Protein AF-A0A8T3MWT0-F1 (afdb_monomer)

Radius of gyration: 41.16 Å; Cα contacts (8 Å, |Δi|>4): 1531; chains: 1; bounding box: 86×107×129 Å

Solvent-accessible surface area (backbone atoms only — not comparable to full-atom values): 37065 Å² total; per-residue (Å²): 108,73,72,56,36,52,52,31,30,77,67,71,42,60,42,67,48,64,88,84,58,73,81,66,67,42,28,46,30,35,77,41,37,47,46,53,46,57,48,46,52,67,41,79,42,61,39,40,36,35,34,37,23,60,45,70,45,66,33,41,39,35,36,23,48,74,85,41,82,72,49,75,47,79,45,75,38,48,65,42,79,38,79,46,81,43,84,43,66,45,89,62,56,46,82,41,45,35,36,41,38,56,49,60,86,63,56,72,50,83,82,26,22,43,27,56,29,30,30,33,23,45,55,81,67,28,33,38,36,35,23,64,43,69,80,67,36,42,61,48,51,54,24,30,46,77,70,72,43,46,72,48,78,45,50,51,80,69,58,65,65,53,66,74,70,51,64,71,34,30,24,41,36,42,37,37,42,42,39,90,53,50,54,72,62,39,33,48,36,53,31,44,42,21,32,75,66,22,18,12,37,36,39,36,18,39,87,28,14,60,32,58,14,59,36,56,97,33,50,55,37,71,49,37,23,40,38,38,60,62,80,66,73,85,79,58,61,35,33,31,39,30,39,29,36,48,23,15,44,78,31,51,52,48,75,67,82,88,78,78,91,74,94,79,81,93,73,97,67,89,39,67,29,50,46,58,47,51,47,50,14,52,52,34,26,56,69,60,52,52,74,77,18,24,43,20,32,29,36,16,12,76,53,55,43,76,66,35,68,73,36,63,46,72,59,69,70,59,51,55,61,53,54,66,73,72,61,54,46,58,49,66,30,59,47,46,22,50,52,54,48,49,60,55,51,68,72,52,84,45,79,34,38,39,34,44,36,40,39,72,78,80,58,91,68,71,66,60,72,60,52,41,53,49,28,60,75,66,60,36,30,25,28,27,37,40,47,68,52,68,94,48,69,66,50,41,49,49,6,56,71,25,70,40,48,61,41,76,26,56,52,62,86,50,45,30,58,50,34,27,50,52,42,42,59,68,45,53,60,24,64,46,80,49,80,44,56,75,40,81,72,47,93,54,82,44,48,70,95,63,93,81,76,58,50,32,36,30,34,35,43,33,30,70,37,95,82,32,47,51,33,24,24,41,98,85,72,33,42,36,31,25,34,30,76,30,75,62,8,26,18,32,34,34,21,31,36,66,35,75,79,23,20,43,58,35,76,79,34,91,56,41,36,57,37,53,37,29,51,54,56,67,18,32,58,69,82,58,44,72,49,63,48,74,46,74,45,78,58,87,83,28,33,28,46,39,34,42,30,26,45,98,86,66,48,58,54,63,91,46,57,35,38,31,41,38,28,44,88,85,68,56,77,42,84,45,71,37,46,77,79,48,88,15,28,30,40,34,82,65,42,74,71,75,69,43,59,29,46,36,39,40,36,35,38,46,93,98,53,81,72,39,38,39,74,40,43,44,54,45,72,72,68,66,78,72,71,56,85,55,70,68,55,72,60,53,48,50,44,12,66,60,22,76,28,49,79,46,88,50,84,68,59,80,71,55,88,77,70,82,79,81,81,74,87,71,82,56,61,67,62,50,50,53,50,50,62,58,45,50,60,50,52,51,48,54,60,58,64,67,72,62,134

Secondary structure (DSSP, 8-state):
-HHHHHHHHHTT----B-------SS-EEEEEEE--SEEETT--EEEEEEEEESS-EEEEEEEEETTEEEEEEEEEEPSEEEEEEEEE---S-EEEEEEEEEEESS-S-TTTSEEEEEEEEE-SPEEEEEESSHHHHHHHHHHHHHTT-EEEEE-GGG---SHHHHHT-SEEEEES--GGGS-HHHHHHHHHHHHTT--EEEEE--TTSGGGGT-TTSHHHHHSSEESS-S-TTSSPPEEEEEEEE-SGGGG-BS---S---S-------PPBHHHHHHHHHHHHHHHS-TTSEEEEEEESSSEEEEEEEEE---HHHHHHHHTT----S---HHHHHHHHHHHHHT--SSEEEEEEEESS----S-HHHHHHHHHHHTEEEEEEEESSS--HHHHHHHHHTEEEEEEESSGGGHHHHHHHHHHHHTT-SEE---BPPEE-S--GGGTT------BS-EE--EE-TT-EEEEE-TTS-EEEEEEEETTEEEEEE-S-SSTTTSHHHHTSTTHHHHHHHHHHHHSPPPP-TTEEEEEEEETTEEEEEEEEB-TTS-B-TT-EEEEEEE-TT--EEEEEEEEEETTEEEEEEES--SEEEEEEEEEE-TTSPPEEEEEEEEEPPPGGGT--S--HHHHHHHHHHHT--B--SGGGGG-------------HHHHHHHHHHHHHHHHHHHHHTS--

Sequence (693 aa):
GQSEAALAAARGVRIETRRVGLGAEEEVLVVRLTTPSTARLGEEIEAVAEIRSTVAQPATVRLFADGTLVSTERVELDTGVTRVVFAVKPSEAGFHTFRVVVEAALDTFSQNDRADSNTIIKGEPRTLVLAGDAKVAAELVTALESQRQLVDTIVPEALPTDFASLATYDSVVVVDVPRLRLTDRQLAALQVYVRDLGKGLVMVGGPRSFGAGGYQKTPLEESLPVDMGVRDRQKQPDVALVVVIDQSGSMDACHCNTFNGGQGGGTGIGGVRKVDIGKEAILRAAAAMTARDELGVVSFNEQAHWVVKTQPLGGIKDLQGTIAGIQPVGQTNIFAGLDQAVTSLETATATRRHIILLTDGWSSSGQYDAIIKKMKAAGITLSTVGAGGGSNPFLEGLAKQGGGRFYDAANPASIPDIFLKETQQVAGQQIIEETFFPILTSSSPILRGLEAFPQLRGYNGTTAKPAAQTVFVTARDDPLLAQWQYGLGRSVAWTSDSTGRWAKDWVGWDGFAKFFSQLVGWTFPGEETGGIEATFVPEGGSTSLRVESVDASGAPRDFYSTRAVVVGPDLEPVDVPLVQVAPGVYQAGLGEIDSGAYAVRITQTRPGTAPLGRTVGLVAPTSAEYRLLGTNEPFLAALRASTGGRAVETPLQVWAHDLTATGRFTDLWPYLLILALLLWPLDIALRRVSVGR

Nearest PDB structures (foldseek):
  8ft6-assembly1_A  TM=7.823E-01  e=4.082E-08  Homo sapiens
  6tnj-assembly1_A  TM=6.962E-01  e=1.452E-07  Porphyromonas gingivalis ATCC 33277
  6mse-assembly1_b  TM=7.503E-01  e=4.959E-06  Homo sapiens
  6to1-assembly1_A  TM=3.621E-01  e=9.338E-08  Porphyromonas gingivalis ATCC 33277
  4umg-assembly1_A  TM=5.580E-01  e=3.667E-04  Caenorhabditis elegans

Foldseek 3Di:
DLVVLLVCQVVLHFDADAFDAPALLWAKFFPAWDWPLEDAQQDKTKIKIKMATNAWFKKKKFKDKPNHTDDIDIDTDDHGIDIDIDIDHHNDAAKIKMKMAMGTDGHDDNVRRMYIDIYGHDYQAEEEEEDCDCQQCVLVVVLQVVVVHHYDYDYQLPQDLDDVVLLSHQEYEYALAAPVSHDLSSLVSVLCCFAVVAGEYEYFADCLDQVNSVCAPHSNCVQEQWHLFDPPPPPFFAEFEEEEEEQAQQQQDFPPDPDDDDPDDDDDDGGDGLLVLVLLLLLLLLVLHDQRYWYWYWYDAPAIDTLDQTDGRDDSVVSSVSSVPRHRHHHDDSQRRLVVLLVSQLPDPTPFAEYEYEDQDDDPDDDLVVSLVSLVVSNYAYEYEHPAADDDVVNQVSRVSRVHYYHDCNPSNCSSVVSNSRSNVRSVRWKDFAKWWWDADDDDQLCVPPDDTHIWGMFTFIGGDPQKDQGTATPVRGGQWIKHRRNSWIYIYHGHGLDCRGCVVLSPDPCNSSNSNSNSVVRGNPDAAPQWDWAWDDDAQWIKIKIAGAHPVRFAPPPWFKWKFKQFPVRDTDIFGWDDPDRRMTMDTPTHDDFAKMWIKMWTDDPPDDIHIDIGIYTDDDHVVSVDRTDPVVVSVSSSVSSVYYHDPDPCVVVPPPDPDDDDDDPCVVVVVVVVVVVVVVVVVVVVVVPDD

pLDDT: mean 83.94, std 12.54, range [30.75, 98.44]

Mean predicted aligned error: 18.17 Å

Structure (mmCIF, N/CA/C/O backbone):
data_AF-A0A8T3MWT0-F1
#
_entry.id   AF-A0A8T3MWT0-F1
#
loop_
_atom_site.group_PDB
_atom_site.id
_atom_site.type_symbol
_atom_site.label_atom_id
_atom_site.label_alt_id
_atom_site.label_comp_id
_atom_site.label_asym_id
_atom_site.label_entity_id
_atom_site.label_seq_id
_atom_site.pdbx_PDB_ins_code
_atom_site.Cartn_x
_atom_site.Cartn_y
_atom_site.Cartn_z
_atom_site.occupancy
_atom_site.B_iso_or_equiv
_atom_site.auth_seq_id
_atom_site.auth_comp_id
_atom_site.auth_asym_id
_atom_site.auth_atom_id
_atom_site.pdbx_PDB_model_num
ATOM 1 N N . GLY A 1 1 ? -21.165 -23.576 40.290 1.00 57.66 1 GLY A N 1
ATOM 2 C CA . GLY A 1 1 ? -22.148 -22.960 41.200 1.00 57.66 1 GLY A CA 1
ATOM 3 C C . GLY A 1 1 ? -23.313 -23.888 41.511 1.00 57.66 1 GLY A C 1
ATOM 4 O O . GLY A 1 1 ? -23.212 -24.719 42.400 1.00 57.66 1 GLY A O 1
ATOM 5 N N . GLN A 1 2 ? -24.434 -23.766 40.792 1.00 66.25 2 GLN A N 1
ATOM 6 C CA . GLN A 1 2 ? -25.672 -24.500 41.122 1.00 66.25 2 GLN A CA 1
ATOM 7 C C . GLN A 1 2 ? -25.573 -26.027 40.933 1.00 66.25 2 GLN A C 1
ATOM 9 O O . GLN A 1 2 ? -26.139 -26.781 41.720 1.00 66.25 2 GLN A O 1
ATOM 14 N N . SER A 1 3 ? -24.808 -26.493 39.944 1.00 71.25 3 SER A N 1
ATOM 15 C CA . SER A 1 3 ? -24.525 -27.920 39.719 1.00 71.25 3 SER A CA 1
ATOM 16 C C . SER A 1 3 ? -23.748 -28.563 40.876 1.00 71.25 3 SER A C 1
ATOM 18 O O . SER A 1 3 ? -24.053 -29.677 41.297 1.00 71.25 3 SER A O 1
ATOM 20 N N . GLU A 1 4 ? -22.778 -27.845 41.438 1.00 77.50 4 GLU A N 1
ATOM 21 C CA . GLU A 1 4 ? -21.993 -28.295 42.596 1.00 77.50 4 GLU A CA 1
ATOM 22 C C . GLU A 1 4 ? -22.824 -28.265 43.882 1.00 77.50 4 GLU A C 1
ATOM 24 O O . GLU A 1 4 ? -22.701 -29.158 44.716 1.00 77.50 4 GLU A O 1
ATOM 29 N N . ALA A 1 5 ? -23.724 -27.287 44.018 1.00 74.81 5 ALA A N 1
ATOM 30 C CA . ALA A 1 5 ? -24.662 -27.212 45.133 1.00 74.81 5 ALA A CA 1
ATOM 31 C C . ALA A 1 5 ? -25.654 -28.385 45.132 1.00 74.81 5 ALA A C 1
ATOM 33 O O . ALA A 1 5 ? -25.915 -28.971 46.179 1.00 74.81 5 ALA A O 1
ATOM 34 N N . ALA A 1 6 ? -26.135 -28.798 43.955 1.00 78.38 6 ALA A N 1
ATOM 35 C CA . ALA A 1 6 ? -26.956 -30.000 43.816 1.00 78.38 6 ALA A CA 1
ATOM 36 C C . ALA A 1 6 ? -26.188 -31.278 44.209 1.00 78.38 6 ALA A C 1
ATOM 38 O O . ALA A 1 6 ? -26.742 -32.161 44.863 1.00 78.38 6 ALA A O 1
ATOM 39 N N . LEU A 1 7 ? -24.894 -31.366 43.873 1.00 82.50 7 LEU A N 1
ATOM 40 C CA . LEU A 1 7 ? -24.033 -32.477 44.291 1.00 82.50 7 LEU A CA 1
ATOM 41 C C . LEU A 1 7 ? -23.794 -32.482 45.811 1.00 82.50 7 LEU A C 1
ATOM 43 O O . LEU A 1 7 ? -23.808 -33.544 46.434 1.00 82.50 7 LEU A O 1
ATOM 47 N N . ALA A 1 8 ? -23.589 -31.307 46.411 1.00 81.88 8 ALA A N 1
ATOM 48 C CA . ALA A 1 8 ? -23.460 -31.145 47.857 1.00 81.88 8 ALA A CA 1
ATOM 49 C C . ALA A 1 8 ? -24.746 -31.577 48.577 1.00 81.88 8 ALA A C 1
ATOM 51 O O . ALA A 1 8 ? -24.681 -32.380 49.509 1.00 81.88 8 ALA A O 1
ATOM 52 N N . ALA A 1 9 ? -25.907 -31.151 48.074 1.00 82.50 9 ALA A N 1
ATOM 53 C CA . ALA A 1 9 ? -27.214 -31.561 48.579 1.00 82.50 9 ALA A CA 1
ATOM 54 C C . ALA A 1 9 ? -27.412 -33.084 48.504 1.00 82.50 9 ALA A C 1
ATOM 56 O O . ALA A 1 9 ? -27.787 -33.707 49.496 1.00 82.50 9 ALA A O 1
ATOM 57 N N . ALA A 1 10 ? -27.068 -33.710 47.372 1.00 81.44 10 ALA A N 1
ATOM 58 C CA . ALA A 1 10 ? -27.137 -35.165 47.200 1.00 81.44 10 ALA A CA 1
ATOM 59 C C . ALA A 1 10 ? -26.218 -35.939 48.166 1.00 81.44 10 ALA A C 1
ATOM 61 O O . ALA A 1 10 ? -26.476 -37.101 48.476 1.00 81.44 10 ALA A O 1
ATOM 62 N N . ARG A 1 11 ? -25.148 -35.301 48.656 1.00 82.88 11 ARG A N 1
ATOM 63 C CA . ARG A 1 11 ? -24.210 -35.857 49.644 1.00 82.88 11 ARG A CA 1
ATOM 64 C C . ARG A 1 11 ? -24.535 -35.453 51.087 1.00 82.88 11 ARG A C 1
ATOM 66 O O . ARG A 1 11 ? -23.764 -35.786 51.983 1.00 82.88 11 ARG A O 1
ATOM 73 N N . GLY A 1 12 ? -25.635 -34.734 51.323 1.00 79.69 12 GLY A N 1
ATOM 74 C CA . GLY A 1 12 ? -26.014 -34.236 52.650 1.00 79.69 12 GLY A CA 1
ATOM 75 C C . GLY A 1 12 ? -25.078 -33.156 53.208 1.00 79.69 12 GLY A C 1
ATOM 76 O O . GLY A 1 12 ? -25.061 -32.918 54.415 1.00 79.69 12 GLY A O 1
ATOM 77 N N . VAL A 1 13 ? -24.280 -32.512 52.352 1.00 82.81 13 VAL A N 1
ATOM 78 C CA . VAL A 1 13 ? -23.367 -31.432 52.734 1.00 82.81 13 VAL A CA 1
ATOM 79 C C . VAL A 1 13 ? -24.136 -30.113 52.723 1.00 82.81 13 VAL A C 1
ATOM 81 O O . VAL A 1 13 ? -24.567 -29.644 51.670 1.00 82.81 13 VAL A O 1
ATOM 84 N N . ARG A 1 14 ? -24.291 -29.509 53.904 1.00 85.06 14 ARG A N 1
ATOM 85 C CA . ARG A 1 14 ? -24.898 -28.183 54.076 1.00 85.06 14 ARG A CA 1
ATOM 86 C C . ARG A 1 14 ? -23.906 -27.085 53.704 1.00 85.06 14 ARG A C 1
ATOM 88 O O . ARG A 1 14 ? -22.767 -27.114 54.164 1.00 85.06 14 ARG A O 1
ATOM 95 N N . ILE A 1 15 ? -24.349 -26.105 52.916 1.00 87.00 15 ILE A N 1
ATOM 96 C CA . ILE A 1 15 ? -23.563 -24.910 52.586 1.00 87.00 15 ILE A CA 1
ATOM 97 C C . ILE A 1 15 ? -24.163 -23.713 53.327 1.00 87.00 15 ILE A C 1
ATOM 99 O O . ILE A 1 15 ? -25.230 -23.210 52.972 1.00 87.00 15 ILE A O 1
ATOM 103 N N . GLU A 1 16 ? -23.467 -23.250 54.361 1.00 87.31 16 GLU A N 1
ATOM 104 C CA . GLU A 1 16 ? -23.781 -21.997 55.047 1.00 87.31 16 GLU A CA 1
ATOM 105 C C . GLU A 1 16 ? -23.019 -20.829 54.407 1.00 87.31 16 GLU A C 1
ATOM 107 O O . GLU A 1 16 ? -21.895 -20.991 53.931 1.00 87.31 16 GLU A O 1
ATOM 112 N N . THR A 1 17 ? -23.621 -19.638 54.382 1.00 86.69 17 THR A N 1
ATOM 113 C CA . THR A 1 17 ? -23.017 -18.462 53.734 1.00 86.69 17 THR A CA 1
ATOM 114 C C . THR A 1 17 ? -22.933 -17.292 54.704 1.00 86.69 17 THR A C 1
ATOM 116 O O . THR A 1 17 ? -23.941 -16.932 55.316 1.00 86.69 17 THR A O 1
ATOM 119 N N . ARG A 1 18 ? -21.770 -16.640 54.786 1.00 83.06 18 ARG A N 1
ATOM 120 C CA . ARG A 1 18 ? -21.596 -15.350 55.463 1.00 83.06 18 ARG A CA 1
ATOM 121 C C . ARG A 1 18 ? -21.350 -14.273 54.419 1.00 83.06 18 ARG A C 1
ATOM 123 O O . ARG A 1 18 ? -20.441 -14.409 53.605 1.00 83.06 18 ARG A O 1
ATOM 130 N N . ARG A 1 19 ? -22.139 -13.200 54.455 1.00 74.75 19 ARG A N 1
ATOM 131 C CA . ARG A 1 19 ? -21.854 -12.018 53.640 1.00 74.75 19 ARG A CA 1
ATOM 132 C C . ARG A 1 19 ? -20.627 -11.317 54.214 1.00 74.75 19 ARG A C 1
ATOM 134 O O . ARG A 1 19 ? -20.617 -10.945 55.385 1.00 74.75 19 ARG A O 1
ATOM 141 N N . VAL A 1 20 ? -19.602 -11.170 53.388 1.00 65.25 20 VAL A N 1
ATOM 142 C CA . VAL A 1 20 ? -18.442 -10.319 53.652 1.00 65.25 20 VAL A CA 1
ATOM 143 C C . VAL A 1 20 ? -18.468 -9.287 52.536 1.00 65.25 20 VAL A C 1
ATOM 145 O O . VAL A 1 20 ? -18.043 -9.569 51.423 1.00 65.25 20 VAL A O 1
ATOM 148 N N . GLY A 1 21 ? -19.109 -8.152 52.789 1.00 57.03 21 GLY A N 1
ATOM 149 C CA . GLY A 1 21 ? -19.226 -7.064 51.826 1.00 57.03 21 GLY A CA 1
ATOM 150 C C . GLY A 1 21 ? -18.704 -5.778 52.440 1.00 57.03 21 GLY A C 1
ATOM 151 O O . GLY A 1 21 ? -18.965 -5.509 53.611 1.00 57.03 21 GLY A O 1
ATOM 152 N N . LEU A 1 22 ? -17.981 -4.994 51.644 1.00 54.38 22 LEU A N 1
ATOM 153 C CA . LEU A 1 22 ? -17.835 -3.5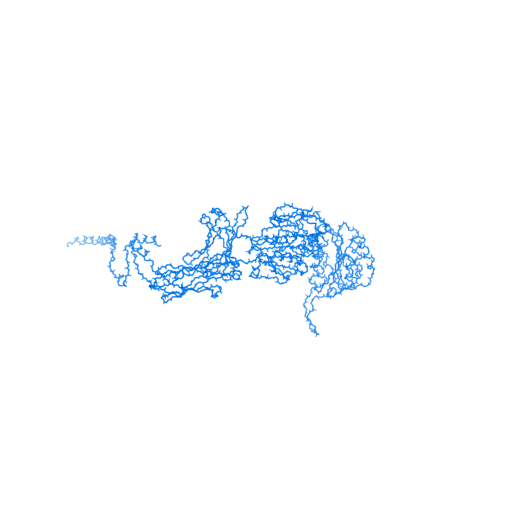63 51.882 1.00 54.38 22 LEU A CA 1
ATOM 154 C C . LEU A 1 22 ? -19.225 -2.977 51.609 1.00 54.38 22 LEU A C 1
ATOM 156 O O . LEU A 1 22 ? -19.718 -3.059 50.484 1.00 54.38 22 LEU A O 1
ATOM 160 N N . GLY A 1 23 ? -19.926 -2.546 52.656 1.00 55.94 23 GLY A N 1
ATOM 161 C CA . GLY A 1 23 ? -21.237 -1.918 52.524 1.00 55.94 23 GLY A CA 1
ATOM 162 C C . GLY A 1 23 ? -21.086 -0.581 51.813 1.00 55.94 23 GLY A C 1
ATOM 163 O O . GLY A 1 23 ? -20.870 0.428 52.468 1.00 55.94 23 GLY A O 1
ATOM 164 N N . ALA A 1 24 ? -21.163 -0.586 50.486 1.00 60.47 24 ALA A N 1
ATOM 165 C CA . ALA A 1 24 ? -21.257 0.619 49.675 1.00 60.47 24 ALA A CA 1
ATOM 166 C C . ALA A 1 24 ? -22.712 1.117 49.729 1.00 60.47 24 ALA A C 1
ATOM 168 O O . ALA A 1 24 ? -23.472 0.954 48.774 1.00 60.47 24 ALA A O 1
ATOM 169 N N . GLU A 1 25 ? -23.153 1.575 50.908 1.00 66.25 25 GLU A N 1
ATOM 170 C CA . GLU A 1 25 ? -24.501 2.140 51.074 1.00 66.25 25 GLU A CA 1
ATOM 171 C C . GLU A 1 25 ? -24.631 3.452 50.288 1.00 66.25 25 GLU A C 1
ATOM 173 O O . GLU A 1 25 ? -25.665 3.698 49.665 1.00 66.25 25 GLU A O 1
ATOM 178 N N . GLU A 1 26 ? -23.547 4.228 50.222 1.00 84.62 26 GLU A N 1
ATOM 179 C CA . GLU A 1 26 ? -23.449 5.497 49.503 1.00 84.62 26 GLU A CA 1
ATOM 180 C C . GLU A 1 26 ? -22.328 5.412 48.464 1.00 84.62 26 GLU A C 1
ATOM 182 O O . GLU A 1 26 ? -21.146 5.369 48.799 1.00 84.62 26 GLU A O 1
ATOM 187 N N . GLU A 1 27 ? -22.716 5.305 47.200 1.00 85.94 27 GLU A N 1
ATOM 188 C CA . GLU A 1 27 ? -21.802 4.995 46.114 1.00 85.94 27 GLU A CA 1
ATOM 189 C C . GLU A 1 27 ? -22.268 5.625 44.813 1.00 85.94 27 GLU A C 1
ATOM 191 O O . GLU A 1 27 ? -23.459 5.565 44.469 1.00 85.94 27 GLU A O 1
ATOM 196 N N . VAL A 1 28 ? -21.305 6.138 44.054 1.00 90.75 28 VAL A N 1
ATOM 197 C CA . VAL A 1 28 ? -21.492 6.561 42.673 1.00 90.75 28 VAL A CA 1
ATOM 198 C C . VAL A 1 28 ? -20.509 5.787 41.816 1.00 90.75 28 VAL A C 1
ATOM 200 O O . VAL A 1 28 ? -19.382 5.555 42.200 1.00 90.75 28 VAL A O 1
ATOM 203 N N . LEU A 1 29 ? -20.935 5.354 40.635 1.00 89.31 29 LEU A N 1
ATOM 204 C CA . LEU A 1 29 ? -19.989 4.872 39.640 1.00 89.31 29 LEU A CA 1
ATOM 205 C C . LEU A 1 29 ? -20.423 5.260 38.244 1.00 89.31 29 LEU A C 1
ATOM 207 O O . LEU A 1 29 ? -21.614 5.374 37.931 1.00 89.31 29 LEU A O 1
ATOM 211 N N . VAL A 1 30 ? -19.447 5.348 37.355 1.00 89.81 30 VAL A N 1
ATOM 212 C CA . VAL A 1 30 ? -19.717 5.424 35.929 1.00 89.81 30 VAL A CA 1
ATOM 213 C C . VAL A 1 30 ? -19.849 4.002 35.392 1.00 89.81 30 VAL A C 1
ATOM 215 O O . VAL A 1 30 ? -18.886 3.242 35.324 1.00 89.81 30 VAL A O 1
ATOM 218 N N . VAL A 1 31 ? -21.064 3.625 34.993 1.00 84.19 31 VAL A N 1
ATOM 219 C CA . VAL A 1 31 ? -21.355 2.301 34.426 1.00 84.19 31 VAL A CA 1
ATOM 220 C C . VAL A 1 31 ? -20.649 2.136 33.086 1.00 84.19 31 VAL A C 1
ATOM 222 O O . VAL A 1 31 ? -20.034 1.100 32.830 1.00 84.19 31 VAL A O 1
ATOM 225 N N . ARG A 1 32 ? -20.766 3.152 32.225 1.00 83.44 32 ARG A N 1
ATOM 226 C CA . ARG A 1 32 ? -20.088 3.231 30.928 1.00 83.44 32 ARG A CA 1
ATOM 227 C C . ARG A 1 32 ? -20.157 4.638 30.346 1.00 83.44 32 ARG A C 1
ATOM 229 O O . ARG A 1 32 ? -21.059 5.413 30.661 1.00 83.44 32 ARG A O 1
ATOM 236 N N . LEU A 1 33 ? -19.248 4.901 29.416 1.00 86.62 33 LEU A N 1
ATOM 237 C CA . LEU A 1 33 ? -19.317 5.997 28.460 1.00 86.62 33 LEU A CA 1
ATOM 238 C C . LEU A 1 33 ? -19.523 5.395 27.068 1.00 86.62 33 LEU A C 1
ATOM 240 O O . LEU A 1 33 ? -18.900 4.391 26.737 1.00 86.62 33 LEU A O 1
ATOM 244 N N . THR A 1 34 ? -20.415 5.973 26.269 1.00 83.62 34 THR A N 1
ATOM 245 C CA . THR A 1 34 ? -20.642 5.553 24.880 1.00 83.62 34 THR A CA 1
ATOM 246 C C . THR A 1 34 ? -20.424 6.734 23.946 1.00 83.62 34 THR A C 1
ATOM 248 O O . THR A 1 34 ? -21.047 7.778 24.121 1.00 83.62 34 THR A O 1
ATOM 251 N N . THR A 1 35 ? -19.570 6.552 22.944 1.00 83.62 35 THR A N 1
ATOM 252 C CA . THR A 1 35 ? -19.383 7.464 21.808 1.00 83.62 35 THR A CA 1
ATOM 253 C C . THR A 1 35 ? -19.545 6.687 20.497 1.00 83.62 35 THR A C 1
ATOM 255 O O . THR A 1 35 ? -19.440 5.455 20.504 1.00 83.62 35 THR A O 1
ATOM 258 N N . PRO A 1 36 ? -19.812 7.350 19.355 1.00 77.56 36 PRO A N 1
ATOM 259 C CA . PRO A 1 36 ? -19.766 6.688 18.055 1.00 77.56 36 PRO A CA 1
ATOM 260 C C . PRO A 1 36 ? -18.413 5.997 17.846 1.00 77.56 36 PRO A C 1
ATOM 262 O O . PRO A 1 36 ? -17.379 6.556 18.185 1.00 77.56 36 PRO A O 1
ATOM 265 N N . SER A 1 37 ? -18.380 4.811 17.229 1.00 67.12 37 SER A N 1
ATOM 266 C CA . SER A 1 37 ? -17.102 4.136 16.930 1.00 67.12 37 SER A CA 1
ATOM 267 C C . SER A 1 37 ? -16.229 4.940 15.957 1.00 67.12 37 SER A C 1
ATOM 269 O O . SER A 1 37 ? -15.004 4.837 15.949 1.00 67.12 37 SER A O 1
ATOM 271 N N . THR A 1 38 ? -16.886 5.713 15.089 1.00 68.81 38 THR A N 1
ATOM 272 C CA . THR A 1 38 ? -16.277 6.547 14.055 1.00 68.81 38 THR A CA 1
ATOM 273 C C . THR A 1 38 ? -17.095 7.819 13.883 1.00 68.81 38 THR A C 1
ATOM 275 O O . THR A 1 38 ? -18.322 7.735 13.893 1.00 68.81 38 THR A O 1
ATOM 278 N N . ALA A 1 39 ? -16.442 8.944 13.624 1.00 75.88 39 ALA A N 1
ATOM 279 C CA . ALA A 1 39 ? -17.092 10.184 13.195 1.00 75.88 39 ALA A CA 1
ATOM 280 C C . ALA A 1 39 ? -16.201 10.927 12.196 1.00 75.88 39 ALA A C 1
ATOM 282 O O . ALA A 1 39 ? -15.051 10.537 11.989 1.00 75.88 39 ALA A O 1
ATOM 283 N N . ARG A 1 40 ? -16.712 11.960 11.531 1.00 76.62 40 ARG A N 1
ATOM 284 C CA . ARG A 1 40 ? -15.912 12.802 10.632 1.00 76.62 40 ARG A CA 1
ATOM 285 C C . ARG A 1 40 ? -15.371 14.027 11.352 1.00 76.62 40 ARG A C 1
ATOM 287 O O . ARG A 1 40 ? -15.972 14.534 12.295 1.00 76.62 40 ARG A O 1
ATOM 294 N N . LEU A 1 41 ? -14.239 14.527 10.873 1.00 80.12 41 LEU A N 1
ATOM 295 C CA . LEU A 1 41 ? -13.694 15.795 11.340 1.00 80.12 41 LEU A CA 1
ATOM 296 C C . LEU A 1 41 ? -14.744 16.912 11.201 1.00 80.12 41 LEU A C 1
ATOM 298 O O . LEU A 1 41 ? -15.315 17.101 10.127 1.00 80.12 41 LEU A O 1
ATOM 302 N N . GLY A 1 42 ? -15.008 17.640 12.289 1.00 77.12 42 GLY A N 1
ATOM 303 C CA . GLY A 1 42 ? -16.018 18.700 12.328 1.00 77.12 42 GLY A CA 1
ATOM 304 C C . GLY A 1 42 ? -17.479 18.234 12.415 1.00 77.12 42 GLY A C 1
ATOM 305 O O . GLY A 1 42 ? -18.364 19.090 12.438 1.00 77.12 42 GLY A O 1
ATOM 306 N N . GLU A 1 43 ? -17.753 16.930 12.483 1.00 80.56 43 GLU A N 1
ATOM 307 C CA . GLU A 1 43 ? -19.072 16.387 12.830 1.00 80.56 43 GLU A CA 1
ATOM 308 C C . GLU A 1 43 ? -19.316 16.529 14.338 1.00 80.56 43 GLU A C 1
ATOM 310 O O . GLU A 1 43 ? -18.413 16.308 15.139 1.00 80.56 43 GLU A O 1
ATOM 315 N N . GLU A 1 44 ? -20.520 16.925 14.743 1.00 88.75 44 GLU A N 1
ATOM 316 C CA . GLU A 1 44 ? -20.884 16.973 16.160 1.00 88.75 44 GLU A CA 1
ATOM 317 C C . GLU A 1 44 ? -21.281 15.568 16.627 1.00 88.75 44 GLU A C 1
ATOM 319 O O . GLU A 1 44 ? -22.158 14.939 16.037 1.00 88.75 44 GLU A O 1
ATOM 324 N N . ILE A 1 45 ? -20.604 15.063 17.658 1.00 90.69 45 ILE A N 1
ATOM 325 C CA . ILE A 1 45 ? -20.818 13.730 18.223 1.00 90.69 45 ILE A CA 1
ATOM 326 C C . ILE A 1 45 ? -21.413 13.824 19.624 1.00 90.69 45 ILE A C 1
ATOM 328 O O . ILE A 1 45 ? -21.056 14.703 20.409 1.00 90.69 45 ILE A O 1
ATOM 332 N N . GLU A 1 46 ? -22.278 12.871 19.962 1.00 92.50 46 GLU A N 1
ATOM 333 C CA . GLU A 1 46 ? -22.808 12.720 21.315 1.00 92.50 46 GLU A CA 1
ATOM 334 C C . GLU A 1 46 ? -21.968 11.715 22.111 1.00 92.50 46 GLU A C 1
ATOM 336 O O . GLU A 1 46 ? -21.801 10.562 21.708 1.00 92.50 46 GLU A O 1
ATOM 341 N N . ALA A 1 47 ? -21.460 12.142 23.266 1.00 92.56 47 ALA A N 1
ATOM 342 C CA . ALA A 1 47 ? -20.878 11.267 24.272 1.00 92.56 47 ALA A CA 1
ATOM 343 C C . ALA A 1 47 ? -21.886 11.078 25.411 1.00 92.56 47 ALA A C 1
ATOM 345 O O . ALA A 1 47 ? -22.267 12.039 26.079 1.00 92.56 47 ALA A O 1
ATOM 346 N N . VAL A 1 48 ? -22.336 9.842 25.627 1.00 93.88 48 VAL A N 1
ATOM 347 C CA . VAL A 1 48 ? -23.379 9.519 26.608 1.00 93.88 48 VAL A CA 1
ATOM 348 C C . VAL A 1 48 ? -22.780 8.746 27.774 1.00 93.88 48 VAL A C 1
ATOM 350 O O . VAL A 1 48 ? -22.338 7.608 27.610 1.00 93.88 48 VAL A O 1
ATOM 353 N N . ALA A 1 49 ? -22.791 9.353 28.956 1.00 93.44 49 ALA A N 1
ATOM 354 C CA . ALA A 1 49 ? -22.381 8.727 30.203 1.00 93.44 49 ALA A CA 1
ATOM 355 C C . ALA A 1 49 ? -23.596 8.141 30.934 1.00 93.44 49 ALA A C 1
ATOM 357 O O . ALA A 1 49 ? -24.607 8.818 31.132 1.00 93.44 49 ALA A O 1
ATOM 358 N N . GLU A 1 50 ? -23.489 6.882 31.352 1.00 92.88 50 GLU A N 1
ATOM 359 C CA . GLU A 1 50 ? -24.437 6.232 32.257 1.00 92.88 50 GLU A CA 1
ATOM 360 C C . GLU A 1 50 ? -23.808 6.153 33.644 1.00 92.88 50 GLU A C 1
ATOM 362 O O . GLU A 1 50 ? -22.812 5.457 33.844 1.00 92.88 50 GLU A O 1
ATOM 367 N N . ILE A 1 51 ? -24.387 6.874 34.597 1.00 93.62 51 ILE A N 1
ATOM 368 C CA . ILE A 1 51 ? -23.886 6.992 35.966 1.00 93.62 51 ILE A CA 1
ATOM 369 C C . ILE A 1 51 ? -24.891 6.315 36.883 1.00 93.62 51 ILE A C 1
ATOM 371 O O . ILE A 1 51 ? -26.080 6.621 36.815 1.00 93.62 51 ILE A O 1
ATOM 375 N N . ARG A 1 52 ? -24.442 5.385 37.725 1.00 91.12 52 ARG A N 1
ATOM 376 C CA . ARG A 1 52 ? -25.293 4.741 38.727 1.00 91.12 52 ARG A CA 1
ATOM 377 C C . ARG A 1 52 ? -24.984 5.317 40.100 1.00 91.12 52 ARG A C 1
ATOM 379 O O . ARG A 1 52 ? -23.824 5.317 40.487 1.00 91.12 52 ARG A O 1
ATOM 386 N N . SER A 1 53 ? -26.016 5.728 40.830 1.00 92.62 53 SER A N 1
ATOM 387 C CA . SER A 1 53 ? -25.908 6.187 42.217 1.00 92.62 53 SER A CA 1
ATOM 388 C C . SER A 1 53 ? -26.804 5.357 43.137 1.00 92.62 53 SER A C 1
ATOM 390 O O . SER A 1 53 ? -27.932 5.013 42.765 1.00 92.62 53 SER A O 1
ATOM 392 N N . THR A 1 54 ? -26.329 5.019 44.337 1.00 89.25 54 THR A N 1
ATOM 393 C CA . THR A 1 54 ? -27.158 4.380 45.380 1.00 89.25 54 THR A CA 1
ATOM 394 C C . THR A 1 54 ? -27.925 5.396 46.226 1.00 89.25 54 THR A C 1
ATOM 396 O O . THR A 1 54 ? -28.941 5.039 46.823 1.00 89.25 54 THR A O 1
ATOM 399 N N . VAL A 1 55 ? -27.494 6.663 46.225 1.00 90.19 55 VAL A N 1
ATOM 400 C CA . VAL A 1 55 ? -28.104 7.780 46.964 1.00 90.19 55 VAL A CA 1
ATOM 401 C C . VAL A 1 55 ? -28.396 8.967 46.050 1.00 90.19 55 VAL A C 1
ATOM 403 O O . VAL A 1 55 ? -27.699 9.187 45.061 1.00 90.19 55 VAL A O 1
ATOM 406 N N . ALA A 1 56 ? -29.434 9.740 46.366 1.00 93.50 56 ALA A N 1
ATOM 407 C CA . ALA A 1 56 ? -29.728 10.956 45.618 1.00 93.50 56 ALA A CA 1
ATOM 408 C C . ALA A 1 56 ? -28.804 12.096 46.073 1.00 93.50 56 ALA A C 1
ATOM 410 O O . ALA A 1 56 ? -28.764 12.397 47.269 1.00 93.50 56 ALA A O 1
ATOM 411 N N . GLN A 1 57 ? -28.056 12.710 45.152 1.00 95.25 57 GLN A N 1
ATOM 412 C CA . GLN A 1 57 ? -27.097 13.774 45.477 1.00 95.25 57 GLN A CA 1
ATOM 413 C C . GLN A 1 57 ? -26.682 14.611 44.253 1.00 95.25 57 GLN A C 1
ATOM 415 O O . GLN A 1 57 ? -26.674 14.093 43.133 1.00 95.25 57 GLN A O 1
ATOM 420 N N . PRO A 1 58 ? -26.242 15.867 44.452 1.00 96.31 58 PRO A N 1
ATOM 421 C CA . PRO A 1 58 ? -25.602 16.640 43.396 1.00 96.31 58 PRO A CA 1
ATOM 422 C C . PRO A 1 58 ? -24.227 16.061 43.044 1.00 96.31 58 PRO A C 1
ATOM 424 O O . PRO A 1 58 ? -23.446 15.695 43.925 1.00 96.31 58 PRO A O 1
ATOM 427 N N . ALA A 1 59 ? -23.895 16.054 41.755 1.00 96.56 59 ALA A N 1
ATOM 428 C CA . ALA A 1 59 ? -22.593 15.641 41.246 1.00 96.56 59 ALA A CA 1
ATOM 429 C C . ALA A 1 59 ? -22.102 16.557 40.116 1.00 96.56 59 ALA A C 1
ATOM 431 O O . ALA A 1 59 ? -22.877 17.184 39.388 1.00 96.56 59 ALA A O 1
ATOM 432 N N . T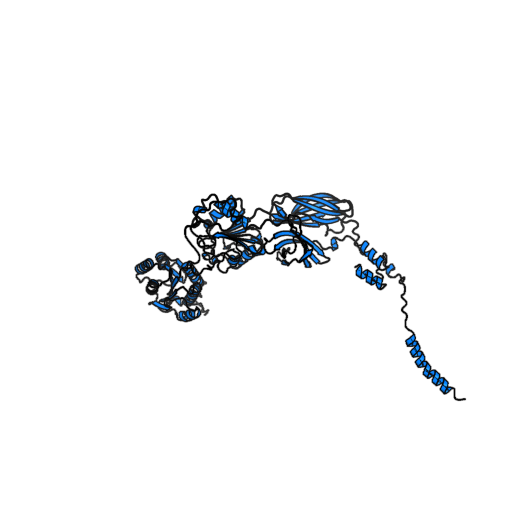HR A 1 60 ? -20.782 16.629 39.957 1.00 97.19 60 THR A N 1
ATOM 433 C CA . THR A 1 60 ? -20.139 17.284 38.812 1.00 97.19 60 THR A CA 1
ATOM 434 C C . THR A 1 60 ? -19.588 16.218 37.878 1.00 97.19 60 THR A C 1
ATOM 436 O O . THR A 1 60 ? -18.770 15.402 38.286 1.00 97.19 60 THR A O 1
ATOM 439 N N . VAL A 1 61 ? -20.010 16.236 36.617 1.00 97.19 61 VAL A N 1
ATOM 440 C CA . VAL A 1 61 ? -19.584 15.275 35.598 1.00 97.19 61 VAL A CA 1
ATOM 441 C C . VAL A 1 61 ? -18.699 15.998 34.593 1.00 97.19 61 VAL A C 1
ATOM 443 O O . VAL A 1 61 ? -19.115 16.976 33.973 1.00 97.19 61 VAL A O 1
ATOM 446 N N . ARG A 1 62 ? -17.462 15.535 34.434 1.00 97.69 62 ARG A N 1
ATOM 447 C CA . ARG A 1 62 ? -16.469 16.123 33.531 1.00 97.69 62 ARG A CA 1
ATOM 448 C C . ARG A 1 62 ? -16.169 15.175 32.388 1.00 97.69 62 ARG A C 1
ATOM 450 O O . ARG A 1 62 ? -15.851 14.013 32.627 1.00 97.69 62 ARG A O 1
ATOM 457 N N . LEU A 1 63 ? -16.216 15.689 31.164 1.00 95.94 63 LEU A N 1
ATOM 458 C CA . LEU A 1 63 ? -15.792 14.972 29.969 1.00 95.94 63 LEU A CA 1
ATOM 459 C C . LEU A 1 63 ? -14.426 15.485 29.517 1.00 95.94 63 LEU A C 1
ATOM 461 O O . LEU A 1 63 ? -14.240 16.684 29.307 1.00 95.94 63 LEU A O 1
ATOM 465 N N . PHE A 1 64 ? -13.499 14.563 29.314 1.00 93.38 64 PHE A N 1
ATOM 466 C CA . PHE A 1 64 ? -12.170 14.795 28.774 1.00 93.38 64 PHE A CA 1
ATOM 467 C C . PHE A 1 64 ? -12.047 14.130 27.400 1.00 93.38 64 PHE A C 1
ATOM 469 O O . PHE A 1 64 ? -12.592 13.047 27.199 1.00 93.38 64 PHE A O 1
ATOM 476 N N . ALA A 1 65 ? -11.300 14.746 26.487 1.00 89.81 65 ALA A N 1
ATOM 477 C CA . ALA A 1 65 ? -10.819 14.136 25.250 1.00 89.81 65 ALA A CA 1
ATOM 478 C C . ALA A 1 65 ? -9.291 14.206 25.244 1.00 89.81 65 ALA A C 1
ATOM 480 O O . ALA A 1 65 ? -8.720 15.274 25.470 1.00 89.81 65 ALA A O 1
ATOM 481 N N . ASP A 1 66 ? -8.640 13.058 25.076 1.00 83.56 66 ASP A N 1
ATOM 482 C CA . ASP A 1 66 ? -7.179 12.907 25.077 1.00 83.56 66 ASP A CA 1
ATOM 483 C C . ASP A 1 66 ? -6.510 13.562 26.300 1.00 83.56 66 ASP A C 1
ATOM 485 O O . ASP A 1 66 ? -5.459 14.196 26.228 1.00 83.56 66 ASP A O 1
ATOM 489 N N . GLY A 1 67 ? -7.170 13.445 27.458 1.00 84.69 67 GLY A N 1
ATOM 490 C CA . GLY A 1 67 ? -6.725 14.019 28.732 1.00 84.69 67 GLY A CA 1
ATOM 491 C C . GLY A 1 67 ? -7.032 15.509 28.926 1.00 84.69 67 GLY A C 1
ATOM 492 O O . GLY A 1 67 ? -6.853 16.018 30.031 1.00 84.69 67 GLY A O 1
ATOM 493 N N . THR A 1 68 ? -7.548 16.203 27.912 1.00 91.38 68 THR A N 1
ATOM 494 C CA . THR A 1 68 ? -7.932 17.620 27.995 1.00 91.38 68 THR A CA 1
ATOM 495 C C . THR A 1 68 ? -9.406 17.751 28.359 1.00 91.38 68 THR A C 1
ATOM 497 O O . THR A 1 68 ? -10.246 17.066 27.785 1.00 91.38 68 THR A O 1
ATOM 500 N N . LEU A 1 69 ? -9.745 18.626 29.309 1.00 94.12 69 LEU A N 1
ATOM 501 C CA . LEU A 1 69 ? -11.136 18.870 29.701 1.00 94.12 69 LEU A CA 1
ATOM 502 C C . LEU A 1 69 ? -11.904 19.528 28.545 1.00 94.12 69 LEU A C 1
ATOM 504 O O . LEU A 1 69 ? -11.540 20.618 28.110 1.00 94.12 69 LEU A O 1
ATOM 508 N N . VAL A 1 70 ? -12.973 18.879 28.081 1.00 92.38 70 VAL A N 1
ATOM 509 C CA . VAL A 1 70 ? -13.815 19.345 26.965 1.00 92.38 70 VAL A CA 1
ATOM 510 C C . VAL A 1 70 ? -15.109 19.971 27.464 1.00 92.38 70 VAL A C 1
ATOM 512 O O . VAL A 1 70 ? -15.512 21.020 26.971 1.00 92.38 70 VAL A O 1
ATOM 515 N N . SER A 1 71 ? -15.769 19.338 28.437 1.00 93.88 71 SER A N 1
ATOM 516 C CA . SER A 1 71 ? -17.042 19.822 28.977 1.00 93.88 71 SER A CA 1
ATOM 517 C C . SER A 1 71 ? -17.202 19.476 30.458 1.00 93.88 71 SER A C 1
ATOM 519 O O . SER A 1 71 ? -16.541 18.581 30.989 1.00 93.88 71 SER A O 1
ATOM 521 N N . THR A 1 72 ? -18.056 20.221 31.154 1.00 96.62 72 THR A N 1
ATOM 522 C CA . THR A 1 72 ? -18.401 20.010 32.563 1.00 96.62 72 THR A CA 1
ATOM 523 C C . THR A 1 72 ? -19.878 20.295 32.763 1.00 96.62 72 THR A C 1
ATOM 525 O O . THR A 1 72 ? -20.330 21.401 32.487 1.00 96.62 72 THR A O 1
ATOM 528 N N . GLU A 1 73 ? -20.596 19.323 33.311 1.00 95.69 73 GLU A N 1
ATOM 529 C CA . GLU A 1 73 ? -22.017 19.417 33.625 1.00 95.69 73 GLU A CA 1
ATOM 530 C C . GLU A 1 73 ? -22.234 19.237 35.128 1.00 95.69 73 GLU A C 1
ATOM 532 O O . GLU A 1 73 ? -21.557 18.439 35.783 1.00 95.69 73 GLU A O 1
ATOM 537 N N . ARG A 1 74 ? -23.185 19.984 35.691 1.00 95.56 74 ARG A N 1
ATOM 538 C CA . ARG A 1 74 ? -23.669 19.766 37.060 1.00 95.56 74 ARG A CA 1
ATOM 539 C C . ARG A 1 74 ? -25.021 19.086 36.981 1.00 95.56 74 ARG A C 1
ATOM 541 O O . ARG A 1 74 ? -25.927 19.613 36.342 1.00 95.56 74 ARG A O 1
ATOM 548 N N . VAL A 1 75 ? -25.142 17.937 37.631 1.00 95.44 75 VAL A N 1
ATOM 549 C CA . VAL A 1 75 ? -26.339 17.098 37.575 1.00 95.44 75 VAL A CA 1
ATOM 550 C C . VAL A 1 75 ? -26.785 16.726 38.980 1.00 95.44 75 VAL A C 1
ATOM 552 O O . VAL A 1 75 ? -25.964 16.584 39.882 1.00 95.44 75 VAL A O 1
ATOM 555 N N . GLU A 1 76 ? -28.088 16.550 39.155 1.00 95.38 76 GLU A N 1
ATOM 556 C CA . GLU A 1 76 ? -28.644 15.880 40.328 1.00 95.38 76 GLU A CA 1
ATOM 557 C C . GLU A 1 76 ? -28.762 14.394 39.982 1.00 95.38 76 GLU A C 1
ATOM 559 O O . GLU A 1 76 ? -29.439 14.034 39.017 1.00 95.38 76 GLU A O 1
ATOM 564 N N . LEU A 1 77 ? -28.045 13.539 40.711 1.00 94.25 77 LEU A N 1
ATOM 565 C CA . LEU A 1 77 ? -28.129 12.093 40.547 1.00 94.25 77 LEU A CA 1
ATOM 566 C C . LEU A 1 77 ? -29.308 11.576 41.365 1.00 94.25 77 LEU A C 1
ATOM 568 O O . LEU A 1 77 ? -29.345 11.772 42.577 1.00 94.25 77 LEU A O 1
ATOM 572 N N . ASP A 1 78 ? -30.233 10.874 40.715 1.00 91.94 78 ASP A N 1
ATOM 573 C CA . ASP A 1 78 ? -31.263 10.085 41.392 1.00 91.94 78 ASP A CA 1
ATOM 574 C C . ASP A 1 78 ? -30.726 8.695 41.770 1.00 91.94 78 ASP A C 1
ATOM 576 O O . ASP A 1 78 ? -29.729 8.211 41.223 1.00 91.94 78 ASP A O 1
ATOM 580 N N . THR A 1 79 ? -31.421 8.005 42.679 1.00 90.00 79 THR A N 1
ATOM 581 C CA . THR A 1 79 ? -31.126 6.595 42.958 1.00 90.00 79 THR A CA 1
ATOM 582 C C . THR A 1 79 ? -31.410 5.741 41.718 1.00 90.00 79 THR A C 1
ATOM 584 O O . THR A 1 79 ? -32.495 5.781 41.137 1.00 90.00 79 THR A O 1
ATOM 587 N N . GLY A 1 80 ? -30.427 4.947 41.291 1.00 88.81 80 GLY A N 1
ATOM 588 C CA . GLY A 1 80 ? -30.480 4.207 40.027 1.00 88.81 80 GLY A CA 1
ATOM 589 C C . GLY A 1 80 ? -29.529 4.779 38.979 1.00 88.81 80 GLY A C 1
ATOM 590 O O . GLY A 1 80 ? -28.429 5.200 39.317 1.00 88.81 80 GLY A O 1
ATOM 591 N N . VAL A 1 81 ? -29.904 4.708 37.696 1.00 91.12 81 VAL A N 1
ATOM 592 C CA . VAL A 1 81 ? -29.049 5.124 36.569 1.00 91.12 81 VAL A CA 1
ATOM 593 C C . VAL A 1 81 ? -29.509 6.471 36.021 1.00 91.12 81 VAL A C 1
ATOM 595 O O . VAL A 1 81 ? -30.640 6.601 35.559 1.00 91.12 81 VAL A O 1
ATOM 598 N N . THR A 1 82 ? -28.598 7.436 36.001 1.00 93.94 82 THR A N 1
ATOM 599 C CA . THR A 1 82 ? -28.759 8.751 35.377 1.00 93.94 82 THR A CA 1
ATOM 600 C C . THR A 1 82 ? -27.960 8.797 34.074 1.00 93.94 82 THR A C 1
ATOM 602 O O . THR A 1 82 ? -26.811 8.351 34.024 1.00 93.94 82 THR A O 1
ATOM 605 N N . ARG A 1 83 ? -28.561 9.323 32.999 1.00 95.38 83 ARG A N 1
ATOM 606 C CA . ARG A 1 83 ? -27.888 9.521 31.703 1.00 95.38 83 ARG A CA 1
ATOM 607 C C . ARG A 1 83 ? -27.495 10.982 31.540 1.00 95.38 83 ARG A C 1
ATOM 609 O O . ARG A 1 83 ? -28.352 11.854 31.645 1.00 95.38 83 ARG A O 1
ATOM 616 N N . VAL A 1 84 ? -26.227 11.227 31.228 1.00 95.31 84 VAL A N 1
ATOM 617 C CA . VAL A 1 84 ? -25.675 12.563 30.964 1.00 95.31 84 VAL A CA 1
ATOM 618 C C . VAL A 1 84 ? -25.123 12.580 29.543 1.00 95.31 84 VAL A C 1
ATOM 620 O O . VAL A 1 84 ? -24.367 11.685 29.168 1.00 95.31 84 VAL A O 1
ATOM 623 N N . VAL A 1 85 ? -25.532 13.561 28.739 1.00 94.88 85 VAL A N 1
ATOM 624 C CA . VAL A 1 85 ? -25.162 13.665 27.319 1.00 94.88 85 VAL A CA 1
ATOM 625 C C . VAL A 1 85 ? -24.295 14.897 27.114 1.00 94.88 85 VAL A C 1
ATOM 627 O O . VAL A 1 85 ? -24.654 15.986 27.551 1.00 94.88 85 VAL A O 1
ATOM 630 N N . PHE A 1 86 ? -23.181 14.723 26.413 1.00 95.44 86 PHE A N 1
ATOM 631 C CA . PHE A 1 86 ? -22.282 15.794 26.008 1.00 95.44 86 PHE A CA 1
ATOM 632 C C . PHE A 1 86 ? -22.241 15.878 24.484 1.00 95.44 86 PHE A C 1
ATOM 634 O O . PHE A 1 86 ? -22.045 14.860 23.822 1.00 95.44 86 PHE A O 1
ATOM 641 N N . ALA A 1 87 ? -22.363 17.084 23.935 1.00 92.81 87 ALA A N 1
ATOM 642 C CA . ALA A 1 87 ? -22.084 17.344 22.528 1.00 92.81 87 ALA A CA 1
ATOM 643 C C . ALA A 1 87 ? -20.614 17.756 22.370 1.00 92.81 87 ALA A C 1
ATOM 645 O O . ALA A 1 87 ? -20.150 18.691 23.027 1.00 92.81 87 ALA A O 1
ATOM 646 N N . VAL A 1 88 ? -19.870 17.050 21.520 1.00 91.19 88 VAL A N 1
ATOM 647 C CA . VAL A 1 88 ? -18.461 17.339 21.238 1.00 91.19 88 VAL A CA 1
ATOM 648 C C . VAL A 1 88 ? -18.266 17.510 19.744 1.00 91.19 88 VAL A C 1
ATOM 650 O O . VAL A 1 88 ? -18.748 16.709 18.953 1.00 91.19 88 VAL A O 1
ATOM 653 N N . LYS A 1 89 ? -17.506 18.530 19.347 1.00 90.31 89 LYS A N 1
ATOM 654 C CA . LYS A 1 89 ? -17.114 18.748 17.955 1.00 90.31 89 LYS A CA 1
ATOM 655 C C . LYS A 1 89 ? -15.604 18.540 17.798 1.00 90.31 89 LYS A C 1
ATOM 657 O O . LYS A 1 89 ? -14.842 19.427 18.184 1.00 90.31 89 LYS A O 1
ATOM 662 N N . PRO A 1 90 ? -15.152 17.396 17.260 1.00 84.69 90 PRO A N 1
ATOM 663 C CA . PRO A 1 90 ? -13.735 17.086 17.113 1.00 84.69 90 PRO A CA 1
ATOM 664 C C . PRO A 1 90 ? -13.045 18.032 16.126 1.00 84.69 90 PRO A C 1
ATOM 666 O O . PRO A 1 90 ? -13.549 18.272 15.023 1.00 84.69 90 PRO A O 1
ATOM 669 N N . SER A 1 91 ? -11.884 18.556 16.524 1.00 81.81 91 SER A N 1
ATOM 670 C CA . SER A 1 91 ? -11.056 19.476 15.730 1.00 81.81 91 SER A CA 1
ATOM 671 C C . SER A 1 91 ? -9.852 18.811 15.066 1.00 81.81 91 SER A C 1
ATOM 673 O O . SER A 1 91 ? -9.233 19.422 14.199 1.00 81.81 91 SER A O 1
ATOM 675 N N . GLU A 1 92 ? -9.529 17.578 15.452 1.00 79.12 92 GLU A N 1
ATOM 676 C CA . GLU A 1 92 ? -8.418 16.797 14.913 1.00 79.12 92 GLU A CA 1
ATOM 677 C C . GLU A 1 92 ? -8.913 15.424 14.451 1.00 79.12 92 GLU A C 1
ATOM 679 O O . GLU A 1 92 ? -9.931 14.923 14.928 1.00 79.12 92 GLU A O 1
ATOM 684 N N . ALA A 1 93 ? -8.236 14.867 13.447 1.00 76.69 93 ALA A N 1
ATOM 685 C CA . ALA A 1 93 ? -8.493 13.526 12.946 1.00 76.69 93 ALA A CA 1
ATOM 686 C C . ALA A 1 93 ? -7.543 12.531 13.615 1.00 76.69 93 ALA A C 1
ATOM 688 O O . ALA A 1 93 ? -6.406 12.872 13.930 1.00 76.69 93 ALA A O 1
ATOM 689 N N . GLY A 1 94 ? -7.974 11.280 13.741 1.00 67.69 94 GLY A N 1
ATOM 690 C CA . GLY A 1 94 ? -7.193 10.224 14.364 1.00 67.69 94 GLY A CA 1
ATOM 691 C C . GLY A 1 94 ? -7.998 9.434 15.382 1.00 67.69 94 GLY A C 1
ATOM 692 O O . GLY A 1 94 ? -9.226 9.382 15.341 1.00 67.69 94 GLY A O 1
ATOM 693 N N . PHE A 1 95 ? -7.286 8.756 16.271 1.00 65.25 95 PHE A N 1
ATOM 694 C CA . PHE A 1 95 ? -7.879 8.009 17.368 1.00 65.25 95 PHE A CA 1
ATOM 695 C C . PHE A 1 95 ? -8.001 8.920 18.588 1.00 65.25 95 PHE A C 1
ATOM 697 O O . PHE A 1 95 ? -6.983 9.416 19.060 1.00 65.25 95 PHE A O 1
ATOM 704 N N . HIS A 1 96 ? -9.218 9.109 19.097 1.00 76.94 96 HIS A N 1
ATOM 705 C CA . HIS A 1 96 ? -9.479 9.968 20.250 1.00 76.94 96 HIS A CA 1
ATOM 706 C C . HIS A 1 96 ? -10.078 9.167 21.400 1.00 76.94 96 HIS A C 1
ATOM 708 O O . HIS A 1 96 ? -11.038 8.409 21.209 1.00 76.94 96 HIS A O 1
ATOM 714 N N . THR A 1 97 ? -9.522 9.367 22.594 1.00 81.75 97 THR A N 1
ATOM 715 C CA . THR A 1 97 ? -10.001 8.760 23.839 1.00 81.75 97 THR A CA 1
ATOM 716 C C . THR A 1 97 ? -10.846 9.766 24.602 1.00 81.75 97 THR A C 1
ATOM 718 O O . THR A 1 97 ? -10.351 10.798 25.054 1.00 81.75 97 THR A O 1
ATOM 721 N N . PHE A 1 98 ? -12.119 9.448 24.794 1.00 87.19 98 PHE A N 1
ATOM 722 C CA . PHE A 1 98 ? -13.028 10.187 25.654 1.00 87.19 98 PHE A CA 1
ATOM 723 C C . PHE A 1 98 ? -13.059 9.551 27.035 1.00 87.19 98 PHE A C 1
ATOM 725 O O . PHE A 1 98 ? -13.198 8.339 27.158 1.00 87.19 98 PHE A O 1
ATOM 732 N N . ARG A 1 99 ? -12.970 10.369 28.080 1.00 90.25 99 ARG A N 1
ATOM 733 C CA . ARG A 1 99 ? -13.072 9.934 29.473 1.00 90.25 99 ARG A CA 1
ATOM 734 C C . ARG A 1 99 ? -14.100 10.773 30.188 1.00 90.25 99 ARG A C 1
ATOM 736 O O . ARG A 1 99 ? -13.999 11.996 30.183 1.00 90.25 99 ARG A O 1
ATOM 743 N N . VAL A 1 100 ? -15.041 10.129 30.857 1.00 94.50 100 VAL A N 1
ATOM 744 C CA . VAL A 1 100 ? -15.933 10.808 31.790 1.00 94.50 100 VAL A CA 1
ATOM 745 C C . VAL A 1 100 ? -15.481 10.521 33.215 1.00 94.50 100 VAL A C 1
ATOM 747 O O . VAL A 1 100 ? -15.098 9.393 33.528 1.00 94.50 100 VAL A O 1
ATOM 750 N N . VAL A 1 101 ? -15.499 11.547 34.059 1.00 94.88 101 VAL A N 1
ATOM 751 C CA . VAL A 1 101 ? -15.236 11.455 35.498 1.00 94.88 101 VAL A CA 1
ATOM 752 C C . VAL A 1 101 ? -16.405 12.090 36.233 1.00 94.88 101 VAL A C 1
ATOM 754 O O . VAL A 1 101 ? -16.805 13.206 35.891 1.00 94.88 101 VAL A O 1
ATOM 757 N N . VAL A 1 102 ? -16.954 11.392 37.221 1.00 95.81 102 VAL A N 1
ATOM 758 C CA . VAL A 1 102 ? -17.971 11.932 38.126 1.00 95.81 102 VAL A CA 1
ATOM 759 C C . VAL A 1 102 ? -17.329 12.285 39.462 1.00 95.81 102 VAL A C 1
ATOM 761 O O . VAL A 1 102 ? -16.473 11.567 39.957 1.00 95.81 102 VAL A O 1
ATOM 764 N N . GLU A 1 103 ? -17.708 13.429 40.021 1.00 94.94 103 GLU A N 1
ATOM 765 C CA . GLU A 1 103 ? -17.311 13.864 41.358 1.00 94.94 103 GLU A CA 1
ATOM 766 C C . GLU A 1 103 ? -18.577 14.108 42.179 1.00 94.94 103 GLU A C 1
ATOM 768 O O . GLU A 1 103 ? -19.365 15.009 41.865 1.00 94.94 103 GLU A O 1
ATOM 773 N N . ALA A 1 104 ? -18.761 13.309 43.225 1.00 93.50 104 ALA A N 1
ATOM 774 C CA . ALA A 1 104 ? -19.875 13.391 44.160 1.00 93.50 104 ALA A CA 1
ATOM 775 C C . ALA A 1 104 ? -19.357 13.452 45.607 1.00 93.50 104 ALA A C 1
ATOM 777 O O . ALA A 1 104 ? -18.201 13.131 45.876 1.00 93.50 104 ALA A O 1
ATOM 778 N N . ALA A 1 105 ? -20.187 13.921 46.540 1.00 90.88 105 ALA A N 1
ATOM 779 C CA . ALA A 1 105 ? -19.775 14.075 47.938 1.00 90.88 105 ALA A CA 1
ATOM 780 C C . ALA A 1 105 ? -19.850 12.757 48.724 1.00 90.88 105 ALA A C 1
ATOM 782 O O . ALA A 1 105 ? -19.038 12.535 49.620 1.00 90.88 105 ALA A O 1
ATOM 783 N N . LEU A 1 106 ? -20.834 11.915 48.400 1.00 89.25 106 LEU A N 1
ATOM 784 C CA . LEU A 1 106 ? -21.068 10.616 49.020 1.00 89.25 106 LEU A CA 1
ATOM 785 C C . LEU A 1 106 ? -20.661 9.520 48.025 1.00 89.25 106 LEU A C 1
ATOM 787 O O . LEU A 1 106 ? -21.475 9.090 47.207 1.00 89.25 106 LEU A O 1
ATOM 791 N N . ASP A 1 107 ? -19.391 9.124 48.064 1.00 87.62 107 ASP A N 1
ATOM 792 C CA . ASP A 1 107 ? -18.835 8.036 47.255 1.00 87.62 107 ASP A CA 1
ATOM 793 C C . ASP A 1 107 ? -17.809 7.218 48.059 1.00 87.62 107 ASP A C 1
ATOM 795 O O . ASP A 1 107 ? -17.028 7.781 48.835 1.00 87.62 107 ASP A O 1
ATOM 799 N N . THR A 1 108 ? -17.814 5.890 47.888 1.00 83.62 108 THR A N 1
ATOM 800 C CA . THR A 1 108 ? -16.891 4.988 48.587 1.00 83.62 108 THR A CA 1
ATOM 801 C C . THR A 1 108 ? -15.659 4.651 47.739 1.00 83.62 108 THR A C 1
ATOM 803 O O . THR A 1 108 ? -14.574 4.471 48.309 1.00 83.62 108 THR A O 1
ATOM 806 N N . PHE A 1 109 ? -15.777 4.560 46.406 1.00 81.25 109 PHE A N 1
ATOM 807 C CA . PHE A 1 109 ? -14.717 4.041 45.532 1.00 81.25 109 PHE A CA 1
ATOM 808 C C . PHE A 1 109 ? -14.383 4.923 44.317 1.00 81.25 109 PHE A C 1
ATOM 810 O O . PHE A 1 109 ? -14.663 4.573 43.177 1.00 81.25 109 PHE A O 1
ATOM 817 N N . SER A 1 110 ? -13.503 5.906 44.511 1.00 83.12 110 SER A N 1
ATOM 818 C CA . SER A 1 110 ? -12.937 6.735 43.419 1.00 83.12 110 SER A CA 1
ATOM 819 C C . SER A 1 110 ? -12.345 6.006 42.186 1.00 83.12 110 SER A C 1
ATOM 821 O O . SER A 1 110 ? -12.058 6.617 41.148 1.00 83.12 110 SER A O 1
ATOM 823 N N . GLN A 1 111 ? -12.073 4.699 42.274 1.00 79.56 111 GLN A N 1
ATOM 824 C CA . GLN A 1 111 ? -11.614 3.883 41.150 1.00 79.56 111 GLN A CA 1
ATOM 825 C C . GLN A 1 111 ? -12.707 3.639 40.096 1.00 79.56 111 GLN A C 1
ATOM 827 O O . GLN A 1 111 ? -12.356 3.421 38.934 1.00 79.56 111 GLN A O 1
ATOM 832 N N . ASN A 1 112 ? -13.992 3.672 40.465 1.00 82.62 112 ASN A N 1
ATOM 833 C CA . ASN A 1 112 ? -15.118 3.421 39.555 1.00 82.62 112 ASN A CA 1
ATOM 834 C C . ASN A 1 112 ? -15.880 4.700 39.138 1.00 82.62 112 ASN A C 1
ATOM 836 O O . ASN A 1 112 ? -16.772 4.637 38.291 1.00 82.62 112 ASN A O 1
ATOM 840 N N . ASP A 1 113 ? -15.430 5.862 39.609 1.00 89.88 113 ASP A N 1
ATOM 841 C CA . ASP A 1 113 ? -15.891 7.200 39.214 1.00 89.88 113 ASP A CA 1
ATOM 842 C C . ASP A 1 113 ? -15.516 7.612 37.782 1.00 89.88 113 ASP A C 1
ATOM 844 O O . ASP A 1 113 ? -15.686 8.767 37.381 1.00 89.88 113 ASP A O 1
ATOM 848 N N . ARG A 1 114 ? -14.968 6.698 36.976 1.00 89.50 114 ARG A N 1
ATOM 849 C CA . ARG A 1 114 ? -14.515 6.997 35.616 1.00 89.50 114 ARG A CA 1
ATOM 850 C C . ARG A 1 114 ? -14.871 5.901 34.624 1.00 89.50 114 ARG A C 1
ATOM 852 O O . ARG A 1 114 ? -14.777 4.717 34.940 1.00 89.50 114 ARG A O 1
ATOM 859 N N . ALA A 1 115 ? -15.175 6.304 33.395 1.00 84.19 115 ALA A N 1
ATOM 860 C CA . ALA A 1 115 ? -15.234 5.393 32.256 1.00 84.19 115 ALA A CA 1
ATOM 861 C C . ALA A 1 115 ? -14.681 6.049 30.991 1.00 84.19 115 ALA A C 1
ATOM 863 O O . ALA A 1 115 ? -14.821 7.258 30.793 1.00 84.19 115 ALA A O 1
ATOM 864 N N . ASP A 1 116 ? -14.111 5.216 30.123 1.00 82.88 116 ASP A N 1
ATOM 865 C CA . ASP A 1 116 ? -13.510 5.629 28.859 1.00 82.88 116 ASP A CA 1
ATOM 866 C C . ASP A 1 116 ? -14.334 5.105 27.672 1.00 82.88 116 ASP A C 1
ATOM 868 O O . ASP A 1 116 ? -14.990 4.065 27.762 1.00 82.88 116 ASP A O 1
ATOM 872 N N . SER A 1 117 ? -14.295 5.825 26.553 1.00 79.50 117 SER A N 1
ATOM 873 C CA . SER A 1 117 ? -14.853 5.446 25.251 1.00 79.50 117 SER A CA 1
ATOM 874 C C . SER A 1 117 ? -13.955 5.992 24.147 1.00 79.50 117 SER A C 1
ATOM 876 O O . SER A 1 117 ? -13.314 7.020 24.336 1.00 79.50 117 SER A O 1
ATOM 878 N N . ASN A 1 118 ? -13.919 5.347 22.984 1.00 75.31 118 ASN A N 1
ATOM 879 C CA . ASN A 1 118 ? -13.040 5.751 21.889 1.00 75.31 118 ASN A CA 1
ATOM 880 C C . ASN A 1 118 ? -13.831 6.054 20.626 1.00 75.31 118 ASN A C 1
ATOM 882 O O . ASN A 1 118 ? -14.779 5.344 20.290 1.00 75.31 118 ASN A O 1
ATOM 886 N N . THR A 1 119 ? -13.375 7.059 19.889 1.00 72.25 119 THR A N 1
ATOM 887 C CA . THR A 1 119 ? -13.923 7.407 18.578 1.00 72.25 119 THR A CA 1
ATOM 888 C C . THR A 1 119 ? -12.772 7.592 17.604 1.00 72.25 119 THR A C 1
ATOM 890 O O . THR A 1 119 ? -11.833 8.340 17.873 1.00 72.25 119 THR A O 1
ATOM 893 N N . ILE A 1 120 ? -12.855 6.951 16.438 1.00 69.88 120 ILE A N 1
ATOM 894 C CA . ILE A 1 120 ? -11.943 7.239 15.328 1.00 69.88 120 ILE A CA 1
ATOM 895 C C . ILE A 1 120 ? -12.523 8.403 14.523 1.00 69.88 120 ILE A C 1
ATOM 897 O O . ILE A 1 120 ? -13.540 8.254 13.840 1.00 69.88 120 ILE A O 1
ATOM 901 N N . ILE A 1 121 ? -11.873 9.559 14.588 1.00 77.56 121 ILE A N 1
ATOM 902 C CA . ILE A 1 121 ? -12.226 10.733 13.798 1.00 77.56 121 ILE A CA 1
ATOM 903 C C . ILE A 1 121 ? -11.550 10.632 12.437 1.00 77.56 121 ILE A C 1
ATOM 905 O O . ILE A 1 121 ? -10.334 10.744 12.299 1.00 77.56 121 ILE A O 1
ATOM 909 N N . LYS A 1 122 ? -12.351 10.394 11.403 1.00 70.81 122 LYS A N 1
ATOM 910 C CA . LYS A 1 122 ? -11.893 10.321 10.020 1.00 70.81 122 LYS A CA 1
ATOM 911 C C . LYS A 1 122 ? -11.676 11.736 9.492 1.00 70.81 122 LYS A C 1
ATOM 913 O O . LYS A 1 122 ? -12.622 12.520 9.392 1.00 70.81 122 LYS A O 1
ATOM 918 N N . GLY A 1 123 ? -10.425 12.042 9.166 1.00 70.69 123 GLY A N 1
ATOM 919 C CA . GLY A 1 123 ? -10.048 13.241 8.424 1.00 70.69 123 GLY A CA 1
ATOM 920 C C . GLY A 1 123 ? -10.292 13.087 6.925 1.00 70.69 123 GLY A C 1
ATOM 921 O O . GLY A 1 123 ? -10.745 12.042 6.452 1.00 70.69 123 GLY A O 1
ATOM 922 N N . GLU A 1 124 ? -9.972 14.135 6.172 1.00 77.31 124 GLU A N 1
ATOM 923 C CA . GLU A 1 124 ? -9.861 14.018 4.720 1.00 77.31 124 GLU A CA 1
ATOM 924 C C . GLU A 1 124 ? -8.689 13.086 4.366 1.00 77.31 124 GLU A C 1
ATOM 926 O O . GLU A 1 124 ? -7.638 13.177 5.009 1.00 77.31 124 GLU A O 1
ATOM 931 N N . PRO A 1 125 ? -8.841 12.190 3.370 1.00 82.56 125 PRO A N 1
ATOM 932 C CA . PRO A 1 125 ? -7.782 11.261 3.009 1.00 82.56 125 PRO A CA 1
ATOM 933 C C . PRO A 1 125 ? -6.476 11.971 2.656 1.00 82.56 125 PRO A C 1
ATOM 935 O O . PRO A 1 125 ? -6.466 12.890 1.829 1.00 82.56 125 PRO A O 1
ATOM 938 N N . ARG A 1 126 ? -5.365 11.518 3.246 1.00 90.69 126 ARG A N 1
ATOM 939 C CA . ARG A 1 126 ? -4.033 12.094 2.997 1.00 90.69 126 ARG A CA 1
ATOM 940 C C . ARG A 1 126 ? -3.207 11.215 2.071 1.00 90.69 126 ARG A C 1
ATOM 942 O O . ARG A 1 126 ? -3.119 10.003 2.258 1.00 90.69 126 ARG A O 1
ATOM 949 N N . THR A 1 127 ? -2.558 11.832 1.092 1.00 95.56 127 THR A N 1
ATOM 950 C CA . THR A 1 127 ? -1.708 11.156 0.108 1.00 95.56 127 THR A CA 1
ATOM 951 C C . THR A 1 127 ? -0.252 11.559 0.303 1.00 95.56 127 THR A C 1
ATOM 953 O O . THR A 1 127 ? 0.065 12.744 0.304 1.00 95.56 127 THR A O 1
ATOM 956 N N . LEU A 1 128 ? 0.644 10.580 0.417 1.00 96.88 128 LEU A N 1
ATOM 957 C CA . LEU A 1 128 ? 2.089 10.805 0.406 1.00 96.88 128 LEU A CA 1
ATOM 958 C C . LEU A 1 128 ? 2.641 10.558 -0.998 1.00 96.88 128 LEU A C 1
ATOM 960 O O . LEU A 1 128 ? 2.574 9.438 -1.501 1.00 96.88 128 LEU A O 1
ATOM 964 N N . VAL A 1 129 ? 3.223 11.574 -1.626 1.00 97.81 129 VAL A N 1
ATOM 965 C CA . VAL A 1 129 ? 3.898 11.461 -2.922 1.00 97.81 129 VAL A CA 1
ATOM 966 C C . VAL A 1 129 ? 5.403 11.346 -2.706 1.00 97.81 129 VAL A C 1
ATOM 968 O O . VAL A 1 129 ? 6.064 12.249 -2.194 1.00 97.81 129 VAL A O 1
ATOM 971 N N . LEU A 1 130 ? 5.954 10.216 -3.134 1.00 96.25 130 LEU A N 1
ATOM 972 C CA . LEU A 1 130 ? 7.376 9.929 -3.149 1.00 96.25 130 LEU A CA 1
ATOM 973 C C . LEU A 1 130 ? 7.938 10.232 -4.539 1.00 96.25 130 LEU A C 1
ATOM 975 O O . LEU A 1 130 ? 7.711 9.474 -5.487 1.00 96.25 130 LEU A O 1
ATOM 979 N N . ALA A 1 131 ? 8.687 11.327 -4.659 1.00 89.50 131 ALA A N 1
ATOM 980 C CA . ALA A 1 131 ? 9.195 11.804 -5.941 1.00 89.50 131 ALA A CA 1
ATOM 981 C C . ALA A 1 131 ? 10.725 11.857 -5.955 1.00 89.50 131 ALA A C 1
ATOM 983 O O . ALA A 1 131 ? 11.348 12.516 -5.124 1.00 89.50 131 ALA A O 1
ATOM 984 N N . GLY A 1 132 ? 11.353 11.205 -6.941 1.00 71.69 132 GLY A N 1
ATOM 985 C CA . GLY A 1 132 ? 12.810 11.268 -7.112 1.00 71.69 132 GLY A CA 1
ATOM 986 C C . GLY A 1 132 ? 13.315 12.676 -7.461 1.00 71.69 132 GLY A C 1
ATOM 987 O O . GLY A 1 132 ? 14.458 13.020 -7.163 1.00 71.69 132 GLY A O 1
ATOM 988 N N . ASP A 1 133 ? 12.462 13.486 -8.079 1.00 80.06 133 ASP A N 1
ATOM 989 C CA . ASP A 1 133 ? 12.666 14.901 -8.381 1.00 80.06 133 ASP A CA 1
ATOM 990 C C . ASP A 1 133 ? 11.295 15.586 -8.301 1.00 80.06 133 ASP A C 1
ATOM 992 O O . ASP A 1 133 ? 10.327 15.085 -8.879 1.00 80.06 133 ASP A O 1
ATOM 996 N N . ALA A 1 134 ? 11.208 16.724 -7.607 1.00 81.88 134 ALA A N 1
ATOM 997 C CA . ALA A 1 134 ? 9.969 17.489 -7.472 1.00 81.88 134 ALA A CA 1
ATOM 998 C C . ALA A 1 134 ? 9.349 17.839 -8.836 1.00 81.88 134 ALA A C 1
ATOM 1000 O O . ALA A 1 134 ? 8.130 17.828 -8.983 1.00 81.88 134 ALA A O 1
ATOM 1001 N N . LYS A 1 135 ? 10.174 18.068 -9.869 1.00 87.00 135 LYS A N 1
ATOM 1002 C CA . LYS A 1 135 ? 9.695 18.363 -11.229 1.00 87.00 135 LYS A CA 1
ATOM 1003 C C . LYS A 1 135 ? 8.937 17.202 -11.864 1.00 87.00 135 LYS A C 1
ATOM 1005 O O . LYS A 1 135 ? 8.059 17.432 -12.685 1.00 87.00 135 LYS A O 1
ATOM 1010 N N . VAL A 1 136 ? 9.281 15.966 -11.508 1.00 86.25 136 VAL A N 1
ATOM 1011 C CA . VAL A 1 136 ? 8.689 14.763 -12.112 1.00 86.25 136 VAL A CA 1
ATOM 1012 C C . VAL A 1 136 ? 7.306 14.465 -11.526 1.00 86.25 136 VAL A C 1
ATOM 1014 O O . VAL A 1 136 ? 6.470 13.876 -12.203 1.00 86.25 136 VAL A O 1
ATOM 1017 N N . ALA A 1 137 ? 7.036 14.928 -10.304 1.00 92.38 137 ALA A N 1
ATOM 1018 C CA . ALA A 1 137 ? 5.727 14.804 -9.668 1.00 92.38 137 ALA A CA 1
ATOM 1019 C C . ALA A 1 137 ? 4.872 16.081 -9.740 1.00 92.38 137 ALA A C 1
ATOM 1021 O O . ALA A 1 137 ? 3.705 16.017 -9.379 1.00 92.38 137 ALA A O 1
ATOM 1022 N N . ALA A 1 138 ? 5.408 17.215 -10.210 1.00 94.06 138 ALA A N 1
ATOM 1023 C CA . ALA A 1 138 ? 4.731 18.515 -10.163 1.00 94.06 138 ALA A CA 1
ATOM 1024 C C . ALA A 1 138 ? 3.322 18.495 -10.785 1.00 94.06 138 ALA A C 1
ATOM 1026 O O . ALA A 1 138 ? 2.358 18.844 -10.111 1.00 94.06 138 ALA A O 1
ATOM 1027 N N . GLU A 1 139 ? 3.194 18.006 -12.024 1.00 94.62 139 GLU A N 1
ATOM 1028 C CA . GLU A 1 139 ? 1.899 17.920 -12.719 1.00 94.62 139 GLU A CA 1
ATOM 1029 C C . GLU A 1 139 ? 0.905 17.027 -11.966 1.00 94.62 139 GLU A C 1
ATOM 1031 O O . GLU A 1 139 ? -0.275 17.355 -11.848 1.00 94.62 139 GLU A O 1
ATOM 1036 N N . LEU A 1 140 ? 1.388 15.911 -11.407 1.00 95.31 140 LEU A N 1
ATOM 1037 C CA . LEU A 1 140 ? 0.567 15.003 -10.613 1.00 95.31 140 LEU A CA 1
ATOM 1038 C C . LEU A 1 140 ? 0.096 15.667 -9.317 1.00 95.31 140 LEU A C 1
ATOM 1040 O O . LEU A 1 140 ? -1.089 15.622 -9.012 1.00 95.31 140 LEU A O 1
ATOM 1044 N N . VAL A 1 141 ? 0.996 16.298 -8.563 1.00 96.38 141 VAL A N 1
ATOM 1045 C CA . VAL A 1 141 ? 0.663 16.967 -7.297 1.00 96.38 141 VAL A CA 1
ATOM 1046 C C . VAL A 1 141 ? -0.364 18.074 -7.539 1.00 96.38 141 VAL A C 1
ATOM 1048 O O . VAL A 1 141 ? -1.409 18.075 -6.894 1.00 96.38 141 VAL A O 1
ATOM 1051 N N . THR A 1 142 ? -0.146 18.932 -8.542 1.00 95.38 142 THR A N 1
ATOM 1052 C CA . THR A 1 142 ? -1.110 19.977 -8.923 1.00 95.38 142 THR A CA 1
ATOM 1053 C C . THR A 1 142 ? -2.466 19.391 -9.327 1.00 95.38 142 THR A C 1
ATOM 1055 O O . THR A 1 142 ? -3.511 19.917 -8.938 1.00 95.38 142 THR A O 1
ATOM 1058 N N . ALA A 1 143 ? -2.479 18.277 -10.066 1.00 94.38 143 ALA A N 1
ATOM 1059 C CA . ALA A 1 143 ? -3.705 17.563 -10.409 1.00 94.38 143 ALA A CA 1
ATOM 1060 C C . ALA A 1 143 ? -4.480 17.090 -9.166 1.00 94.38 143 ALA A C 1
ATOM 1062 O O . ALA A 1 143 ? -5.682 17.350 -9.074 1.00 94.38 143 ALA A O 1
ATOM 1063 N N . LEU A 1 144 ? -3.812 16.441 -8.208 1.00 95.19 144 LEU A N 1
ATOM 1064 C CA . LEU A 1 144 ? -4.433 15.935 -6.977 1.00 95.19 144 LEU A CA 1
ATOM 1065 C C . LEU A 1 144 ? -4.959 17.085 -6.093 1.00 95.19 144 LEU A C 1
ATOM 1067 O O . LEU A 1 144 ? -6.113 17.060 -5.659 1.00 95.19 144 LEU A O 1
ATOM 1071 N N . GLU A 1 145 ? -4.163 18.139 -5.897 1.00 95.06 145 GLU A N 1
ATOM 1072 C CA . GLU A 1 145 ? -4.545 19.322 -5.110 1.00 95.06 145 GLU A CA 1
ATOM 1073 C C . GLU A 1 145 ? -5.735 20.072 -5.730 1.00 95.06 145 GLU A C 1
ATOM 1075 O O . GLU A 1 145 ? -6.649 20.492 -5.017 1.00 95.06 145 GLU A O 1
ATOM 1080 N N . SER A 1 146 ? -5.801 20.175 -7.066 1.00 93.19 146 SER A N 1
ATOM 1081 C CA . SER A 1 146 ? -6.944 20.790 -7.767 1.00 93.19 146 SER A CA 1
ATOM 1082 C C . SER A 1 146 ? -8.271 20.059 -7.516 1.00 93.19 146 SER A C 1
ATOM 1084 O O . SER A 1 146 ? -9.348 20.648 -7.632 1.00 93.19 146 SER A O 1
ATOM 1086 N N . GLN A 1 147 ? -8.194 18.779 -7.143 1.00 90.69 147 GLN A N 1
ATOM 1087 C CA . GLN A 1 147 ? -9.324 17.924 -6.786 1.00 90.69 147 GLN A CA 1
ATOM 1088 C C . GLN A 1 147 ? -9.539 17.850 -5.264 1.00 90.69 147 GLN A C 1
ATOM 1090 O O . GLN A 1 147 ? -10.294 16.999 -4.797 1.00 90.69 147 GLN A O 1
ATOM 1095 N N . ARG A 1 148 ? -8.924 18.770 -4.501 1.00 87.19 148 ARG A N 1
ATOM 1096 C CA . ARG A 1 148 ? -9.018 18.898 -3.035 1.00 87.19 148 ARG A CA 1
ATOM 1097 C C . ARG A 1 148 ? -8.493 17.684 -2.265 1.00 87.19 148 ARG A C 1
ATOM 1099 O O . ARG A 1 148 ? -8.986 17.388 -1.182 1.00 87.19 148 ARG A O 1
ATOM 1106 N N . GLN A 1 149 ? -7.516 16.965 -2.811 1.00 88.94 149 GLN A N 1
ATOM 1107 C CA . GLN A 1 149 ? -6.806 15.940 -2.045 1.00 88.94 149 GLN A CA 1
ATOM 1108 C C . GLN A 1 149 ? -5.680 16.580 -1.232 1.00 88.94 149 GLN A C 1
ATOM 1110 O O . GLN A 1 149 ? -4.973 17.457 -1.728 1.00 88.94 149 GLN A O 1
ATOM 1115 N N . LEU A 1 150 ? -5.506 16.124 0.010 1.00 92.50 150 LEU A N 1
ATOM 1116 C CA . LEU A 1 150 ? -4.388 16.530 0.857 1.00 92.50 150 LEU A CA 1
ATOM 1117 C C . LEU A 1 150 ? -3.140 15.748 0.442 1.00 92.50 150 LEU A C 1
ATOM 1119 O O . LEU A 1 150 ? -3.131 14.517 0.530 1.00 92.50 150 LEU A O 1
ATOM 1123 N N . VAL A 1 151 ? -2.101 16.450 -0.012 1.00 95.50 151 VAL A N 1
ATOM 1124 C CA . VAL A 1 151 ? -0.887 15.839 -0.564 1.00 95.50 151 VAL A CA 1
ATOM 1125 C C . VAL A 1 151 ? 0.351 16.344 0.167 1.00 95.50 151 VAL A C 1
ATOM 1127 O O . VAL A 1 151 ? 0.624 17.540 0.180 1.00 95.50 151 VAL A O 1
ATOM 1130 N N . ASP A 1 152 ? 1.143 15.420 0.703 1.00 95.25 152 ASP A N 1
ATOM 1131 C CA . ASP A 1 152 ? 2.493 15.701 1.184 1.00 95.25 152 ASP A CA 1
ATOM 1132 C C . ASP A 1 152 ? 3.495 15.137 0.172 1.00 95.25 152 ASP A C 1
ATOM 1134 O O . ASP A 1 152 ? 3.344 14.004 -0.285 1.00 95.25 152 ASP A O 1
ATOM 1138 N N . THR A 1 153 ? 4.539 15.891 -0.176 1.00 95.44 153 THR A N 1
ATOM 1139 C CA . THR A 1 153 ? 5.603 15.409 -1.074 1.00 95.44 153 THR A CA 1
ATOM 1140 C C . THR A 1 153 ? 6.918 15.284 -0.324 1.00 95.44 153 THR A C 1
ATOM 1142 O O . THR A 1 153 ? 7.368 16.240 0.307 1.00 95.44 153 THR A O 1
ATOM 1145 N N . ILE A 1 154 ? 7.565 14.123 -0.430 1.00 95.19 154 ILE A N 1
ATOM 1146 C CA . ILE A 1 154 ? 8.866 13.859 0.190 1.00 95.19 154 ILE A CA 1
ATOM 1147 C C . ILE A 1 154 ? 9.861 13.267 -0.812 1.00 95.19 154 ILE A C 1
ATOM 1149 O O . ILE A 1 154 ? 9.494 12.684 -1.837 1.00 95.19 154 ILE A O 1
ATOM 1153 N N . VAL A 1 155 ? 11.148 13.389 -0.485 1.00 94.50 155 VAL A N 1
ATOM 1154 C CA . VAL A 1 155 ? 12.219 12.679 -1.196 1.00 94.50 155 VAL A CA 1
ATOM 1155 C C . VAL A 1 155 ? 12.270 11.200 -0.770 1.00 94.50 155 VAL A C 1
ATOM 1157 O O . VAL A 1 155 ? 11.941 10.899 0.378 1.00 94.50 155 VAL A O 1
ATOM 1160 N N . PRO A 1 156 ? 12.713 10.274 -1.647 1.00 93.44 156 PRO A N 1
ATOM 1161 C CA . PRO A 1 156 ? 12.808 8.837 -1.369 1.00 93.44 156 PRO A CA 1
ATOM 1162 C C . PRO A 1 156 ? 13.475 8.475 -0.041 1.00 93.44 156 PRO A C 1
ATOM 1164 O O . PRO A 1 156 ? 12.990 7.614 0.688 1.00 93.44 156 PRO A O 1
ATOM 1167 N N . GLU A 1 157 ? 14.558 9.169 0.302 1.00 93.12 157 GLU A N 1
ATOM 1168 C CA . GLU A 1 157 ? 15.357 8.907 1.500 1.00 93.12 157 GLU A CA 1
ATOM 1169 C C . GLU A 1 157 ? 14.595 9.209 2.796 1.00 93.12 157 GLU A C 1
ATOM 1171 O O . GLU A 1 157 ? 14.902 8.622 3.829 1.00 93.12 157 GLU A O 1
ATOM 1176 N N . ALA A 1 158 ? 13.595 10.093 2.740 1.00 93.12 158 ALA A N 1
ATOM 1177 C CA . ALA A 1 158 ? 12.797 10.511 3.887 1.00 93.12 158 ALA A CA 1
ATOM 1178 C C . ALA A 1 158 ? 11.569 9.618 4.133 1.00 93.12 158 ALA A C 1
ATOM 1180 O O . ALA A 1 158 ? 10.809 9.889 5.060 1.00 93.12 158 ALA A O 1
ATOM 1181 N N . LEU A 1 159 ? 11.349 8.574 3.321 1.00 93.94 159 LEU A N 1
ATOM 1182 C CA . LEU A 1 159 ? 10.222 7.663 3.511 1.00 93.94 159 LEU A CA 1
ATOM 1183 C C . LEU A 1 159 ? 10.305 7.002 4.900 1.00 93.94 159 LEU A C 1
ATOM 1185 O O . LEU A 1 159 ? 11.302 6.313 5.166 1.00 93.94 159 LEU A O 1
ATOM 1189 N N . PRO A 1 160 ? 9.288 7.176 5.769 1.00 83.62 160 PRO A N 1
ATOM 1190 C CA . PRO A 1 160 ? 9.301 6.592 7.102 1.00 83.62 160 PRO A CA 1
ATOM 1191 C C . PRO A 1 160 ? 9.364 5.066 7.053 1.00 83.62 160 PRO A C 1
ATOM 1193 O O . PRO A 1 160 ? 8.885 4.427 6.114 1.00 83.62 160 PRO A O 1
ATOM 1196 N N . THR A 1 161 ? 9.966 4.475 8.082 1.00 81.00 161 THR A N 1
ATOM 1197 C CA . THR A 1 161 ? 10.039 3.010 8.237 1.00 81.00 161 THR A CA 1
ATOM 1198 C C . THR A 1 161 ? 9.232 2.503 9.425 1.00 81.00 161 THR A C 1
ATOM 1200 O O . THR A 1 161 ? 9.130 1.291 9.612 1.00 81.00 161 THR A O 1
ATOM 1203 N N . ASP A 1 162 ? 8.671 3.411 10.223 1.00 73.88 162 ASP A N 1
ATOM 1204 C CA . ASP A 1 162 ? 7.778 3.111 11.328 1.00 73.88 162 ASP A CA 1
ATOM 1205 C C . ASP A 1 162 ? 6.310 3.170 10.892 1.00 73.88 162 ASP A C 1
ATOM 1207 O O . ASP A 1 162 ? 5.898 3.923 10.005 1.00 73.88 162 ASP A O 1
ATOM 1211 N N . PHE A 1 163 ? 5.516 2.334 11.545 1.00 63.56 163 PHE A N 1
ATOM 1212 C CA . PHE A 1 163 ? 4.110 2.137 11.237 1.00 63.56 163 PHE A CA 1
ATOM 1213 C C . PHE A 1 163 ? 3.258 3.365 11.559 1.00 63.56 163 PHE A C 1
ATOM 1215 O O . PHE A 1 163 ? 2.394 3.724 10.764 1.00 63.56 163 PHE A 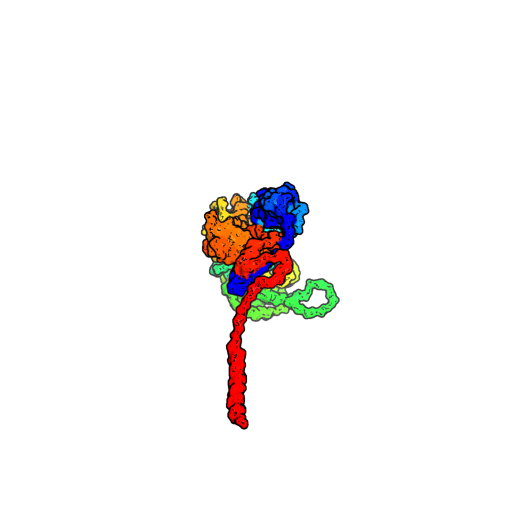O 1
ATOM 1222 N N . ALA A 1 164 ? 3.511 4.017 12.699 1.00 63.72 164 ALA A N 1
ATOM 1223 C CA . ALA A 1 164 ? 2.728 5.158 13.162 1.00 63.72 164 ALA A CA 1
ATOM 1224 C C . ALA A 1 164 ? 2.784 6.317 12.158 1.00 63.72 164 ALA A C 1
ATOM 1226 O O . ALA A 1 164 ? 1.742 6.844 11.772 1.00 63.72 164 ALA A O 1
ATOM 1227 N N . SER A 1 165 ? 3.981 6.648 11.664 1.00 72.44 165 SER A N 1
ATOM 1228 C CA . SER A 1 165 ? 4.163 7.708 10.671 1.00 72.44 165 SER A CA 1
ATOM 1229 C C . SER A 1 165 ? 3.510 7.359 9.334 1.00 72.44 165 SER A C 1
ATOM 1231 O O . SER A 1 165 ? 2.800 8.190 8.770 1.00 72.44 165 SER A O 1
ATOM 1233 N N . LEU A 1 166 ? 3.678 6.128 8.832 1.00 76.75 166 LEU A N 1
ATOM 1234 C CA . LEU A 1 166 ? 3.032 5.704 7.581 1.00 76.75 166 LEU A CA 1
ATOM 1235 C C . LEU A 1 166 ? 1.501 5.653 7.699 1.00 76.75 166 LEU A C 1
ATOM 1237 O O . LEU A 1 166 ? 0.810 6.018 6.751 1.00 76.75 166 LEU A O 1
ATOM 1241 N N . ALA A 1 167 ? 0.957 5.255 8.853 1.00 73.00 167 ALA A N 1
ATOM 1242 C CA . ALA A 1 167 ? -0.484 5.124 9.079 1.00 73.00 167 ALA A CA 1
ATOM 1243 C C . ALA A 1 167 ? -1.253 6.455 8.974 1.00 73.00 167 ALA A C 1
ATOM 1245 O O . ALA A 1 167 ? -2.462 6.431 8.716 1.00 73.00 167 ALA A O 1
ATOM 1246 N N . THR A 1 168 ? -0.559 7.594 9.116 1.00 82.12 168 THR A N 1
ATOM 1247 C CA . THR A 1 168 ? -1.126 8.939 8.902 1.00 82.12 168 THR A CA 1
ATOM 1248 C C . THR A 1 168 ? -1.558 9.196 7.455 1.00 82.12 168 THR A C 1
ATOM 1250 O O . THR A 1 168 ? -2.359 10.099 7.214 1.00 82.12 168 THR A O 1
ATOM 1253 N N . TYR A 1 169 ? -1.071 8.392 6.503 1.00 89.75 169 TYR A N 1
ATOM 1254 C CA . TYR A 1 169 ? -1.404 8.483 5.086 1.00 89.75 169 TYR A CA 1
ATOM 1255 C C . TYR A 1 169 ? -2.354 7.365 4.660 1.00 89.75 169 TYR A C 1
ATOM 1257 O O . TYR A 1 169 ? -2.195 6.198 5.030 1.00 89.75 169 TYR A O 1
ATOM 1265 N N . ASP A 1 170 ? -3.318 7.706 3.812 1.00 90.00 170 ASP A N 1
ATOM 1266 C CA . ASP A 1 170 ? -4.291 6.776 3.241 1.00 90.00 170 ASP A CA 1
ATOM 1267 C C . ASP A 1 170 ? -3.836 6.162 1.923 1.00 90.00 170 ASP A C 1
ATOM 1269 O O . ASP A 1 170 ? -4.257 5.052 1.591 1.00 90.00 170 ASP A O 1
ATOM 1273 N N . SER A 1 171 ? -2.948 6.845 1.200 1.00 95.62 171 SER A N 1
ATOM 1274 C CA . SER A 1 171 ? -2.255 6.277 0.049 1.00 95.62 171 SER A CA 1
ATOM 1275 C C . SER A 1 171 ? -0.832 6.812 -0.081 1.00 95.62 171 SER A C 1
ATOM 1277 O O . SER A 1 171 ? -0.575 7.992 0.153 1.00 95.62 171 SER A O 1
ATOM 1279 N N . VAL A 1 172 ? 0.078 5.959 -0.548 1.00 97.69 172 VAL A N 1
ATOM 1280 C CA . VAL A 1 172 ? 1.425 6.337 -0.992 1.00 97.69 172 VAL A CA 1
ATOM 1281 C C . VAL A 1 172 ? 1.494 6.249 -2.515 1.00 97.69 172 VAL A C 1
ATOM 1283 O O . VAL A 1 172 ? 1.057 5.262 -3.102 1.00 97.69 172 VAL A O 1
ATOM 1286 N N . VAL A 1 173 ? 2.053 7.267 -3.165 1.00 98.19 173 VAL A N 1
ATOM 1287 C CA . VAL A 1 173 ? 2.272 7.320 -4.614 1.00 98.19 173 VAL A CA 1
ATOM 1288 C C . VAL A 1 173 ? 3.770 7.380 -4.890 1.00 98.19 173 VAL A C 1
ATOM 1290 O O . VAL A 1 173 ? 4.438 8.322 -4.480 1.00 98.19 173 VAL A O 1
ATOM 1293 N N . VAL A 1 174 ? 4.306 6.399 -5.609 1.00 97.69 174 VAL A N 1
ATOM 1294 C CA . VAL A 1 174 ? 5.716 6.346 -6.017 1.00 97.69 174 VAL A CA 1
ATOM 1295 C C . VAL A 1 174 ? 5.836 6.790 -7.472 1.00 97.69 174 VAL A C 1
ATOM 1297 O O . VAL A 1 174 ? 5.271 6.144 -8.354 1.00 97.69 174 VAL A O 1
ATOM 1300 N N . VAL A 1 175 ? 6.574 7.874 -7.730 1.00 96.81 175 VAL A N 1
ATOM 1301 C CA . VAL A 1 175 ? 6.661 8.510 -9.059 1.00 96.81 175 VAL A CA 1
ATOM 1302 C C . VAL A 1 175 ? 8.111 8.567 -9.546 1.00 96.81 175 VAL A C 1
ATOM 1304 O O . VAL A 1 175 ? 8.919 9.333 -9.016 1.00 96.81 175 VAL A O 1
ATOM 1307 N N . ASP A 1 176 ? 8.440 7.763 -10.565 1.00 93.19 176 ASP A N 1
ATOM 1308 C CA . ASP A 1 176 ? 9.769 7.705 -11.216 1.00 93.19 176 ASP A CA 1
ATOM 1309 C C . ASP A 1 176 ? 10.965 7.653 -10.238 1.00 93.19 176 ASP A C 1
ATOM 1311 O O . ASP A 1 176 ? 12.008 8.291 -10.429 1.00 93.19 176 ASP A O 1
ATOM 1315 N N . VAL A 1 177 ? 10.810 6.913 -9.138 1.00 92.88 177 VAL A N 1
ATOM 1316 C CA . VAL A 1 177 ? 11.852 6.742 -8.118 1.00 92.88 177 VAL A CA 1
ATOM 1317 C C . VAL A 1 177 ? 12.710 5.538 -8.494 1.00 92.88 177 VAL A C 1
ATOM 1319 O O . VAL A 1 177 ? 12.140 4.476 -8.675 1.00 92.88 177 VAL A O 1
ATOM 1322 N N . PRO A 1 178 ? 14.050 5.639 -8.579 1.00 88.44 178 PRO A N 1
ATOM 1323 C CA . PRO A 1 178 ? 14.913 4.473 -8.758 1.00 88.44 178 PRO A CA 1
ATOM 1324 C C . PRO A 1 178 ? 15.056 3.662 -7.462 1.00 88.44 178 PRO A C 1
ATOM 1326 O O . PRO A 1 178 ? 15.268 4.229 -6.387 1.00 88.44 178 PRO A O 1
ATOM 1329 N N . ARG A 1 179 ? 15.089 2.328 -7.579 1.00 88.56 179 ARG A N 1
ATOM 1330 C CA . ARG A 1 179 ? 15.239 1.374 -6.463 1.00 88.56 179 ARG A CA 1
ATOM 1331 C C . ARG A 1 179 ? 16.406 1.688 -5.528 1.00 88.56 179 ARG A C 1
ATOM 1333 O O . ARG A 1 179 ? 16.287 1.494 -4.323 1.00 88.56 179 ARG A O 1
ATOM 1340 N N . LEU A 1 180 ? 17.527 2.163 -6.072 1.00 84.94 180 LEU A N 1
ATOM 1341 C CA . LEU A 1 180 ? 18.754 2.455 -5.318 1.00 84.94 180 LEU A CA 1
ATOM 1342 C C . LEU A 1 180 ? 18.599 3.588 -4.293 1.00 84.94 180 LEU A C 1
ATOM 1344 O O . LEU A 1 180 ? 19.451 3.735 -3.424 1.00 84.94 180 LEU A O 1
ATOM 1348 N N . ARG A 1 181 ? 17.534 4.389 -4.392 1.00 89.81 181 ARG A N 1
ATOM 1349 C CA . ARG A 1 181 ? 17.233 5.459 -3.431 1.00 89.81 181 ARG A CA 1
ATOM 1350 C C . ARG A 1 181 ? 16.316 5.016 -2.293 1.00 89.81 181 ARG A C 1
ATOM 1352 O O . ARG A 1 181 ? 16.003 5.820 -1.424 1.00 89.81 181 ARG A O 1
ATOM 1359 N N . LEU A 1 182 ? 15.887 3.755 -2.304 1.00 92.25 182 LEU A N 1
ATOM 1360 C CA . LEU A 1 182 ? 15.092 3.146 -1.248 1.00 92.25 182 LEU A CA 1
ATOM 1361 C C . LEU A 1 182 ? 15.857 1.985 -0.628 1.00 92.25 182 LEU A C 1
ATOM 1363 O O . LEU A 1 182 ? 16.381 1.112 -1.323 1.00 92.25 182 LEU A O 1
ATOM 1367 N N . THR A 1 183 ? 15.888 1.965 0.698 1.00 91.06 183 THR A N 1
ATOM 1368 C CA . THR A 1 183 ? 16.455 0.858 1.470 1.00 91.06 183 THR A CA 1
ATOM 1369 C C . THR A 1 183 ? 15.514 -0.347 1.477 1.00 91.06 183 THR A C 1
ATOM 1371 O O . THR A 1 183 ? 14.299 -0.213 1.320 1.00 91.06 183 THR A O 1
ATOM 1374 N N . ASP A 1 184 ? 16.053 -1.539 1.735 1.00 87.38 184 ASP A N 1
ATOM 1375 C CA . ASP A 1 184 ? 15.247 -2.766 1.842 1.00 87.38 184 ASP A CA 1
ATOM 1376 C C . ASP A 1 184 ? 14.187 -2.657 2.946 1.00 87.38 184 ASP A C 1
ATOM 1378 O O . ASP A 1 184 ? 13.056 -3.112 2.778 1.00 87.38 184 ASP A O 1
ATOM 1382 N N . ARG A 1 185 ? 14.526 -1.973 4.048 1.00 84.19 185 ARG A N 1
ATOM 1383 C CA . ARG A 1 185 ? 13.608 -1.715 5.162 1.00 84.19 185 ARG A CA 1
ATOM 1384 C C . ARG A 1 185 ? 12.429 -0.835 4.746 1.00 84.19 185 ARG A C 1
ATOM 1386 O O . ARG A 1 185 ? 11.304 -1.120 5.136 1.00 84.19 185 ARG A O 1
ATOM 1393 N N . GLN A 1 186 ? 12.667 0.198 3.940 1.00 93.44 186 GLN A N 1
ATOM 1394 C CA . GLN A 1 186 ? 11.605 1.056 3.402 1.00 93.44 186 GLN A CA 1
ATOM 1395 C C . GLN A 1 186 ? 10.673 0.290 2.454 1.00 93.44 186 GLN A C 1
ATOM 1397 O O . GLN A 1 186 ? 9.458 0.452 2.519 1.00 93.44 186 GLN A O 1
ATOM 1402 N N . LEU A 1 187 ? 11.217 -0.590 1.609 1.00 93.81 187 LEU A N 1
ATOM 1403 C CA . LEU A 1 187 ? 10.403 -1.418 0.711 1.00 93.81 187 LEU A CA 1
ATOM 1404 C C . LEU A 1 187 ? 9.556 -2.434 1.479 1.00 93.81 187 LEU A C 1
ATOM 1406 O O . LEU A 1 187 ? 8.384 -2.618 1.156 1.00 93.81 187 LEU A O 1
ATOM 1410 N N . ALA A 1 188 ? 10.124 -3.055 2.514 1.00 87.88 188 ALA A N 1
ATOM 1411 C CA . ALA A 1 188 ? 9.380 -3.931 3.412 1.00 87.88 188 ALA A CA 1
ATOM 1412 C C . ALA A 1 188 ? 8.277 -3.164 4.164 1.00 87.88 188 ALA A C 1
ATOM 1414 O O . ALA A 1 188 ? 7.151 -3.649 4.257 1.00 87.88 188 ALA A O 1
ATOM 1415 N N . ALA A 1 189 ? 8.561 -1.943 4.632 1.00 85.56 189 ALA A N 1
ATOM 1416 C CA . ALA A 1 189 ? 7.571 -1.093 5.291 1.00 85.56 189 ALA A CA 1
ATOM 1417 C C . ALA A 1 189 ? 6.399 -0.740 4.359 1.00 85.56 189 ALA A C 1
ATOM 1419 O O . ALA A 1 189 ? 5.249 -0.854 4.774 1.00 85.56 189 ALA A O 1
ATOM 1420 N N . LEU A 1 190 ? 6.658 -0.408 3.085 1.00 93.06 190 LEU A N 1
ATOM 1421 C CA . LEU A 1 190 ? 5.597 -0.190 2.089 1.00 93.06 190 LEU A CA 1
ATOM 1422 C C . LEU A 1 190 ? 4.757 -1.447 1.849 1.00 93.06 190 LEU A C 1
ATOM 1424 O O . LEU A 1 190 ? 3.539 -1.361 1.709 1.00 93.06 190 LEU A O 1
ATOM 1428 N N . GLN A 1 191 ? 5.386 -2.622 1.812 1.00 92.56 191 GLN A N 1
ATOM 1429 C CA . GLN A 1 191 ? 4.664 -3.878 1.641 1.00 92.56 191 GLN A CA 1
ATOM 1430 C C . GLN A 1 191 ? 3.711 -4.144 2.815 1.00 92.56 191 GLN A C 1
ATOM 1432 O O . GLN A 1 191 ? 2.548 -4.472 2.581 1.00 92.56 191 GLN A O 1
ATOM 1437 N N . VAL A 1 192 ? 4.177 -3.968 4.056 1.00 83.56 192 VAL A N 1
ATOM 1438 C CA . VAL A 1 192 ? 3.364 -4.104 5.280 1.00 83.56 192 VAL A CA 1
ATOM 1439 C C . VAL A 1 192 ? 2.264 -3.038 5.329 1.00 83.56 192 VAL A C 1
ATOM 1441 O O . VAL A 1 192 ? 1.111 -3.350 5.617 1.00 83.56 192 VAL A O 1
ATOM 1444 N N . TYR A 1 193 ? 2.580 -1.796 4.963 1.00 85.88 193 TYR A N 1
ATOM 1445 C CA . TYR A 1 193 ? 1.630 -0.683 4.889 1.00 85.88 193 TYR A CA 1
ATOM 1446 C C . TYR A 1 193 ? 0.429 -0.974 3.973 1.00 85.88 193 TYR A C 1
ATOM 1448 O O . TYR A 1 193 ? -0.715 -0.658 4.302 1.00 85.88 193 TYR A O 1
ATOM 1456 N N . VAL A 1 194 ? 0.651 -1.635 2.838 1.00 91.00 194 VAL A N 1
ATOM 1457 C CA . VAL A 1 194 ? -0.461 -2.049 1.970 1.00 91.00 194 VAL A CA 1
ATOM 1458 C C . VAL A 1 194 ? -1.121 -3.315 2.513 1.00 91.00 194 VAL A C 1
ATOM 1460 O O . VAL A 1 194 ? -2.336 -3.353 2.705 1.00 91.00 194 VAL A O 1
ATOM 1463 N N . ARG A 1 195 ? -0.327 -4.359 2.778 1.00 84.62 195 ARG A N 1
ATOM 1464 C CA . ARG A 1 195 ? -0.835 -5.704 3.072 1.00 84.62 195 ARG A CA 1
ATOM 1465 C C . ARG A 1 195 ? -1.570 -5.788 4.404 1.00 84.62 195 ARG A C 1
ATOM 1467 O O . ARG A 1 195 ? -2.622 -6.418 4.454 1.00 84.62 195 ARG A O 1
ATOM 1474 N N . ASP A 1 196 ? -1.035 -5.159 5.444 1.00 76.00 196 ASP A N 1
ATOM 1475 C CA . ASP A 1 196 ? -1.434 -5.389 6.837 1.00 76.00 196 ASP A CA 1
ATOM 1476 C C . ASP A 1 196 ? -2.178 -4.174 7.420 1.00 76.00 196 ASP A C 1
ATOM 1478 O O . ASP A 1 196 ? -3.031 -4.321 8.289 1.00 76.00 196 ASP A O 1
ATOM 1482 N N . LEU A 1 197 ? -1.920 -2.970 6.898 1.00 72.19 197 LEU A N 1
ATOM 1483 C CA . LEU A 1 197 ? -2.611 -1.737 7.301 1.00 72.19 197 LEU A CA 1
ATOM 1484 C C . LEU A 1 197 ? -3.842 -1.401 6.456 1.00 72.19 197 LEU A C 1
ATOM 1486 O O . LEU A 1 197 ? -4.665 -0.570 6.844 1.00 72.19 197 LEU A O 1
ATOM 1490 N N . GLY A 1 198 ? -3.982 -2.037 5.295 1.00 77.81 198 GLY A N 1
ATOM 1491 C CA . GLY A 1 198 ? -5.124 -1.823 4.415 1.00 77.81 198 GLY A CA 1
ATOM 1492 C C . GLY A 1 198 ? -5.125 -0.486 3.682 1.00 77.81 198 GLY A C 1
ATOM 1493 O O . GLY A 1 198 ? -6.192 0.003 3.307 1.00 77.81 198 GLY A O 1
ATOM 1494 N N . LYS A 1 199 ? -3.947 0.116 3.501 1.00 87.50 199 LYS A N 1
ATOM 1495 C CA . LYS A 1 199 ? -3.779 1.427 2.873 1.00 87.50 199 LYS A CA 1
ATOM 1496 C C . LYS A 1 199 ? -3.465 1.312 1.378 1.00 87.50 199 LYS A C 1
ATOM 1498 O O . LYS A 1 199 ? -3.288 0.214 0.842 1.00 87.50 199 LYS A O 1
ATOM 1503 N N . GLY A 1 200 ? -3.450 2.451 0.697 1.00 93.94 200 GLY A N 1
ATOM 1504 C CA . GLY A 1 200 ? -3.306 2.537 -0.749 1.00 93.94 200 GLY A CA 1
ATOM 1505 C C . GLY A 1 200 ? -1.864 2.622 -1.238 1.00 93.94 200 GLY A C 1
ATOM 1506 O O . GLY A 1 200 ? -1.046 3.330 -0.661 1.00 93.94 200 GLY A O 1
ATOM 1507 N N . LEU A 1 201 ? -1.551 1.966 -2.354 1.00 97.81 201 LEU A N 1
ATOM 1508 C CA . LEU A 1 201 ? -0.279 2.152 -3.057 1.00 97.81 201 LEU A CA 1
ATOM 1509 C C . LEU A 1 201 ? -0.490 2.387 -4.547 1.00 97.81 201 LEU A C 1
ATOM 1511 O O . LEU A 1 201 ? -1.101 1.584 -5.243 1.00 97.81 201 LEU A O 1
ATOM 1515 N N . VAL A 1 202 ? 0.100 3.451 -5.067 1.00 98.44 202 VAL A N 1
ATOM 1516 C CA . VAL A 1 202 ? 0.141 3.738 -6.497 1.00 98.44 202 VAL A CA 1
ATOM 1517 C C . VAL A 1 202 ? 1.593 3.786 -6.942 1.00 98.44 202 VAL A C 1
ATOM 1519 O O . VAL A 1 202 ? 2.405 4.466 -6.322 1.00 98.44 202 VAL A O 1
ATOM 1522 N N . MET A 1 203 ? 1.925 3.112 -8.041 1.00 97.94 203 MET A N 1
ATOM 1523 C CA . MET A 1 203 ? 3.193 3.328 -8.736 1.00 97.94 203 MET A CA 1
ATOM 1524 C C . MET A 1 203 ? 2.938 3.920 -10.120 1.00 97.94 203 MET A C 1
ATOM 1526 O O . MET A 1 203 ? 2.192 3.349 -10.919 1.00 97.94 203 MET A O 1
ATOM 1530 N N . VAL A 1 204 ? 3.574 5.062 -10.380 1.00 97.62 204 VAL A N 1
ATOM 1531 C CA . VAL A 1 204 ? 3.571 5.780 -11.657 1.00 97.62 204 VAL A CA 1
ATOM 1532 C C . VAL A 1 204 ? 4.889 5.517 -12.385 1.00 97.62 204 VAL A C 1
ATOM 1534 O O . VAL A 1 204 ? 5.982 5.544 -11.801 1.00 97.62 204 VAL A O 1
ATOM 1537 N N . GLY A 1 205 ? 4.772 5.228 -13.676 1.00 93.94 205 GLY A N 1
ATOM 1538 C CA . GLY A 1 205 ? 5.874 4.894 -14.559 1.00 93.94 205 GLY A CA 1
ATOM 1539 C C . GLY A 1 205 ? 6.813 6.052 -14.842 1.00 93.94 205 GLY A C 1
ATOM 1540 O O . GLY A 1 205 ? 6.618 7.195 -14.433 1.00 93.94 205 GLY A O 1
ATOM 1541 N N . GLY A 1 206 ? 7.879 5.708 -15.547 1.00 91.56 206 GLY A N 1
ATOM 1542 C CA . GLY A 1 206 ? 8.935 6.624 -15.928 1.00 91.56 206 GLY A CA 1
ATOM 1543 C C . GLY A 1 206 ? 10.244 5.894 -16.240 1.00 91.56 206 GLY A C 1
ATOM 1544 O O . GLY A 1 206 ? 10.361 4.675 -16.047 1.00 91.56 206 GLY A O 1
ATOM 1545 N N . PRO A 1 207 ? 11.261 6.617 -16.735 1.00 86.62 207 PRO A N 1
ATOM 1546 C CA . PRO A 1 207 ? 12.542 6.038 -17.142 1.00 86.62 207 PRO A CA 1
ATOM 1547 C C . PRO A 1 207 ? 13.323 5.332 -16.022 1.00 86.62 207 PRO A C 1
ATOM 1549 O O . PRO A 1 207 ? 14.255 4.582 -16.308 1.00 86.62 207 PRO A O 1
ATOM 1552 N N . ARG A 1 208 ? 12.987 5.601 -14.758 1.00 87.31 208 ARG A N 1
ATOM 1553 C CA . ARG A 1 208 ? 13.635 5.079 -13.549 1.00 87.31 208 ARG A CA 1
ATOM 1554 C C . ARG A 1 208 ? 12.658 4.304 -12.657 1.00 87.31 208 ARG A C 1
ATOM 1556 O O . ARG A 1 208 ? 13.010 4.021 -11.519 1.00 87.31 208 ARG A O 1
ATOM 1563 N N . SER A 1 209 ? 11.474 3.951 -13.160 1.00 90.50 209 SER A N 1
ATOM 1564 C CA . SER A 1 209 ? 10.444 3.168 -12.458 1.00 90.50 209 SER A CA 1
ATOM 1565 C C . SER A 1 209 ? 10.390 1.707 -12.927 1.00 90.50 209 SER A C 1
ATOM 1567 O O . SER A 1 209 ? 11.007 1.328 -13.925 1.00 90.50 209 SER A O 1
ATOM 1569 N N . PHE A 1 210 ? 9.616 0.877 -12.218 1.00 91.06 210 PHE A N 1
ATOM 1570 C CA . PHE A 1 210 ? 9.365 -0.535 -12.540 1.00 91.06 210 PHE A CA 1
ATOM 1571 C C . PHE A 1 210 ? 10.666 -1.325 -12.777 1.00 91.06 210 PHE A C 1
ATOM 1573 O O . PHE A 1 210 ? 11.652 -1.140 -12.057 1.00 91.06 210 PHE A O 1
ATOM 1580 N N . GLY A 1 211 ? 10.694 -2.198 -13.789 1.00 84.12 211 GLY A N 1
ATOM 1581 C CA . GLY A 1 211 ? 11.889 -2.949 -14.150 1.00 84.12 211 GLY A CA 1
ATOM 1582 C C . GLY A 1 211 ? 13.089 -2.030 -14.393 1.00 84.12 211 GLY A C 1
ATOM 1583 O O . GLY A 1 211 ? 14.152 -2.279 -13.829 1.00 84.12 211 GLY A O 1
ATOM 1584 N N . ALA A 1 212 ? 12.902 -0.937 -15.148 1.00 81.94 212 ALA A N 1
ATOM 1585 C CA . ALA A 1 212 ? 13.967 0.017 -15.503 1.00 81.94 212 ALA A CA 1
ATOM 1586 C C . ALA A 1 212 ? 14.560 0.738 -14.286 1.00 81.94 212 ALA A C 1
ATOM 1588 O O . ALA A 1 212 ? 15.719 1.161 -14.295 1.00 81.94 212 ALA A O 1
ATOM 1589 N N . GLY A 1 213 ? 13.761 0.845 -13.226 1.00 83.25 213 GLY A N 1
ATOM 1590 C CA . GLY A 1 213 ? 14.147 1.349 -11.919 1.00 83.25 213 GLY A CA 1
ATOM 1591 C C . GLY A 1 213 ? 14.868 0.349 -11.029 1.00 83.25 213 GLY A C 1
ATOM 1592 O O . GLY A 1 213 ? 15.387 0.766 -9.998 1.00 83.25 213 GLY A O 1
ATOM 1593 N N . GLY A 1 214 ? 14.921 -0.934 -11.401 1.00 82.38 214 GLY A N 1
ATOM 1594 C CA . GLY A 1 214 ? 15.545 -2.004 -10.622 1.00 82.38 214 GLY A CA 1
ATOM 1595 C C . GLY A 1 214 ? 14.630 -2.653 -9.577 1.00 82.38 214 GLY A C 1
ATOM 1596 O O . GLY A 1 214 ? 15.132 -3.222 -8.615 1.00 82.38 214 GLY A O 1
ATOM 1597 N N . TYR A 1 215 ? 13.304 -2.570 -9.721 1.00 88.12 215 TYR A N 1
ATOM 1598 C CA . TYR A 1 215 ? 12.355 -3.109 -8.729 1.00 88.12 215 TYR A CA 1
ATOM 1599 C C . TYR A 1 215 ? 12.007 -4.592 -8.901 1.00 88.12 215 TYR A C 1
ATOM 1601 O O . TYR A 1 215 ? 11.207 -5.125 -8.132 1.00 88.12 215 TYR A O 1
ATOM 1609 N N . GLN A 1 216 ? 12.614 -5.279 -9.866 1.00 85.62 216 GLN A N 1
ATOM 1610 C CA . GLN A 1 216 ? 12.387 -6.707 -10.060 1.00 85.62 216 GLN A CA 1
ATOM 1611 C C . GLN A 1 216 ? 12.843 -7.509 -8.828 1.00 85.62 216 GLN A C 1
ATOM 1613 O O . GLN A 1 216 ? 13.926 -7.277 -8.292 1.00 85.62 216 GLN A O 1
ATOM 1618 N N . LYS A 1 217 ? 12.028 -8.477 -8.408 1.00 84.75 217 LYS A N 1
ATOM 1619 C CA . LYS A 1 217 ? 12.183 -9.310 -7.207 1.00 84.75 217 LYS A CA 1
ATOM 1620 C C . LYS A 1 217 ? 12.303 -8.494 -5.917 1.00 84.75 217 LYS A C 1
ATOM 1622 O O . LYS A 1 217 ? 13.112 -8.817 -5.049 1.00 84.75 217 LYS A O 1
ATOM 1627 N N . THR A 1 218 ? 11.519 -7.423 -5.790 1.00 90.69 218 THR A N 1
ATOM 1628 C CA . THR A 1 218 ? 11.467 -6.603 -4.567 1.00 90.69 218 THR A CA 1
ATOM 1629 C C . THR A 1 218 ? 10.110 -6.708 -3.866 1.00 90.69 218 THR A C 1
ATOM 1631 O O . THR A 1 218 ? 9.108 -6.975 -4.533 1.00 90.69 218 THR A O 1
ATOM 1634 N N . PRO A 1 219 ? 10.025 -6.409 -2.552 1.00 92.38 219 PRO A N 1
ATOM 1635 C CA . PRO A 1 219 ? 8.745 -6.352 -1.836 1.00 92.38 219 PRO A CA 1
ATOM 1636 C C . PRO A 1 219 ? 7.717 -5.394 -2.463 1.00 92.38 219 PRO A C 1
ATOM 1638 O O . PRO A 1 219 ? 6.513 -5.611 -2.345 1.00 92.38 219 PRO A O 1
ATOM 1641 N N . LEU A 1 220 ? 8.187 -4.347 -3.157 1.00 94.94 220 LEU A N 1
ATOM 1642 C CA . LEU A 1 220 ? 7.325 -3.413 -3.884 1.00 94.94 220 LEU A CA 1
ATOM 1643 C C . LEU A 1 220 ? 6.755 -4.027 -5.171 1.00 94.94 220 LEU A C 1
ATOM 1645 O O . LEU A 1 220 ? 5.600 -3.789 -5.501 1.00 94.94 220 LEU A O 1
ATOM 1649 N N . GLU A 1 221 ? 7.527 -4.835 -5.904 1.00 94.94 221 GLU A N 1
ATOM 1650 C CA . GLU A 1 221 ? 6.968 -5.593 -7.029 1.00 94.94 221 GLU A CA 1
ATOM 1651 C C . GLU A 1 221 ? 5.911 -6.574 -6.529 1.00 94.94 221 GLU A C 1
ATOM 1653 O O . GLU A 1 221 ? 4.849 -6.673 -7.134 1.00 94.94 221 GLU A O 1
ATOM 1658 N N . GLU A 1 222 ? 6.150 -7.258 -5.406 1.00 94.44 222 GLU A N 1
ATOM 1659 C CA . GLU A 1 222 ? 5.179 -8.183 -4.813 1.00 94.44 222 GLU A CA 1
ATOM 1660 C C . GLU A 1 222 ? 3.842 -7.509 -4.489 1.00 94.44 222 GLU A C 1
ATOM 1662 O O . GLU A 1 222 ? 2.803 -8.120 -4.747 1.00 94.44 222 GLU A O 1
ATOM 1667 N N . SER A 1 223 ? 3.858 -6.259 -4.011 1.00 95.44 223 SER A N 1
ATOM 1668 C CA . SER A 1 223 ? 2.640 -5.512 -3.684 1.00 95.44 223 SER A CA 1
ATOM 1669 C C . SER A 1 223 ? 1.888 -4.966 -4.896 1.00 95.44 223 SER A C 1
ATOM 1671 O O . SER A 1 223 ? 0.688 -4.734 -4.791 1.00 95.44 223 SER A O 1
ATOM 1673 N N . LEU A 1 224 ? 2.535 -4.795 -6.053 1.00 97.31 224 LEU A N 1
ATOM 1674 C CA . LEU A 1 224 ? 1.925 -4.230 -7.262 1.00 97.31 224 LEU A CA 1
ATOM 1675 C C . LEU A 1 224 ? 1.196 -5.277 -8.128 1.00 97.31 224 LEU A C 1
ATOM 1677 O O . LEU A 1 224 ? 1.572 -6.448 -8.123 1.00 97.31 224 LEU A O 1
ATOM 1681 N N . PRO A 1 225 ? 0.199 -4.873 -8.943 1.00 96.56 225 PRO A N 1
ATOM 1682 C CA . PRO A 1 225 ? -0.592 -5.778 -9.791 1.00 96.56 225 PRO A CA 1
ATOM 1683 C C . PRO A 1 225 ? 0.147 -6.323 -11.025 1.00 96.56 225 PRO A C 1
ATOM 1685 O O . PRO A 1 225 ? -0.448 -7.026 -11.844 1.00 96.56 225 PRO A O 1
ATOM 1688 N N . VAL A 1 226 ? 1.428 -6.000 -11.189 1.00 95.06 226 VAL A N 1
ATOM 1689 C CA . VAL A 1 226 ? 2.233 -6.369 -12.356 1.00 95.06 226 VAL A CA 1
ATOM 1690 C C . VAL A 1 226 ? 3.555 -6.998 -11.929 1.00 95.06 226 VAL A C 1
ATOM 1692 O O . VAL A 1 226 ? 4.125 -6.626 -10.906 1.00 95.06 226 VAL A O 1
ATOM 1695 N N . ASP A 1 227 ? 4.042 -7.934 -12.733 1.00 91.38 227 ASP A N 1
ATOM 1696 C CA . ASP A 1 227 ? 5.415 -8.420 -12.706 1.00 91.38 227 ASP A CA 1
ATOM 1697 C C . ASP A 1 227 ? 6.269 -7.562 -13.648 1.00 91.38 227 ASP A C 1
ATOM 1699 O O . ASP A 1 227 ? 5.875 -7.242 -14.772 1.00 91.38 227 ASP A O 1
ATOM 1703 N N . MET A 1 228 ? 7.468 -7.210 -13.205 1.00 86.62 228 MET A N 1
ATOM 1704 C CA . MET A 1 228 ? 8.431 -6.377 -13.928 1.00 86.62 228 MET A CA 1
ATOM 1705 C C . MET A 1 228 ? 9.426 -7.212 -14.745 1.00 86.62 228 MET A C 1
ATOM 1707 O O . MET A 1 228 ? 10.325 -6.668 -15.385 1.00 86.62 228 MET A O 1
ATOM 1711 N N . GLY A 1 229 ? 9.272 -8.539 -14.730 1.00 67.88 229 GLY A N 1
ATOM 1712 C CA . GLY A 1 229 ? 9.899 -9.446 -15.684 1.00 67.88 229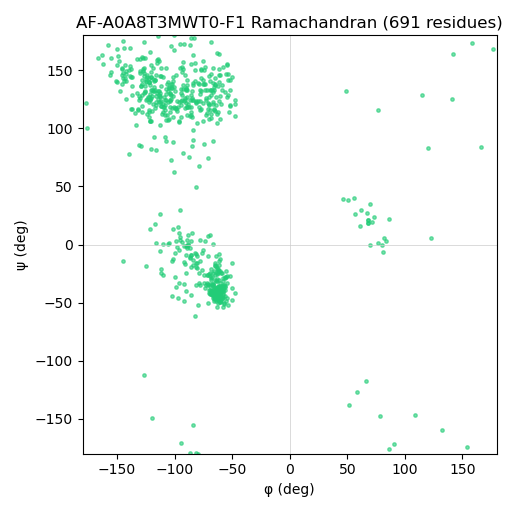 GLY A CA 1
ATOM 1713 C C . GLY A 1 229 ? 8.954 -9.741 -16.846 1.00 67.88 229 GLY A C 1
ATOM 1714 O O . GLY A 1 229 ? 7.859 -10.255 -16.635 1.00 67.88 229 GLY A O 1
ATOM 1715 N N . VAL A 1 230 ? 9.386 -9.470 -18.078 1.00 55.66 230 VAL A N 1
ATOM 1716 C CA . VAL A 1 230 ? 8.612 -9.810 -19.281 1.00 55.66 230 VAL A CA 1
ATOM 1717 C C . VAL A 1 230 ? 8.570 -11.335 -19.428 1.00 55.66 230 VAL A C 1
ATOM 1719 O O . VAL A 1 230 ? 9.597 -11.971 -19.674 1.00 55.66 230 VAL A O 1
ATOM 1722 N N . ARG A 1 231 ? 7.386 -11.939 -19.254 1.00 50.41 231 ARG A N 1
ATOM 1723 C CA . ARG A 1 231 ? 7.209 -13.404 -19.342 1.00 50.41 231 ARG A CA 1
ATOM 1724 C C . ARG A 1 231 ? 7.359 -13.933 -20.774 1.00 50.41 231 ARG A C 1
ATOM 1726 O O . ARG A 1 231 ? 7.753 -15.083 -20.960 1.00 50.41 231 ARG A O 1
ATOM 1733 N N . ASP A 1 232 ? 7.108 -13.095 -21.778 1.00 50.72 232 ASP A N 1
ATOM 1734 C CA . ASP A 1 232 ? 7.074 -13.504 -23.181 1.00 50.72 232 ASP A CA 1
ATOM 1735 C C . ASP A 1 232 ? 8.444 -13.331 -23.870 1.00 50.72 232 ASP A C 1
ATOM 1737 O O . ASP A 1 232 ? 8.725 -12.366 -24.586 1.00 50.72 232 ASP A O 1
ATOM 1741 N N . ARG A 1 233 ? 9.345 -14.292 -23.617 1.00 48.81 233 ARG A N 1
ATOM 1742 C CA . ARG A 1 233 ? 10.743 -14.319 -24.108 1.00 48.81 233 ARG A CA 1
ATOM 1743 C C . ARG A 1 233 ? 10.885 -14.353 -25.641 1.00 48.81 233 ARG A C 1
ATOM 1745 O O . ARG A 1 233 ? 11.997 -14.245 -26.151 1.00 48.81 233 ARG A O 1
ATOM 1752 N N . GLN A 1 234 ? 9.794 -14.529 -26.391 1.00 43.12 234 GLN A N 1
ATOM 1753 C CA . GLN A 1 234 ? 9.814 -14.587 -27.859 1.00 43.12 234 GLN A CA 1
ATOM 1754 C C . GLN A 1 234 ? 9.778 -13.210 -28.541 1.00 43.12 234 GLN A C 1
ATOM 1756 O O . GLN A 1 234 ? 10.162 -13.122 -29.704 1.00 43.12 234 GLN A O 1
ATOM 1761 N N . LYS A 1 235 ? 9.383 -12.140 -27.834 1.00 48.09 235 LYS A N 1
ATOM 1762 C CA . LYS A 1 235 ? 9.327 -10.763 -28.371 1.00 48.09 235 LYS A CA 1
ATOM 1763 C C . LYS A 1 235 ? 10.542 -9.895 -28.000 1.00 48.09 235 LYS A C 1
ATOM 1765 O O . LYS A 1 235 ? 10.565 -8.710 -28.325 1.00 48.09 235 LYS A O 1
ATOM 1770 N N . GLN A 1 236 ? 11.532 -10.451 -27.299 1.00 57.88 236 GLN A N 1
ATOM 1771 C CA . GLN A 1 236 ? 12.717 -9.712 -26.852 1.00 57.88 236 GLN A CA 1
ATOM 1772 C C . GLN A 1 236 ? 13.789 -9.680 -27.957 1.00 57.88 236 GLN A C 1
ATOM 1774 O O . GLN A 1 236 ? 14.078 -10.737 -28.524 1.00 57.88 236 GLN A O 1
ATOM 1779 N N . PRO A 1 237 ? 14.381 -8.511 -28.274 1.00 59.69 237 PRO A N 1
ATOM 1780 C CA . PRO A 1 237 ? 15.551 -8.450 -29.140 1.00 59.69 237 PRO A CA 1
ATOM 1781 C C . PRO A 1 237 ? 16.740 -9.103 -28.428 1.00 59.69 237 PRO A C 1
ATOM 1783 O O . PRO A 1 237 ? 17.019 -8.791 -27.273 1.00 59.69 237 PRO A O 1
ATOM 1786 N N . ASP A 1 238 ? 17.428 -9.998 -29.123 1.00 79.75 238 ASP A N 1
ATOM 1787 C CA . ASP A 1 238 ? 18.683 -10.596 -28.682 1.00 79.75 238 ASP A CA 1
ATOM 1788 C C . ASP A 1 238 ? 19.818 -9.560 -28.657 1.00 79.75 238 ASP A C 1
ATOM 1790 O O . ASP A 1 238 ? 19.862 -8.613 -29.457 1.00 79.75 238 ASP A O 1
ATOM 1794 N N . VAL A 1 239 ? 20.734 -9.732 -27.706 1.00 88.44 239 VAL A N 1
ATOM 1795 C CA . VAL A 1 239 ? 21.879 -8.845 -27.480 1.00 88.44 239 VAL A CA 1
ATOM 1796 C C . VAL A 1 239 ? 23.181 -9.576 -27.756 1.00 88.44 239 VAL A C 1
ATOM 1798 O O . VAL A 1 239 ? 23.422 -10.647 -27.211 1.00 88.44 239 VAL A O 1
ATOM 1801 N N . ALA A 1 240 ? 24.069 -8.943 -28.516 1.00 93.56 240 ALA A N 1
ATOM 1802 C CA . ALA A 1 240 ? 25.490 -9.252 -28.521 1.00 93.56 240 ALA A CA 1
ATOM 1803 C C . ALA A 1 240 ? 26.229 -8.207 -27.676 1.00 93.56 240 ALA A C 1
ATOM 1805 O O . ALA A 1 240 ? 26.316 -7.030 -28.048 1.00 93.56 240 ALA A O 1
ATOM 1806 N N . LEU A 1 241 ? 26.727 -8.636 -26.516 1.00 94.94 241 LEU A N 1
ATOM 1807 C CA . LEU A 1 241 ? 27.455 -7.816 -25.554 1.00 94.94 241 LEU A CA 1
ATOM 1808 C C . LEU A 1 241 ? 28.938 -8.191 -25.573 1.00 94.94 241 LEU A C 1
ATOM 1810 O O . LEU A 1 241 ? 29.288 -9.340 -25.311 1.00 94.94 241 LEU A O 1
ATOM 1814 N N . VAL A 1 242 ? 29.820 -7.217 -25.803 1.00 97.19 242 VAL A N 1
ATOM 1815 C CA . VAL A 1 242 ? 31.263 -7.398 -25.591 1.00 97.19 242 VAL A CA 1
ATOM 1816 C C . VAL A 1 242 ? 31.725 -6.547 -24.417 1.00 97.19 242 VAL A C 1
ATOM 1818 O O . VAL A 1 242 ? 31.638 -5.320 -24.445 1.00 97.19 242 VAL A O 1
ATOM 1821 N N . VAL A 1 243 ? 32.247 -7.199 -23.381 1.00 96.81 243 VAL A N 1
ATOM 1822 C CA . VAL A 1 243 ? 32.930 -6.519 -22.280 1.00 96.81 243 VAL A CA 1
ATOM 1823 C C . VAL A 1 243 ? 34.394 -6.325 -22.649 1.00 96.81 243 VAL A C 1
ATOM 1825 O O . VAL A 1 243 ? 35.099 -7.290 -22.944 1.00 96.81 243 VAL A O 1
ATOM 1828 N N . VAL A 1 244 ? 34.855 -5.079 -22.599 1.00 95.94 244 VAL A N 1
ATOM 1829 C CA . VAL A 1 244 ? 36.252 -4.698 -22.815 1.00 95.94 244 VAL A CA 1
ATOM 1830 C C . VAL A 1 244 ? 36.833 -4.279 -21.472 1.00 95.94 244 VAL A C 1
ATOM 1832 O O . VAL A 1 244 ? 36.427 -3.266 -20.910 1.00 95.94 244 VAL A O 1
ATOM 1835 N N . ILE A 1 245 ? 37.752 -5.074 -20.931 1.00 93.56 245 ILE A N 1
ATOM 1836 C CA . ILE A 1 245 ? 38.295 -4.888 -19.583 1.00 93.56 245 ILE A CA 1
ATOM 1837 C C . ILE A 1 245 ? 39.787 -4.570 -19.619 1.00 93.56 245 ILE A C 1
ATOM 1839 O O . ILE A 1 245 ? 40.589 -5.292 -20.211 1.00 93.56 245 ILE A O 1
ATOM 1843 N N . ASP A 1 246 ? 40.156 -3.486 -18.953 1.00 90.62 246 ASP A N 1
ATOM 1844 C CA . ASP A 1 246 ? 41.544 -3.113 -18.737 1.00 90.62 246 ASP A CA 1
ATOM 1845 C C . ASP A 1 246 ? 42.214 -4.109 -17.783 1.00 90.62 246 ASP A C 1
ATOM 1847 O O . ASP A 1 246 ? 41.694 -4.412 -16.705 1.00 90.62 246 ASP A O 1
ATOM 1851 N N . GLN A 1 247 ? 43.362 -4.640 -18.195 1.00 89.56 247 GLN A N 1
ATOM 1852 C CA . GLN A 1 247 ? 44.200 -5.511 -17.377 1.00 89.56 247 GLN A CA 1
ATOM 1853 C C . GLN A 1 247 ? 45.575 -4.888 -17.121 1.00 89.56 247 GLN A C 1
ATOM 1855 O O . GLN A 1 247 ? 46.502 -5.606 -16.788 1.00 89.56 247 GLN A O 1
ATOM 1860 N N . SER A 1 248 ? 45.759 -3.583 -17.302 1.00 85.50 248 SER A N 1
ATOM 1861 C CA . SER A 1 248 ? 47.034 -2.908 -17.034 1.00 85.50 248 SER A CA 1
ATOM 1862 C C . SER A 1 248 ? 47.463 -3.001 -15.563 1.00 85.50 248 SER A C 1
ATOM 1864 O O . SER A 1 248 ? 46.678 -3.319 -14.667 1.00 85.50 248 SER A O 1
ATOM 1866 N N . GLY A 1 249 ? 48.740 -2.718 -15.288 1.00 81.06 249 GLY A N 1
ATOM 1867 C CA . GLY A 1 249 ? 49.302 -2.805 -13.935 1.00 81.06 249 GLY A CA 1
ATOM 1868 C C . GLY A 1 249 ? 48.607 -1.910 -12.894 1.00 81.06 249 GLY A C 1
ATOM 1869 O O . GLY A 1 249 ? 48.618 -2.241 -11.711 1.00 81.06 249 GLY A O 1
ATOM 1870 N N . SER A 1 250 ? 47.946 -0.815 -13.297 1.00 78.31 250 SER A N 1
ATOM 1871 C CA . SER A 1 250 ? 47.149 0.036 -12.390 1.00 78.31 250 SER A CA 1
ATOM 1872 C C . SER A 1 250 ? 45.914 -0.675 -11.821 1.00 78.31 250 SER A C 1
ATOM 1874 O O . SER A 1 250 ? 45.470 -0.355 -10.711 1.00 78.31 250 SER A O 1
ATOM 1876 N N . MET A 1 251 ? 45.435 -1.717 -12.507 1.00 81.19 251 MET A N 1
ATOM 1877 C CA . MET A 1 251 ? 44.328 -2.568 -12.067 1.00 81.19 251 MET A CA 1
ATOM 1878 C C . MET A 1 251 ? 44.722 -3.556 -10.950 1.00 81.19 251 MET A C 1
ATOM 1880 O O . MET A 1 251 ? 43.846 -4.245 -10.413 1.00 81.19 251 MET A O 1
ATOM 1884 N N . ASP A 1 252 ? 46.009 -3.610 -10.568 1.00 78.88 252 ASP A N 1
ATOM 1885 C CA . ASP A 1 252 ? 46.521 -4.402 -9.434 1.00 78.88 252 ASP A CA 1
ATOM 1886 C C . ASP A 1 252 ? 46.337 -3.701 -8.076 1.00 78.88 252 ASP A C 1
ATOM 1888 O O . ASP A 1 252 ? 46.405 -4.337 -7.025 1.00 78.88 252 ASP A O 1
ATOM 1892 N N . ALA A 1 253 ? 46.067 -2.389 -8.064 1.00 66.12 253 ALA A N 1
ATOM 1893 C CA . ALA A 1 253 ? 45.926 -1.636 -6.821 1.00 66.12 253 ALA A CA 1
ATOM 1894 C C . ALA A 1 253 ? 44.761 -2.163 -5.954 1.00 66.12 253 ALA A C 1
ATOM 1896 O O . ALA A 1 253 ? 43.603 -2.194 -6.383 1.00 66.12 253 ALA A O 1
ATOM 1897 N N . CYS A 1 254 ? 45.068 -2.545 -4.708 1.00 60.22 254 CYS A N 1
ATOM 1898 C CA . CYS A 1 254 ? 44.086 -2.940 -3.695 1.00 60.22 254 CYS A CA 1
ATOM 1899 C C . CYS A 1 254 ? 43.178 -1.762 -3.303 1.00 60.22 254 CYS A C 1
ATOM 1901 O O . CYS A 1 254 ? 43.655 -0.667 -3.021 1.00 60.22 254 CYS A O 1
ATOM 1903 N N . HIS A 1 255 ? 41.872 -2.014 -3.169 1.00 57.09 255 HIS A N 1
ATOM 1904 C CA . HIS A 1 255 ? 40.864 -1.031 -2.732 1.00 57.09 255 HIS A CA 1
ATOM 1905 C C . HIS A 1 255 ? 40.947 -0.630 -1.232 1.00 57.09 255 HIS A C 1
ATOM 1907 O O . HIS A 1 255 ? 40.105 0.102 -0.719 1.00 57.09 255 HIS A O 1
ATOM 1913 N N . CYS A 1 256 ? 41.967 -1.066 -0.494 1.00 49.72 256 CYS A N 1
ATOM 1914 C CA . CYS A 1 256 ? 42.144 -0.701 0.913 1.00 49.72 256 CYS A CA 1
ATOM 1915 C C . CYS A 1 256 ? 43.206 0.393 1.031 1.00 49.72 256 CYS A C 1
ATOM 1917 O O . CYS A 1 256 ? 44.379 0.057 1.152 1.00 49.72 256 CYS A O 1
ATOM 1919 N N . ASN A 1 257 ? 42.809 1.668 0.927 1.00 46.06 257 ASN A N 1
ATOM 1920 C CA . ASN A 1 257 ? 43.350 2.806 1.695 1.00 46.06 257 ASN A CA 1
ATOM 1921 C C . ASN A 1 257 ? 42.912 4.148 1.090 1.00 46.06 257 ASN A C 1
ATOM 1923 O O . ASN A 1 257 ? 43.680 4.810 0.400 1.00 46.06 257 ASN A O 1
ATOM 1927 N N . THR A 1 258 ? 41.716 4.608 1.454 1.00 42.28 258 THR A N 1
ATOM 1928 C CA . THR A 1 258 ? 41.446 6.049 1.567 1.00 42.28 258 THR A CA 1
ATOM 1929 C C . THR A 1 258 ? 40.585 6.317 2.797 1.00 42.28 258 THR A C 1
ATOM 1931 O O . THR A 1 258 ? 39.383 6.545 2.703 1.00 42.28 258 THR A O 1
ATOM 1934 N N . PHE A 1 259 ? 41.227 6.306 3.966 1.00 38.56 259 PHE A N 1
ATOM 1935 C CA . PHE A 1 259 ? 40.879 7.215 5.057 1.00 38.56 259 PHE A CA 1
ATOM 1936 C C . PHE A 1 259 ? 42.183 7.815 5.606 1.00 38.56 259 PHE A C 1
ATOM 1938 O O . PHE A 1 259 ? 42.935 7.135 6.288 1.00 38.56 259 PHE A O 1
ATOM 1945 N N . ASN A 1 260 ? 42.427 9.072 5.221 1.00 40.78 260 ASN A N 1
ATOM 1946 C CA . ASN A 1 260 ? 43.412 10.056 5.698 1.00 40.78 260 ASN A CA 1
ATOM 1947 C C . ASN A 1 260 ? 44.903 9.685 5.865 1.00 40.78 260 ASN A C 1
ATOM 1949 O O . ASN A 1 260 ? 45.295 8.712 6.494 1.00 40.78 260 ASN A O 1
ATOM 1953 N N . GLY A 1 261 ? 45.742 10.575 5.322 1.00 44.81 261 GLY A N 1
ATOM 1954 C CA . GLY A 1 261 ? 47.198 10.486 5.248 1.00 44.81 261 GLY A CA 1
ATOM 1955 C C . GLY A 1 261 ? 47.942 10.250 6.566 1.00 44.81 261 GLY A C 1
ATOM 1956 O O . GLY A 1 261 ? 47.596 10.781 7.617 1.00 44.81 261 GLY A O 1
ATOM 1957 N N . GLY A 1 262 ? 49.046 9.513 6.454 1.00 32.91 262 GLY A N 1
ATOM 1958 C CA . GLY A 1 262 ? 50.044 9.344 7.502 1.00 32.91 262 GLY A CA 1
ATOM 1959 C C . GLY A 1 262 ? 51.208 8.494 7.001 1.00 32.91 262 GLY A C 1
ATOM 1960 O O . GLY A 1 262 ? 51.020 7.371 6.545 1.00 32.91 262 GLY A O 1
ATOM 1961 N N . GLN A 1 263 ? 52.416 9.050 7.047 1.00 41.50 263 GLN A N 1
ATOM 1962 C CA . GLN A 1 263 ? 53.656 8.364 6.707 1.00 41.50 263 GLN A CA 1
ATOM 1963 C C . GLN A 1 263 ? 53.982 7.351 7.820 1.00 41.50 263 GLN A C 1
ATOM 1965 O O . GLN A 1 263 ? 54.287 7.747 8.941 1.00 41.50 263 GLN A O 1
ATOM 1970 N N . GLY A 1 264 ? 53.933 6.054 7.503 1.00 38.53 264 GLY A N 1
ATOM 1971 C CA . GLY A 1 264 ? 54.444 4.972 8.353 1.00 38.53 264 GLY A CA 1
ATOM 1972 C C . GLY A 1 264 ? 53.377 4.013 8.891 1.00 38.53 264 GLY A C 1
ATOM 1973 O O . GLY A 1 264 ? 52.408 4.427 9.513 1.00 38.53 264 GLY A O 1
ATOM 1974 N N . GLY A 1 265 ? 53.613 2.710 8.701 1.00 30.75 265 GLY A N 1
ATOM 1975 C CA . GLY A 1 265 ? 52.882 1.638 9.386 1.00 30.75 265 GLY A CA 1
ATOM 1976 C C . GLY A 1 265 ? 52.147 0.693 8.441 1.00 30.75 265 GLY A C 1
ATOM 1977 O O . GLY A 1 265 ? 50.948 0.825 8.223 1.00 30.75 265 GLY A O 1
ATOM 1978 N N . GLY A 1 266 ? 52.869 -0.288 7.894 1.00 46.41 266 GLY A N 1
ATOM 1979 C CA . GLY A 1 266 ? 52.260 -1.397 7.170 1.00 46.41 266 GLY A CA 1
ATOM 1980 C C . GLY A 1 266 ? 51.320 -2.199 8.069 1.00 46.41 266 GLY A C 1
ATOM 1981 O O . GLY A 1 266 ? 51.718 -2.670 9.132 1.00 46.41 266 GLY A O 1
ATOM 1982 N N . THR A 1 267 ? 50.089 -2.393 7.606 1.00 32.12 267 THR A N 1
ATOM 1983 C CA . THR A 1 267 ? 49.210 -3.477 8.051 1.00 32.12 267 THR A CA 1
ATOM 1984 C C . THR A 1 267 ? 48.632 -4.142 6.803 1.00 32.12 267 THR A C 1
ATOM 1986 O O . THR A 1 267 ? 47.970 -3.512 5.982 1.00 32.12 267 THR A O 1
ATOM 1989 N N . GLY A 1 268 ? 48.985 -5.413 6.600 1.00 41.12 268 GLY A N 1
ATOM 1990 C CA . GLY A 1 268 ? 48.547 -6.217 5.463 1.00 41.12 268 GLY A CA 1
ATOM 1991 C C . GLY A 1 268 ? 47.093 -6.645 5.622 1.00 41.12 268 GLY A C 1
ATOM 1992 O O . GLY A 1 268 ? 46.826 -7.733 6.124 1.00 41.12 268 GLY A O 1
ATOM 1993 N N . ILE A 1 269 ? 46.162 -5.797 5.190 1.00 38.03 269 ILE A N 1
ATOM 1994 C CA . ILE A 1 269 ? 44.750 -6.155 5.035 1.00 38.03 269 ILE A CA 1
ATOM 1995 C C . ILE A 1 269 ? 44.478 -6.275 3.534 1.00 38.03 269 ILE A C 1
ATOM 1997 O O . ILE A 1 269 ? 44.548 -5.292 2.798 1.00 38.03 269 ILE A O 1
ATOM 2001 N N . GLY A 1 270 ? 44.231 -7.505 3.075 1.00 45.34 270 GLY A N 1
ATOM 2002 C CA . GLY A 1 270 ? 44.023 -7.833 1.665 1.00 45.34 270 GLY A CA 1
ATOM 2003 C C . GLY A 1 270 ? 42.781 -7.148 1.101 1.00 45.34 270 GLY A C 1
ATOM 2004 O O . GLY A 1 270 ? 41.659 -7.564 1.378 1.00 45.34 270 GLY A O 1
ATOM 2005 N N . GLY A 1 271 ? 42.986 -6.096 0.312 1.00 57.84 271 GLY A N 1
ATOM 2006 C CA . GLY A 1 271 ? 41.939 -5.521 -0.524 1.00 57.84 271 GLY A CA 1
ATOM 2007 C C . GLY A 1 271 ? 41.697 -6.363 -1.766 1.00 57.84 271 GLY A C 1
ATOM 2008 O O . GLY A 1 271 ? 42.609 -7.005 -2.282 1.00 57.84 271 GLY A O 1
ATOM 2009 N N . VAL A 1 272 ? 40.461 -6.352 -2.259 1.00 68.81 272 VAL A N 1
ATOM 2010 C CA . VAL A 1 272 ? 40.139 -6.953 -3.557 1.00 68.81 272 VAL A CA 1
ATOM 2011 C C . VAL A 1 272 ? 40.780 -6.092 -4.650 1.00 68.81 272 VAL A C 1
ATOM 2013 O O . VAL A 1 272 ? 40.675 -4.861 -4.614 1.00 68.81 272 VAL A O 1
ATOM 2016 N N . ARG A 1 273 ? 41.467 -6.726 -5.604 1.00 79.31 273 ARG A N 1
ATOM 2017 C CA . ARG A 1 273 ? 42.071 -6.044 -6.758 1.00 79.31 273 ARG A CA 1
ATOM 2018 C C . ARG A 1 273 ? 40.973 -5.559 -7.702 1.00 79.31 273 ARG A C 1
ATOM 2020 O O . ARG A 1 273 ? 39.977 -6.258 -7.900 1.00 79.31 273 ARG A O 1
ATOM 2027 N N . LYS A 1 274 ? 41.160 -4.404 -8.348 1.00 82.75 274 LYS A N 1
ATOM 2028 C CA . LYS A 1 274 ? 40.178 -3.855 -9.308 1.00 82.75 274 LYS A CA 1
ATOM 2029 C C . LYS A 1 274 ? 39.865 -4.834 -10.444 1.00 82.75 274 LYS A C 1
ATOM 2031 O O . LYS A 1 274 ? 38.716 -4.938 -10.864 1.00 82.75 274 LYS A O 1
ATOM 2036 N N . VAL A 1 275 ? 40.858 -5.606 -10.892 1.00 84.62 275 VAL A N 1
ATOM 2037 C CA . VAL A 1 275 ? 40.655 -6.656 -11.903 1.00 84.62 275 VAL A CA 1
ATOM 2038 C C . VAL A 1 275 ? 39.695 -7.759 -11.432 1.00 84.62 275 VAL A C 1
ATOM 2040 O O . VAL A 1 275 ? 38.902 -8.259 -12.225 1.00 84.62 275 VAL A O 1
ATOM 2043 N N . ASP A 1 276 ? 39.709 -8.116 -10.143 1.00 86.25 276 ASP A N 1
ATOM 2044 C CA . ASP A 1 276 ? 38.827 -9.149 -9.588 1.00 86.25 276 ASP A CA 1
ATOM 2045 C C . ASP A 1 276 ? 37.387 -8.626 -9.449 1.00 86.25 276 ASP A C 1
ATOM 2047 O O . ASP A 1 276 ? 36.432 -9.359 -9.704 1.00 86.25 276 ASP A O 1
ATOM 2051 N N . ILE A 1 277 ? 37.224 -7.330 -9.167 1.00 85.69 277 ILE A N 1
ATOM 2052 C CA . ILE A 1 277 ? 35.926 -6.641 -9.245 1.00 85.69 277 ILE A CA 1
ATOM 2053 C C . ILE A 1 277 ? 35.399 -6.646 -10.687 1.00 85.69 277 ILE A C 1
ATOM 2055 O O . ILE A 1 277 ? 34.216 -6.894 -10.914 1.00 85.69 277 ILE A O 1
ATOM 2059 N N . GLY A 1 278 ? 36.269 -6.421 -11.674 1.00 87.94 278 GLY A N 1
ATOM 2060 C CA . GLY A 1 278 ? 35.902 -6.510 -13.087 1.00 87.94 278 GLY A CA 1
ATOM 2061 C C . GLY A 1 278 ? 35.453 -7.915 -13.511 1.00 87.94 278 GLY A C 1
ATOM 2062 O O . GLY A 1 278 ? 34.499 -8.043 -14.277 1.00 87.94 278 GLY A O 1
ATOM 2063 N N . LYS A 1 279 ? 36.062 -8.978 -12.964 1.00 90.94 279 LYS A N 1
ATOM 2064 C CA . LYS A 1 279 ? 35.601 -10.366 -13.172 1.00 90.94 279 LYS A CA 1
ATOM 2065 C C . LYS A 1 279 ? 34.191 -10.583 -12.622 1.00 90.94 279 LYS A C 1
ATOM 2067 O O . LYS A 1 279 ? 33.349 -11.134 -13.322 1.00 90.94 279 LYS A O 1
ATOM 2072 N N . GLU A 1 280 ? 33.914 -10.115 -11.406 1.00 88.88 280 GLU A N 1
ATOM 2073 C CA . GLU A 1 280 ? 32.566 -10.169 -10.823 1.00 88.88 280 GLU A CA 1
ATOM 2074 C C . GLU A 1 280 ? 31.558 -9.369 -11.664 1.00 88.88 280 GLU A C 1
ATOM 2076 O O . GLU A 1 280 ? 30.439 -9.819 -11.904 1.00 88.88 280 GLU A O 1
ATOM 2081 N N . ALA A 1 281 ? 31.965 -8.214 -12.191 1.00 89.94 281 ALA A N 1
ATOM 2082 C CA . ALA A 1 281 ? 31.125 -7.399 -13.060 1.00 89.94 281 ALA A CA 1
ATOM 2083 C C . ALA A 1 281 ? 30.750 -8.116 -14.371 1.00 89.94 281 ALA A C 1
ATOM 2085 O O . ALA A 1 281 ? 29.594 -8.052 -14.792 1.00 89.94 281 ALA A O 1
ATOM 2086 N N . ILE A 1 282 ? 31.681 -8.872 -14.968 1.00 93.31 282 ILE A N 1
ATOM 2087 C CA . ILE A 1 282 ? 31.397 -9.750 -16.117 1.00 93.31 282 ILE A CA 1
ATOM 2088 C C . ILE A 1 282 ? 30.357 -10.813 -15.744 1.00 93.31 282 ILE A C 1
ATOM 2090 O O . ILE A 1 282 ? 29.407 -11.027 -16.498 1.00 93.31 282 ILE A O 1
ATOM 2094 N N . LEU A 1 283 ? 30.496 -11.459 -14.581 1.00 90.06 283 LEU A N 1
ATOM 2095 C CA . LEU A 1 283 ? 29.533 -12.467 -14.121 1.00 90.06 283 LEU A CA 1
ATOM 2096 C C . LEU A 1 283 ? 28.141 -11.865 -13.894 1.00 90.06 283 LEU A C 1
ATOM 2098 O O . LEU A 1 283 ? 27.138 -12.493 -14.232 1.00 90.06 283 LEU A O 1
ATOM 2102 N N . ARG A 1 284 ? 28.063 -10.634 -13.380 1.00 85.94 284 ARG A N 1
ATOM 2103 C CA . ARG A 1 284 ? 26.792 -9.922 -13.194 1.00 85.94 284 ARG A CA 1
ATOM 2104 C C . ARG A 1 284 ? 26.136 -9.501 -14.503 1.00 85.94 284 ARG A C 1
ATOM 2106 O O . ARG A 1 284 ? 24.920 -9.631 -14.621 1.00 85.94 284 ARG A O 1
ATOM 2113 N N . ALA A 1 285 ? 26.917 -9.054 -15.485 1.00 89.06 285 ALA A N 1
ATOM 2114 C CA . ALA A 1 285 ? 26.412 -8.814 -16.834 1.00 89.06 285 ALA A CA 1
ATOM 2115 C C . ALA A 1 285 ? 25.857 -10.112 -17.442 1.00 89.06 285 ALA A C 1
ATOM 2117 O O . ALA A 1 285 ? 24.701 -10.152 -17.856 1.00 89.06 285 ALA A O 1
ATOM 2118 N N . ALA A 1 286 ? 26.623 -11.206 -17.381 1.00 88.75 286 ALA A N 1
ATOM 2119 C CA . ALA A 1 286 ? 26.191 -12.519 -17.859 1.00 88.75 286 ALA A CA 1
ATOM 2120 C C . ALA A 1 286 ? 24.904 -13.013 -17.170 1.00 88.75 286 ALA A C 1
ATOM 2122 O O . ALA A 1 286 ? 24.045 -13.602 -17.817 1.00 88.75 286 ALA A O 1
ATOM 2123 N N . ALA A 1 287 ? 24.727 -12.739 -15.874 1.00 82.88 287 ALA A N 1
ATOM 2124 C CA . ALA A 1 287 ? 23.523 -13.114 -15.131 1.00 82.88 287 ALA A CA 1
ATOM 2125 C C . ALA A 1 287 ? 22.253 -12.347 -15.557 1.00 82.88 287 ALA A C 1
ATOM 2127 O O . ALA A 1 287 ? 21.147 -12.828 -15.305 1.00 82.88 287 ALA A O 1
ATOM 2128 N N . ALA A 1 288 ? 22.390 -11.175 -16.187 1.00 78.12 288 ALA A N 1
ATOM 2129 C CA . ALA A 1 288 ? 21.274 -10.432 -16.784 1.00 78.12 288 ALA A CA 1
ATOM 2130 C C . ALA A 1 288 ? 20.943 -10.865 -18.219 1.00 78.12 288 ALA A C 1
ATOM 2132 O O . ALA A 1 288 ? 19.928 -10.429 -18.761 1.00 78.12 288 ALA A O 1
ATOM 2133 N N . MET A 1 289 ? 21.779 -11.706 -18.827 1.00 82.94 289 MET A N 1
ATOM 2134 C CA . MET A 1 289 ? 21.614 -12.184 -20.194 1.00 82.94 289 MET A CA 1
ATOM 2135 C C . MET A 1 289 ? 20.852 -13.514 -20.234 1.00 82.94 289 MET A C 1
ATOM 2137 O O . MET A 1 289 ? 20.793 -14.282 -19.271 1.00 82.94 289 MET A O 1
ATOM 2141 N N . THR A 1 290 ? 20.240 -13.790 -21.376 1.00 79.31 290 THR A N 1
ATOM 2142 C CA . THR A 1 290 ? 19.511 -15.020 -21.678 1.00 79.31 290 THR A CA 1
ATOM 2143 C C . THR A 1 290 ? 20.368 -15.966 -22.522 1.00 79.31 290 THR A C 1
ATOM 2145 O O . THR A 1 290 ? 21.365 -15.570 -23.115 1.00 79.31 290 THR A O 1
ATOM 2148 N N . ALA A 1 291 ? 19.947 -17.227 -22.653 1.00 79.38 291 ALA A N 1
ATOM 2149 C CA . ALA A 1 291 ? 20.641 -18.211 -23.494 1.00 79.38 291 ALA A CA 1
ATOM 2150 C C . ALA A 1 291 ? 20.640 -17.876 -25.004 1.00 79.38 291 ALA A C 1
ATOM 2152 O O . ALA A 1 291 ? 21.298 -18.567 -25.778 1.00 79.38 291 ALA A O 1
ATOM 2153 N N . ARG A 1 292 ? 19.867 -16.868 -25.437 1.00 77.94 292 ARG A N 1
ATOM 2154 C CA . ARG A 1 292 ? 19.855 -16.376 -26.825 1.00 77.94 292 ARG A CA 1
ATOM 2155 C C . ARG A 1 292 ? 20.859 -15.249 -27.056 1.00 77.94 292 ARG A C 1
ATOM 2157 O O . ARG A 1 292 ? 21.154 -14.957 -28.206 1.00 77.94 292 ARG A O 1
ATOM 2164 N N . ASP A 1 293 ? 21.343 -14.627 -25.986 1.00 87.94 293 ASP A N 1
ATOM 2165 C CA . ASP A 1 293 ? 22.272 -13.510 -26.068 1.00 87.94 293 ASP A CA 1
ATOM 2166 C C . ASP A 1 293 ? 23.707 -14.020 -26.258 1.00 87.94 293 ASP A C 1
ATOM 2168 O O . ASP A 1 293 ? 24.075 -15.107 -25.799 1.00 87.94 293 ASP A O 1
ATOM 2172 N N . GLU A 1 294 ? 24.527 -13.224 -26.936 1.00 92.31 294 GLU A N 1
ATOM 2173 C CA . GLU A 1 294 ? 25.933 -13.510 -27.205 1.00 92.31 294 GLU A CA 1
ATOM 2174 C C . GLU A 1 294 ? 26.822 -12.674 -26.278 1.00 92.31 294 GLU A C 1
ATOM 2176 O O . GLU A 1 294 ? 26.669 -11.455 -26.196 1.00 92.31 294 GLU A O 1
ATOM 2181 N N . LEU A 1 295 ? 27.776 -13.312 -25.595 1.00 93.94 295 LEU A N 1
ATOM 2182 C CA . LEU A 1 295 ? 28.749 -12.646 -24.729 1.00 93.94 295 LEU A CA 1
ATOM 2183 C C . LEU A 1 295 ? 30.163 -12.815 -25.288 1.00 93.94 295 LEU A C 1
ATOM 2185 O O . LEU A 1 295 ? 30.607 -13.928 -25.569 1.00 93.94 295 LEU A O 1
ATOM 2189 N N . GLY A 1 296 ? 30.888 -11.705 -25.390 1.00 94.69 296 GLY A N 1
ATOM 2190 C CA . GLY A 1 296 ? 32.328 -11.667 -25.615 1.00 94.69 296 GLY A CA 1
ATOM 2191 C C . GLY A 1 296 ? 33.046 -10.944 -24.477 1.00 94.69 296 GLY A C 1
ATOM 2192 O O . GLY A 1 296 ? 32.513 -10.011 -23.878 1.00 94.69 296 GLY A O 1
ATOM 2193 N N . VAL A 1 297 ? 34.276 -11.359 -24.180 1.00 96.12 297 VAL A N 1
ATOM 2194 C CA . VAL A 1 297 ? 35.149 -10.702 -23.201 1.00 96.12 297 VAL A CA 1
ATOM 2195 C C . VAL A 1 297 ? 36.524 -10.505 -23.826 1.00 96.12 297 VAL A C 1
ATOM 2197 O O . VAL A 1 297 ? 37.223 -11.475 -24.136 1.00 96.12 297 VAL A O 1
ATOM 2200 N N . VAL A 1 298 ? 36.912 -9.243 -23.983 1.00 95.94 298 VAL A N 1
ATOM 2201 C CA . VAL A 1 298 ? 38.236 -8.816 -24.439 1.00 95.94 298 VAL A CA 1
ATOM 2202 C C . VAL A 1 298 ? 38.943 -8.170 -23.260 1.00 95.94 298 VAL A C 1
ATOM 2204 O O . VAL A 1 298 ? 38.475 -7.155 -22.750 1.00 95.94 298 VAL A O 1
ATOM 2207 N N . SER A 1 299 ? 40.070 -8.726 -22.828 1.00 93.94 299 SER A N 1
ATOM 2208 C CA . SER A 1 299 ? 40.975 -8.008 -21.934 1.00 93.94 299 SER A CA 1
ATOM 2209 C C . SER A 1 299 ? 42.031 -7.265 -22.745 1.00 93.94 299 SER A C 1
ATOM 2211 O O . SER A 1 299 ? 42.374 -7.680 -23.854 1.00 93.94 299 SER A O 1
ATOM 2213 N N . PHE A 1 300 ? 42.547 -6.149 -22.237 1.00 93.00 300 PHE A N 1
ATOM 2214 C CA . PHE A 1 300 ? 43.589 -5.408 -22.943 1.00 93.00 300 PHE A CA 1
ATOM 2215 C C . PHE A 1 300 ? 44.628 -4.806 -22.003 1.00 93.00 300 PHE A C 1
ATOM 2217 O O . PHE A 1 300 ? 44.312 -4.344 -20.910 1.00 93.00 300 PHE A O 1
ATOM 2224 N N . ASN A 1 301 ? 45.875 -4.809 -22.464 1.00 89.25 301 ASN A N 1
ATOM 2225 C CA . ASN A 1 301 ? 46.976 -4.029 -21.911 1.00 89.25 301 ASN A CA 1
ATOM 2226 C C . ASN A 1 301 ? 47.613 -3.203 -23.043 1.00 89.25 301 ASN A C 1
ATOM 2228 O O . ASN A 1 301 ? 46.947 -2.333 -23.588 1.00 89.25 301 ASN A O 1
ATOM 2232 N N . GLU A 1 302 ? 48.848 -3.488 -23.460 1.00 87.50 302 GLU A N 1
ATOM 2233 C CA . GLU A 1 302 ? 49.459 -2.977 -24.695 1.00 87.50 302 GLU A CA 1
ATOM 2234 C C . GLU A 1 302 ? 48.789 -3.559 -25.950 1.00 87.50 302 GLU A C 1
ATOM 2236 O O . GLU A 1 302 ? 48.752 -2.909 -27.000 1.00 87.50 302 GLU A O 1
ATOM 2241 N N . GLN A 1 303 ? 48.250 -4.777 -25.825 1.00 88.38 303 GLN A N 1
ATOM 2242 C CA . GLN A 1 303 ? 47.555 -5.528 -26.867 1.00 88.38 303 GLN A CA 1
ATOM 2243 C C . GLN A 1 303 ? 46.192 -6.012 -26.356 1.00 88.38 303 GLN A C 1
ATOM 2245 O O . GLN A 1 303 ? 45.941 -6.069 -25.152 1.00 88.38 303 GLN A O 1
ATOM 2250 N N . ALA A 1 304 ? 45.300 -6.358 -27.284 1.00 92.06 304 ALA A N 1
ATOM 2251 C CA . ALA A 1 304 ? 44.005 -6.947 -26.969 1.00 92.06 304 ALA A CA 1
ATOM 2252 C C . ALA A 1 304 ? 44.080 -8.478 -26.980 1.00 92.06 304 ALA A C 1
ATOM 2254 O O . ALA A 1 304 ? 44.656 -9.082 -27.886 1.00 92.06 304 ALA A O 1
ATOM 2255 N N . HIS A 1 305 ? 43.443 -9.100 -25.994 1.00 93.75 305 HIS A N 1
ATOM 2256 C CA . HIS A 1 305 ? 43.405 -10.540 -25.802 1.00 93.75 305 HIS A CA 1
ATOM 2257 C C . HIS A 1 305 ? 41.960 -11.000 -25.611 1.00 93.75 305 HIS A C 1
ATOM 2259 O O . HIS A 1 305 ? 41.231 -10.515 -24.748 1.00 93.75 305 HIS A O 1
ATOM 2265 N N . TRP A 1 306 ? 41.534 -11.968 -26.419 1.00 94.50 306 TRP A N 1
ATOM 2266 C CA . TRP A 1 306 ? 40.225 -12.589 -26.255 1.00 94.50 306 TRP A CA 1
ATOM 2267 C C . TRP A 1 306 ? 40.259 -13.574 -25.093 1.00 94.50 306 TRP A C 1
ATOM 2269 O O . TRP A 1 306 ? 40.954 -14.585 -25.154 1.00 94.50 306 TRP A O 1
ATOM 2279 N N . VAL A 1 307 ? 39.472 -13.285 -24.061 1.00 92.69 307 VAL A N 1
ATOM 2280 C CA . VAL A 1 307 ? 39.220 -14.207 -22.949 1.00 92.69 307 VAL A CA 1
ATOM 2281 C C . VAL A 1 307 ? 38.069 -15.134 -23.326 1.00 92.69 307 VAL A C 1
ATOM 2283 O O . VAL A 1 307 ? 38.159 -16.346 -23.159 1.00 92.69 307 VAL A O 1
ATOM 2286 N N . VAL A 1 308 ? 37.012 -14.569 -23.915 1.00 92.12 308 VAL A N 1
ATOM 2287 C CA . VAL A 1 308 ? 35.870 -15.307 -24.468 1.00 92.12 308 VAL A CA 1
ATOM 2288 C C . VAL A 1 308 ? 35.502 -14.671 -25.798 1.00 92.12 308 VAL A C 1
ATOM 2290 O O . VAL A 1 308 ? 35.117 -13.506 -25.824 1.00 92.12 308 VAL A O 1
ATOM 2293 N N . LYS A 1 309 ? 35.623 -15.408 -26.906 1.00 91.88 309 LYS A N 1
ATOM 2294 C CA . LYS A 1 309 ? 35.130 -14.923 -28.205 1.00 91.88 309 LYS A CA 1
ATOM 2295 C C . LYS A 1 309 ? 33.613 -14.785 -28.155 1.00 91.88 309 LYS A C 1
ATOM 2297 O O . LYS A 1 309 ? 32.965 -15.630 -27.548 1.00 91.88 309 LYS A O 1
ATOM 2302 N N . THR A 1 310 ? 33.076 -13.759 -28.810 1.00 92.62 310 THR A N 1
ATOM 2303 C CA . THR A 1 310 ? 31.631 -13.503 -28.880 1.00 92.62 310 THR A CA 1
ATOM 2304 C C . THR A 1 310 ? 30.894 -14.750 -29.356 1.00 92.62 310 THR A C 1
ATOM 2306 O O . THR A 1 310 ? 31.109 -15.220 -30.473 1.00 92.62 310 THR A O 1
ATOM 2309 N N . GLN A 1 311 ? 30.086 -15.318 -28.468 1.00 90.12 311 GLN A N 1
ATOM 2310 C CA . GLN A 1 311 ? 29.357 -16.563 -28.689 1.00 90.12 311 GLN A CA 1
ATOM 2311 C C . GLN A 1 311 ? 28.111 -16.599 -27.795 1.00 90.12 311 GLN A C 1
ATOM 2313 O O . GLN A 1 311 ? 28.089 -15.893 -26.781 1.00 90.12 311 GLN A O 1
ATOM 2318 N N . PRO A 1 312 ? 27.101 -17.430 -28.1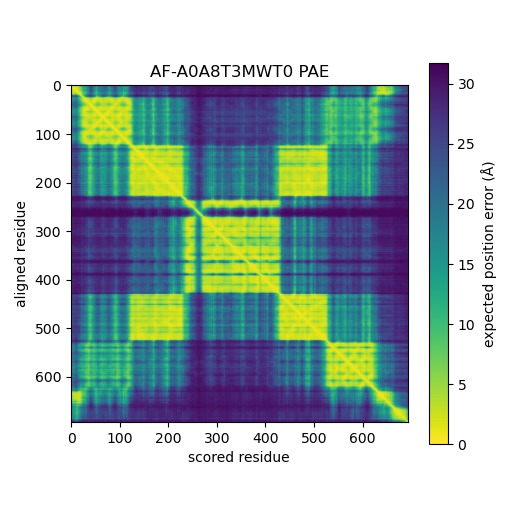10 1.00 89.06 312 PRO A N 1
ATOM 2319 C CA . PRO A 1 312 ? 25.941 -17.620 -27.244 1.00 89.06 312 PRO A CA 1
ATOM 2320 C C . PRO A 1 312 ? 26.337 -17.960 -25.805 1.00 89.06 312 PRO A C 1
ATOM 2322 O O . PRO A 1 312 ? 27.289 -18.713 -25.573 1.00 89.06 312 PRO A O 1
ATOM 2325 N N . LEU A 1 313 ? 25.602 -17.412 -24.836 1.00 82.38 313 LEU A N 1
ATOM 2326 C CA . LEU A 1 313 ? 25.910 -17.595 -23.422 1.00 82.38 313 LEU A CA 1
ATOM 2327 C C . LEU A 1 313 ? 25.811 -19.077 -23.010 1.00 82.38 313 LEU A C 1
ATOM 2329 O O . LEU A 1 313 ? 24.735 -19.677 -23.017 1.00 82.38 313 LEU A O 1
ATOM 2333 N N . GLY A 1 314 ? 26.954 -19.659 -22.636 1.00 78.12 314 GLY A N 1
ATOM 2334 C CA . GLY A 1 314 ? 27.061 -21.008 -22.073 1.00 78.12 314 GLY A CA 1
ATOM 2335 C C . GLY A 1 314 ? 26.802 -21.059 -20.560 1.00 78.12 314 GLY A C 1
ATOM 2336 O O . GLY A 1 314 ? 26.142 -20.198 -19.982 1.00 78.12 314 GLY A O 1
ATOM 2337 N N . GLY A 1 315 ? 27.340 -22.076 -19.881 1.00 76.56 315 GLY A N 1
ATOM 2338 C CA . GLY A 1 315 ? 27.226 -22.200 -18.426 1.00 76.56 315 GLY A CA 1
ATOM 2339 C C . GLY A 1 315 ? 28.024 -21.128 -17.673 1.00 76.56 315 GLY A C 1
ATOM 2340 O O . GLY A 1 315 ? 29.211 -20.936 -17.924 1.00 76.56 315 GLY A O 1
ATOM 2341 N N . ILE A 1 316 ? 27.407 -20.478 -16.676 1.00 76.25 316 ILE A N 1
ATOM 2342 C CA . ILE A 1 316 ? 28.066 -19.443 -15.846 1.00 76.25 316 ILE A CA 1
ATOM 2343 C C . ILE A 1 316 ? 29.326 -19.984 -15.142 1.00 76.25 316 ILE A C 1
ATOM 2345 O O . ILE A 1 316 ? 30.313 -19.265 -15.001 1.00 76.25 316 ILE A O 1
ATOM 2349 N N . LYS A 1 317 ? 29.328 -21.262 -14.735 1.00 77.19 317 LYS A N 1
ATOM 2350 C CA . LYS A 1 317 ? 30.503 -21.901 -14.114 1.00 77.19 317 LYS A CA 1
ATOM 2351 C C . LYS A 1 317 ? 31.695 -21.997 -15.069 1.00 77.19 317 LYS A C 1
ATOM 2353 O O . LYS A 1 317 ? 32.827 -21.792 -14.638 1.00 77.19 317 LYS A O 1
ATOM 2358 N N . ASP A 1 318 ? 31.440 -22.265 -16.347 1.00 83.00 318 ASP A N 1
ATOM 2359 C CA . ASP A 1 318 ? 32.492 -22.357 -17.362 1.00 83.00 318 ASP A CA 1
ATOM 2360 C C . ASP A 1 318 ? 33.090 -20.969 -17.616 1.00 83.00 318 ASP A C 1
ATOM 2362 O O . ASP A 1 318 ? 34.311 -20.807 -17.614 1.00 83.00 318 ASP A O 1
ATOM 2366 N N . LEU A 1 319 ? 32.228 -19.947 -17.702 1.00 86.25 319 LEU A N 1
ATOM 2367 C CA . LEU A 1 319 ? 32.637 -18.547 -17.821 1.00 86.25 319 LEU A CA 1
ATOM 2368 C C . LEU A 1 319 ? 33.521 -18.107 -16.645 1.00 86.25 319 LEU A C 1
ATOM 2370 O O . LEU A 1 319 ? 34.569 -17.502 -16.869 1.00 86.25 319 LEU A O 1
ATOM 2374 N N . GLN A 1 320 ? 33.140 -18.445 -15.407 1.00 87.38 320 GLN A N 1
ATOM 2375 C CA . GLN A 1 320 ? 33.922 -18.134 -14.206 1.00 87.38 320 GLN A CA 1
ATOM 2376 C C . GLN A 1 320 ? 35.336 -18.732 -14.271 1.00 87.38 320 GLN A C 1
ATOM 2378 O O . GLN A 1 320 ? 36.304 -18.059 -13.913 1.00 87.38 320 GLN A O 1
ATOM 2383 N N . GLY A 1 321 ? 35.468 -19.968 -14.764 1.00 85.75 321 GLY A N 1
ATOM 2384 C CA . GLY A 1 321 ? 36.765 -20.610 -14.975 1.00 85.75 321 GLY A CA 1
ATOM 2385 C C . GLY A 1 321 ? 37.620 -19.891 -16.021 1.00 85.75 321 GLY A C 1
ATOM 2386 O O . GLY A 1 321 ? 38.810 -19.674 -15.796 1.00 85.75 321 GLY A O 1
ATOM 2387 N N . THR A 1 322 ? 37.023 -19.471 -17.141 1.00 86.06 322 THR A N 1
ATOM 2388 C CA . THR A 1 322 ? 37.750 -18.794 -18.229 1.00 86.06 322 THR A CA 1
ATOM 2389 C C . THR A 1 322 ? 38.242 -17.398 -17.832 1.00 86.06 322 THR A C 1
ATOM 2391 O O . THR A 1 322 ? 39.393 -17.054 -18.101 1.00 86.06 322 THR A O 1
ATOM 2394 N N . ILE A 1 323 ? 37.420 -16.598 -17.144 1.00 89.44 323 ILE A N 1
ATOM 2395 C CA . ILE A 1 323 ? 37.793 -15.222 -16.758 1.00 89.44 323 ILE A CA 1
ATOM 2396 C C . ILE A 1 323 ? 38.738 -15.157 -15.549 1.00 89.44 323 ILE A C 1
ATOM 2398 O O . ILE A 1 323 ? 39.354 -14.119 -15.302 1.00 89.44 323 ILE A O 1
ATOM 2402 N N . ALA A 1 324 ? 38.907 -16.255 -14.803 1.00 86.69 324 ALA A N 1
ATOM 2403 C CA . ALA A 1 324 ? 39.840 -16.320 -13.676 1.00 86.69 324 ALA A CA 1
ATOM 2404 C C . ALA A 1 324 ? 41.292 -16.005 -14.092 1.00 86.69 324 ALA A C 1
ATOM 2406 O O . ALA A 1 324 ? 42.056 -15.459 -13.291 1.00 86.69 324 ALA A O 1
ATOM 2407 N N . GLY A 1 325 ? 41.643 -16.294 -15.352 1.00 84.25 325 GLY A N 1
ATOM 2408 C CA . GLY A 1 325 ? 42.970 -16.081 -15.930 1.00 84.25 325 GLY A CA 1
ATOM 2409 C C . GLY A 1 325 ? 43.363 -14.620 -16.181 1.00 84.25 325 GLY A C 1
ATOM 2410 O O . GLY A 1 325 ? 44.533 -14.370 -16.454 1.00 84.25 325 GLY A O 1
ATOM 2411 N N . ILE A 1 326 ? 42.444 -13.652 -16.067 1.00 86.50 326 ILE A N 1
ATOM 2412 C CA . ILE A 1 326 ? 42.766 -12.228 -16.263 1.00 86.50 326 ILE A CA 1
ATOM 2413 C C . ILE A 1 326 ? 43.643 -11.744 -15.096 1.00 86.50 326 ILE A C 1
ATOM 2415 O O . ILE A 1 326 ? 43.227 -11.809 -13.933 1.00 86.50 326 ILE A O 1
ATOM 2419 N N . GLN A 1 327 ? 44.854 -11.271 -15.399 1.00 85.50 327 GLN A N 1
ATOM 2420 C CA . GLN A 1 327 ? 45.825 -10.767 -14.420 1.00 85.50 327 GLN A CA 1
ATOM 2421 C C . GLN A 1 327 ? 46.237 -9.329 -14.760 1.00 85.50 327 GLN A C 1
ATOM 2423 O O . GLN A 1 327 ? 46.334 -9.006 -15.944 1.00 85.50 327 GLN A O 1
ATOM 2428 N N . PRO A 1 328 ? 46.503 -8.479 -13.753 1.00 86.12 328 PRO A N 1
ATOM 2429 C CA . PRO A 1 328 ? 46.855 -7.087 -13.979 1.00 86.12 328 PRO A CA 1
ATOM 2430 C C . PRO A 1 328 ? 48.344 -6.964 -14.358 1.00 86.12 328 PRO A C 1
ATOM 2432 O O . PRO A 1 328 ? 49.229 -7.125 -13.521 1.00 86.12 328 PRO A O 1
ATOM 2435 N N . VAL A 1 329 ? 48.642 -6.730 -15.637 1.00 84.44 329 VAL A N 1
ATOM 2436 C CA . VAL A 1 329 ? 49.994 -6.609 -16.191 1.00 84.44 329 VAL A CA 1
ATOM 2437 C C . VAL A 1 329 ? 50.046 -5.695 -17.423 1.00 84.44 329 VAL A C 1
ATOM 2439 O O . VAL A 1 329 ? 49.208 -5.771 -18.321 1.00 84.44 329 VAL A O 1
ATOM 2442 N N . GLY A 1 330 ? 51.111 -4.894 -17.519 1.00 84.44 330 GLY A N 1
ATOM 2443 C CA . GLY A 1 330 ? 51.437 -4.093 -18.706 1.00 84.44 330 GLY A CA 1
ATOM 2444 C C . GLY A 1 330 ? 50.845 -2.680 -18.698 1.00 84.44 330 GLY A C 1
ATOM 2445 O O . GLY A 1 330 ? 50.326 -2.218 -17.681 1.00 84.44 330 GLY A O 1
ATOM 2446 N N . GLN A 1 331 ? 50.977 -1.985 -19.832 1.00 85.00 331 GLN A N 1
ATOM 2447 C CA . GLN A 1 331 ? 50.449 -0.628 -20.057 1.00 85.00 331 GLN A CA 1
ATOM 2448 C C . GLN A 1 331 ? 48.989 -0.639 -20.544 1.00 85.00 331 GLN A C 1
ATOM 2450 O O . GLN A 1 331 ? 48.400 -1.701 -20.712 1.00 85.00 331 GLN A O 1
ATOM 2455 N N . THR A 1 332 ? 48.409 0.539 -20.794 1.00 85.81 332 THR A N 1
ATOM 2456 C CA . THR A 1 332 ? 47.001 0.718 -21.193 1.00 85.81 332 THR A CA 1
ATOM 2457 C C . THR A 1 332 ? 46.858 1.158 -22.659 1.00 85.81 332 THR A C 1
ATOM 2459 O O . THR A 1 332 ? 47.268 2.258 -23.036 1.00 85.81 332 THR A O 1
ATOM 2462 N N . ASN A 1 333 ? 46.204 0.342 -23.491 1.00 89.25 333 ASN A N 1
ATOM 2463 C CA . ASN A 1 333 ? 45.852 0.643 -24.884 1.00 89.25 333 ASN A CA 1
ATOM 2464 C C . ASN A 1 333 ? 44.361 0.369 -25.145 1.00 89.25 333 ASN A C 1
ATOM 2466 O O . ASN A 1 333 ? 43.973 -0.693 -25.637 1.00 89.25 333 ASN A O 1
ATOM 2470 N N . ILE A 1 334 ? 43.521 1.358 -24.824 1.00 90.25 334 ILE A N 1
ATOM 2471 C CA . ILE A 1 334 ? 42.056 1.261 -24.949 1.00 90.25 334 ILE A CA 1
ATOM 2472 C C . ILE A 1 334 ? 41.646 1.005 -26.407 1.00 90.25 334 ILE A C 1
ATOM 2474 O O . ILE A 1 334 ? 40.738 0.213 -26.669 1.00 90.25 334 ILE A O 1
ATOM 2478 N N . PHE A 1 335 ? 42.331 1.641 -27.364 1.00 91.81 335 PHE A N 1
ATOM 2479 C CA . PHE A 1 335 ? 42.042 1.503 -28.791 1.00 91.81 335 PHE A CA 1
ATOM 2480 C C . PHE A 1 335 ? 42.133 0.047 -29.260 1.00 91.81 335 PHE A C 1
ATOM 2482 O O . PHE A 1 335 ? 41.240 -0.411 -29.968 1.00 91.81 335 PHE A O 1
ATOM 2489 N N . ALA A 1 336 ? 43.162 -0.696 -28.838 1.00 91.38 336 ALA A N 1
ATOM 2490 C CA . ALA A 1 336 ? 43.326 -2.096 -29.228 1.00 91.38 336 ALA A CA 1
ATOM 2491 C C . ALA A 1 336 ? 42.148 -2.968 -28.761 1.00 91.38 336 ALA A C 1
ATOM 2493 O O . ALA A 1 336 ? 41.642 -3.784 -29.532 1.00 91.38 336 ALA A O 1
ATOM 2494 N N . GLY A 1 337 ? 41.694 -2.782 -27.515 1.00 92.62 337 GLY A N 1
ATOM 2495 C CA . GLY A 1 337 ? 40.552 -3.516 -26.963 1.00 92.62 337 GLY A CA 1
ATOM 2496 C C . GLY A 1 337 ? 39.242 -3.187 -27.683 1.00 92.62 337 GLY A C 1
ATOM 2497 O O . GLY A 1 337 ? 38.503 -4.091 -28.077 1.00 92.62 337 GLY A O 1
ATOM 2498 N N . LEU A 1 338 ? 38.980 -1.895 -27.909 1.00 93.69 338 LEU A N 1
ATOM 2499 C CA . LEU A 1 338 ? 37.776 -1.438 -28.607 1.00 93.69 338 LEU A CA 1
ATOM 2500 C C . LEU A 1 338 ? 37.741 -1.878 -30.076 1.00 93.69 338 LEU A C 1
ATOM 2502 O O . LEU A 1 338 ? 36.688 -2.305 -30.541 1.00 93.69 338 LEU A O 1
ATOM 2506 N N . ASP A 1 339 ? 38.860 -1.820 -30.803 1.00 94.50 339 ASP A N 1
ATOM 2507 C CA . ASP A 1 339 ? 38.918 -2.233 -32.213 1.00 94.50 339 ASP A CA 1
ATOM 2508 C C . ASP A 1 339 ? 38.548 -3.714 -32.387 1.00 94.50 339 ASP A C 1
ATOM 2510 O O . ASP A 1 339 ? 37.751 -4.064 -33.261 1.00 94.50 339 ASP A O 1
ATOM 2514 N N . GLN A 1 340 ? 39.045 -4.581 -31.497 1.00 95.44 340 GLN A N 1
ATOM 2515 C CA . GLN A 1 340 ? 38.686 -6.002 -31.492 1.00 95.44 340 GLN A CA 1
ATOM 2516 C C . GLN A 1 340 ? 37.207 -6.227 -31.164 1.00 95.44 340 GLN A C 1
ATOM 2518 O O . GLN A 1 340 ? 36.544 -7.018 -31.838 1.00 95.44 340 GLN A O 1
ATOM 2523 N N . ALA A 1 341 ? 36.672 -5.517 -30.168 1.00 95.94 341 ALA A N 1
ATOM 2524 C CA . ALA A 1 341 ? 35.265 -5.621 -29.796 1.00 95.94 341 ALA A CA 1
ATOM 2525 C C . ALA A 1 341 ? 34.331 -5.181 -30.934 1.00 95.94 341 ALA A C 1
ATOM 2527 O O . ALA A 1 341 ? 33.378 -5.889 -31.259 1.00 95.94 341 ALA A O 1
ATOM 2528 N N . VAL A 1 342 ? 34.638 -4.054 -31.584 1.00 96.12 342 VAL A N 1
ATOM 2529 C CA . VAL A 1 342 ? 33.866 -3.539 -32.723 1.00 96.12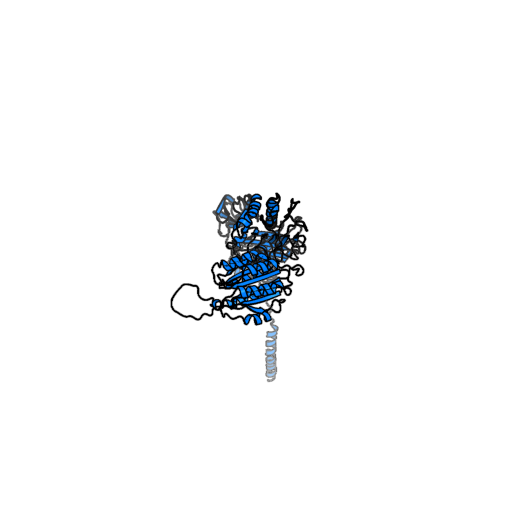 342 VAL A CA 1
ATOM 2530 C C . VAL A 1 342 ? 33.929 -4.502 -33.901 1.00 96.12 342 VAL A C 1
ATOM 2532 O O . VAL A 1 342 ? 32.881 -4.888 -34.409 1.00 96.12 342 VAL A O 1
ATOM 2535 N N . THR A 1 343 ? 35.126 -4.967 -34.269 1.00 94.56 343 THR A N 1
ATOM 2536 C CA . THR A 1 343 ? 35.310 -5.933 -35.366 1.00 94.56 343 THR A CA 1
ATOM 2537 C C . THR A 1 343 ? 34.517 -7.220 -35.126 1.00 94.56 343 THR A C 1
ATOM 2539 O O . THR A 1 343 ? 33.907 -7.765 -36.044 1.00 94.56 343 THR A O 1
ATOM 2542 N N . SER A 1 344 ? 34.477 -7.711 -33.883 1.00 94.75 344 SER A N 1
ATOM 2543 C CA . SER A 1 344 ? 33.676 -8.892 -33.553 1.00 94.75 344 SER A CA 1
ATOM 2544 C C . SER A 1 344 ? 32.176 -8.628 -33.688 1.00 94.75 344 SER A C 1
ATOM 2546 O O . SER A 1 344 ? 31.468 -9.462 -34.255 1.00 94.75 344 SER A O 1
ATOM 2548 N N . LEU A 1 345 ? 31.690 -7.490 -33.187 1.00 95.19 345 LEU A N 1
ATOM 2549 C CA . LEU A 1 345 ? 30.266 -7.158 -33.200 1.00 95.19 345 LEU A CA 1
ATOM 2550 C C . LEU A 1 345 ? 29.739 -6.807 -34.595 1.00 95.19 345 LEU A C 1
ATOM 2552 O O . LEU A 1 345 ? 28.566 -7.051 -34.858 1.00 95.19 345 LEU A O 1
ATOM 2556 N N . GLU A 1 346 ? 30.574 -6.317 -35.516 1.00 93.56 346 GLU A N 1
ATOM 2557 C CA . GLU A 1 346 ? 30.189 -6.100 -36.923 1.00 93.56 346 GLU A CA 1
ATOM 2558 C C . GLU A 1 346 ? 29.662 -7.382 -37.593 1.00 93.56 346 GLU A C 1
ATOM 2560 O O . GLU A 1 346 ? 28.811 -7.314 -38.480 1.00 93.56 346 GLU A O 1
ATOM 2565 N N . THR A 1 347 ? 30.126 -8.550 -37.140 1.00 87.94 347 THR A N 1
ATOM 2566 C CA . THR A 1 347 ? 29.690 -9.864 -37.644 1.00 87.94 347 THR A CA 1
ATOM 2567 C C . THR A 1 347 ? 28.592 -10.526 -36.805 1.00 87.94 347 THR A C 1
ATOM 2569 O O . THR A 1 347 ? 28.088 -11.580 -37.191 1.00 87.94 347 THR A O 1
ATOM 2572 N N . ALA A 1 348 ? 28.199 -9.923 -35.676 1.00 88.69 348 ALA A N 1
ATOM 2573 C CA . ALA A 1 348 ? 27.207 -10.491 -34.767 1.00 88.69 348 ALA A CA 1
ATOM 2574 C C . ALA A 1 348 ? 25.787 -10.403 -35.346 1.00 88.69 348 ALA A C 1
ATOM 2576 O O . ALA A 1 348 ? 25.377 -9.373 -35.899 1.00 88.69 348 ALA A O 1
ATOM 2577 N N . THR A 1 349 ? 25.016 -11.478 -35.176 1.00 82.56 349 THR A N 1
ATOM 2578 C CA . THR A 1 349 ? 23.656 -11.591 -35.733 1.00 82.56 349 THR A CA 1
ATOM 2579 C C . THR A 1 349 ? 22.569 -10.998 -34.838 1.00 82.56 349 THR A C 1
ATOM 2581 O O . THR A 1 349 ? 21.461 -10.766 -35.316 1.00 82.56 349 THR A O 1
ATOM 2584 N N . ALA A 1 350 ? 22.908 -10.678 -33.586 1.00 86.19 350 ALA A N 1
ATOM 2585 C CA . ALA A 1 350 ? 21.983 -10.115 -32.614 1.00 86.19 350 ALA A CA 1
ATOM 2586 C C . ALA A 1 350 ? 21.392 -8.763 -33.049 1.00 86.19 350 ALA A C 1
ATOM 2588 O O . ALA A 1 350 ? 22.059 -7.920 -33.662 1.00 86.19 350 ALA A O 1
ATOM 2589 N N . THR A 1 351 ? 20.137 -8.537 -32.664 1.00 84.56 351 THR A N 1
ATOM 2590 C CA . THR A 1 351 ? 19.367 -7.321 -32.950 1.00 84.56 351 THR A CA 1
ATOM 2591 C C . THR A 1 351 ? 20.009 -6.087 -32.321 1.00 84.56 351 THR A C 1
ATOM 2593 O O . THR A 1 351 ? 19.984 -5.003 -32.908 1.00 84.56 351 THR A O 1
ATOM 2596 N N . ARG A 1 352 ? 20.590 -6.232 -31.124 1.00 87.88 352 ARG A N 1
ATOM 2597 C CA . ARG A 1 352 ? 21.299 -5.160 -30.416 1.00 87.88 352 ARG A CA 1
ATOM 2598 C C . ARG A 1 352 ? 22.759 -5.530 -30.209 1.00 87.88 352 ARG A C 1
ATOM 2600 O O . ARG A 1 352 ? 23.068 -6.636 -29.785 1.00 87.88 352 ARG A O 1
ATOM 2607 N N . ARG A 1 353 ? 23.656 -4.578 -30.465 1.00 93.81 353 ARG A N 1
ATOM 26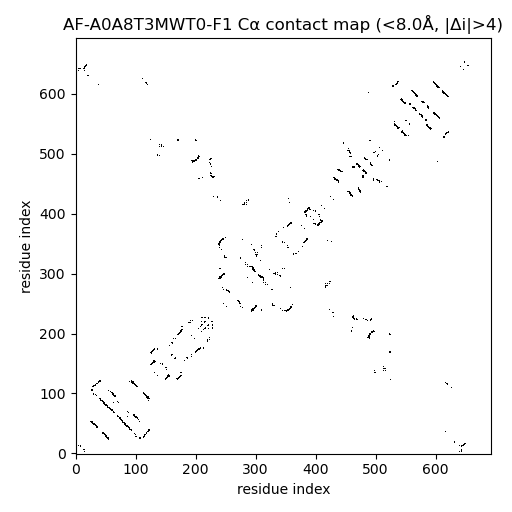08 C CA . ARG A 1 353 ? 25.106 -4.744 -30.309 1.00 93.81 353 ARG A CA 1
ATOM 2609 C C . ARG A 1 353 ? 25.639 -3.677 -29.369 1.00 93.81 353 ARG A C 1
ATOM 2611 O O . ARG A 1 353 ? 25.407 -2.483 -29.588 1.00 93.81 353 ARG A O 1
ATOM 2618 N N . HIS A 1 354 ? 26.338 -4.095 -28.324 1.00 96.12 354 HIS A N 1
ATOM 2619 C CA . HIS A 1 354 ? 26.776 -3.182 -27.278 1.00 96.12 354 HIS A CA 1
ATOM 2620 C C . HIS A 1 354 ? 28.139 -3.546 -26.704 1.00 96.12 354 HIS A C 1
ATOM 2622 O O . HIS A 1 354 ? 28.494 -4.720 -26.598 1.00 96.12 354 HIS A O 1
ATOM 2628 N N . ILE A 1 355 ? 28.883 -2.518 -26.307 1.00 97.62 355 ILE A N 1
ATOM 2629 C CA . ILE A 1 355 ? 30.193 -2.629 -25.680 1.00 97.62 355 ILE A CA 1
ATOM 2630 C C . ILE A 1 355 ? 30.152 -1.954 -24.310 1.00 97.62 355 ILE A C 1
ATOM 2632 O O . ILE A 1 355 ? 29.770 -0.789 -24.216 1.00 97.62 355 ILE A O 1
ATOM 2636 N N . ILE A 1 356 ? 30.617 -2.655 -23.273 1.00 97.00 356 ILE A N 1
ATOM 2637 C CA . ILE A 1 356 ? 30.914 -2.054 -21.964 1.00 97.00 356 ILE A CA 1
ATOM 2638 C C . ILE A 1 356 ? 32.430 -2.026 -21.787 1.00 97.00 356 ILE A C 1
ATOM 2640 O O . ILE A 1 356 ? 33.063 -3.078 -21.714 1.00 97.00 356 ILE A O 1
ATOM 2644 N N . LEU A 1 357 ? 33.012 -0.831 -21.710 1.00 95.44 357 LEU A N 1
ATOM 2645 C CA . LEU A 1 357 ? 34.438 -0.620 -21.458 1.00 95.44 357 LEU A CA 1
ATOM 2646 C C . LEU A 1 357 ? 34.681 -0.316 -19.976 1.00 95.44 357 LEU A C 1
ATOM 2648 O O . LEU A 1 357 ? 34.151 0.667 -19.472 1.00 95.44 357 LEU A O 1
ATOM 2652 N N . LEU A 1 358 ? 35.529 -1.094 -19.305 1.00 93.69 358 LEU A N 1
ATOM 2653 C CA . LEU A 1 358 ? 36.009 -0.838 -17.943 1.00 93.69 358 LEU A CA 1
ATOM 2654 C C . LEU A 1 358 ? 37.502 -0.518 -17.964 1.00 93.69 358 LEU A C 1
ATOM 2656 O O . LEU A 1 358 ? 38.292 -1.338 -18.424 1.00 93.69 358 LEU A O 1
ATOM 2660 N N . THR A 1 359 ? 37.885 0.646 -17.440 1.00 89.44 359 THR A N 1
ATOM 2661 C CA . THR A 1 359 ? 39.287 1.084 -17.370 1.00 89.44 359 THR A CA 1
ATOM 2662 C C . THR A 1 359 ? 39.499 2.085 -16.231 1.00 89.44 359 THR A C 1
ATOM 2664 O O . THR A 1 359 ? 38.585 2.835 -15.882 1.00 89.44 359 THR A O 1
ATOM 2667 N N . ASP A 1 360 ? 40.691 2.085 -15.629 1.00 81.31 360 ASP A N 1
ATOM 2668 C CA . ASP A 1 360 ? 41.130 3.092 -14.651 1.00 81.31 360 ASP A CA 1
ATOM 2669 C C . ASP A 1 360 ? 42.162 4.083 -15.219 1.00 81.31 360 ASP A C 1
ATOM 2671 O O . ASP A 1 360 ? 42.622 4.985 -14.515 1.00 81.31 360 ASP A O 1
ATOM 2675 N N . GLY A 1 361 ? 42.515 3.921 -16.496 1.00 72.12 361 GLY A N 1
ATOM 2676 C CA . GLY A 1 361 ? 43.602 4.629 -17.155 1.00 72.12 361 GLY A CA 1
ATOM 2677 C C . GLY A 1 361 ? 43.159 5.581 -18.264 1.00 72.12 361 GLY A C 1
ATOM 2678 O O . GLY A 1 361 ? 41.984 5.736 -18.602 1.00 72.12 361 GLY A O 1
ATOM 2679 N N . TRP A 1 362 ? 44.160 6.227 -18.858 1.00 69.12 362 TRP A N 1
ATOM 2680 C CA . TRP A 1 362 ? 44.012 7.123 -20.002 1.00 69.12 362 TRP A CA 1
ATOM 2681 C C . TRP A 1 362 ? 44.860 6.598 -21.153 1.00 69.12 362 TRP A C 1
ATOM 2683 O O . TRP A 1 362 ? 46.012 6.216 -20.956 1.00 69.12 362 TRP A O 1
ATOM 2693 N N . SER A 1 363 ? 44.315 6.619 -22.367 1.00 67.81 363 SER A N 1
ATOM 2694 C CA . SER A 1 363 ? 45.053 6.264 -23.578 1.00 67.81 363 SER A CA 1
ATOM 2695 C C . SER A 1 363 ? 44.765 7.305 -24.657 1.00 67.81 363 SER A C 1
ATOM 2697 O O . SER A 1 363 ? 43.631 7.439 -25.107 1.00 67.81 363 SER A O 1
ATOM 2699 N N . SER A 1 364 ? 45.780 8.082 -25.042 1.00 57.34 364 SER A N 1
ATOM 2700 C CA . SER A 1 364 ? 45.672 9.143 -26.057 1.00 57.34 364 SER A CA 1
ATOM 2701 C C . SER A 1 364 ? 46.137 8.705 -27.449 1.00 57.34 364 SER A C 1
ATOM 2703 O O . SER A 1 364 ? 46.054 9.478 -28.402 1.00 57.34 364 SER A O 1
ATOM 2705 N N . SER A 1 365 ? 46.616 7.468 -27.589 1.00 64.69 365 SER A N 1
ATOM 2706 C CA . SER A 1 365 ? 47.012 6.874 -28.863 1.00 64.69 365 SER A CA 1
ATOM 2707 C C . SER A 1 365 ? 45.848 6.084 -29.474 1.00 64.69 365 SER A C 1
ATOM 2709 O O . SER A 1 365 ? 45.234 5.248 -28.816 1.00 64.69 365 SER A O 1
ATOM 2711 N N . GLY A 1 366 ? 45.521 6.358 -30.742 1.00 71.25 366 GLY A N 1
ATOM 2712 C CA . GLY A 1 366 ? 44.485 5.632 -31.488 1.00 71.25 366 GLY A CA 1
ATOM 2713 C C . GLY A 1 366 ? 43.637 6.516 -32.406 1.00 71.25 366 GLY A C 1
ATOM 2714 O O . GLY A 1 366 ? 43.617 7.737 -32.278 1.00 71.25 366 GLY A O 1
ATOM 2715 N N . GLN A 1 367 ? 42.918 5.893 -33.342 1.00 84.50 367 GLN A N 1
ATOM 2716 C CA . GLN A 1 367 ? 41.994 6.561 -34.271 1.00 84.50 367 GLN A CA 1
ATOM 2717 C C . GLN A 1 367 ? 40.536 6.413 -33.799 1.00 84.50 367 GLN A C 1
ATOM 2719 O O . GLN A 1 367 ? 39.716 5.783 -34.468 1.00 84.50 367 GLN A O 1
ATOM 2724 N N . TYR A 1 368 ? 40.210 6.950 -32.620 1.00 88.12 368 TYR A N 1
ATOM 2725 C CA . TYR A 1 368 ? 38.891 6.767 -31.992 1.00 88.12 368 TYR A CA 1
ATOM 2726 C C . TYR A 1 368 ? 37.731 7.279 -32.862 1.00 88.12 368 TYR A C 1
ATOM 2728 O O . TYR A 1 368 ? 36.708 6.604 -32.957 1.00 88.12 368 TYR A O 1
ATOM 2736 N N . ASP A 1 369 ? 37.918 8.382 -33.596 1.00 88.50 369 ASP A N 1
ATOM 2737 C CA . ASP A 1 369 ? 36.917 8.902 -34.542 1.00 88.50 369 ASP A CA 1
ATOM 2738 C C . ASP A 1 369 ? 36.541 7.877 -35.625 1.00 88.50 369 ASP A C 1
ATOM 2740 O O . ASP A 1 369 ? 35.374 7.751 -36.009 1.00 88.50 369 ASP A O 1
ATOM 2744 N N . ALA A 1 370 ? 37.523 7.108 -36.112 1.00 89.56 370 ALA A N 1
ATOM 2745 C CA . ALA A 1 370 ? 37.294 6.074 -37.114 1.00 89.56 370 ALA A CA 1
ATOM 2746 C C . ALA A 1 370 ? 36.500 4.895 -36.530 1.00 89.56 370 ALA A C 1
ATOM 2748 O O . ALA A 1 370 ? 35.572 4.408 -37.179 1.00 89.56 370 ALA A O 1
ATOM 2749 N N . ILE A 1 371 ? 36.814 4.475 -35.299 1.00 91.81 371 ILE A N 1
ATOM 2750 C CA . ILE A 1 371 ? 36.084 3.410 -34.595 1.00 91.81 371 ILE A CA 1
ATOM 2751 C C . ILE A 1 371 ? 34.645 3.833 -34.300 1.00 91.81 371 ILE A C 1
ATOM 2753 O O . ILE A 1 371 ? 33.719 3.086 -34.601 1.00 91.81 371 ILE A O 1
ATOM 2757 N N . ILE A 1 372 ? 34.427 5.046 -33.792 1.00 93.50 372 ILE A N 1
ATOM 2758 C CA . ILE A 1 372 ? 33.081 5.561 -33.497 1.00 93.50 372 ILE A CA 1
ATOM 2759 C C . ILE A 1 372 ? 32.240 5.629 -34.776 1.00 93.50 372 ILE A C 1
ATOM 2761 O O . ILE A 1 372 ? 31.059 5.274 -34.777 1.00 93.50 372 ILE A O 1
ATOM 2765 N N . LYS A 1 373 ? 32.845 6.030 -35.901 1.00 93.00 373 LYS A N 1
ATOM 2766 C CA . LYS A 1 373 ? 32.165 6.030 -37.200 1.00 93.00 373 LYS A CA 1
ATOM 2767 C C . LYS A 1 373 ? 31.776 4.617 -37.646 1.00 93.00 373 LYS A C 1
ATOM 2769 O O . LYS A 1 373 ? 30.652 4.442 -38.118 1.00 93.00 373 LYS A O 1
ATOM 2774 N N . LYS A 1 374 ? 32.662 3.625 -37.480 1.00 93.94 374 LYS A N 1
ATOM 2775 C CA . LYS A 1 374 ? 32.350 2.209 -37.751 1.00 93.94 374 LYS A CA 1
ATOM 2776 C C . LYS A 1 374 ? 31.207 1.714 -36.869 1.00 93.94 374 LYS A C 1
ATOM 2778 O O . LYS A 1 374 ? 30.220 1.199 -37.382 1.00 93.94 374 LYS A O 1
ATOM 2783 N N . MET A 1 375 ? 31.286 1.969 -35.565 1.00 95.69 375 MET A N 1
ATOM 2784 C CA . MET A 1 375 ? 30.240 1.604 -34.613 1.00 95.69 375 MET A CA 1
ATOM 2785 C C . MET A 1 375 ? 28.879 2.171 -35.008 1.00 95.69 375 MET A C 1
ATOM 2787 O O . MET A 1 375 ? 27.900 1.434 -35.078 1.00 95.69 375 MET A O 1
ATOM 2791 N N . LYS A 1 376 ? 28.823 3.466 -35.338 1.00 92.19 376 LYS A N 1
ATOM 2792 C CA . LYS A 1 376 ? 27.584 4.123 -35.759 1.00 92.19 376 LYS A CA 1
ATOM 2793 C C . LYS A 1 376 ? 27.017 3.514 -37.044 1.00 92.19 376 LYS A C 1
ATOM 2795 O O . LYS A 1 376 ? 25.804 3.370 -37.152 1.00 92.19 376 LYS A O 1
ATOM 2800 N N . ALA A 1 377 ? 27.874 3.149 -38.000 1.00 92.06 377 ALA A N 1
ATOM 2801 C CA . ALA A 1 377 ? 27.456 2.484 -39.234 1.00 92.06 377 ALA A CA 1
ATOM 2802 C C . ALA A 1 377 ? 26.924 1.059 -38.990 1.00 92.06 377 ALA A C 1
ATOM 2804 O O . ALA A 1 377 ? 25.981 0.643 -39.656 1.00 92.06 377 ALA A O 1
ATOM 2805 N N . ALA A 1 378 ? 27.488 0.339 -38.016 1.00 91.38 378 ALA A N 1
ATOM 2806 C CA . ALA A 1 378 ? 27.095 -1.023 -37.645 1.00 91.38 378 ALA A CA 1
ATOM 2807 C C . ALA A 1 378 ? 25.983 -1.096 -36.572 1.00 91.38 378 ALA A C 1
ATOM 2809 O O . ALA A 1 378 ? 25.557 -2.189 -36.184 1.00 91.38 378 ALA A O 1
ATOM 2810 N N . GLY A 1 379 ? 25.509 0.053 -36.071 1.00 90.62 379 GLY A N 1
ATOM 2811 C CA . GLY A 1 379 ? 24.518 0.125 -34.992 1.00 90.62 379 GLY A CA 1
ATOM 2812 C C . GLY A 1 379 ? 25.036 -0.372 -33.635 1.00 90.62 379 GLY A C 1
ATOM 2813 O O . GLY A 1 379 ? 24.253 -0.869 -32.830 1.00 90.62 379 GLY A O 1
ATOM 2814 N N . ILE A 1 380 ? 26.345 -0.277 -33.392 1.00 95.62 380 ILE A N 1
ATOM 2815 C CA . ILE A 1 380 ? 26.995 -0.678 -32.138 1.00 95.62 380 ILE A CA 1
ATOM 2816 C C . ILE A 1 380 ? 27.010 0.513 -31.178 1.00 95.62 380 ILE A C 1
ATOM 2818 O O . ILE A 1 380 ? 27.395 1.618 -31.560 1.00 95.62 380 ILE A O 1
ATOM 2822 N N . THR A 1 381 ? 26.627 0.278 -29.923 1.00 95.50 381 THR A N 1
ATOM 2823 C CA . THR A 1 381 ? 26.653 1.290 -28.852 1.00 95.50 381 THR A CA 1
ATOM 2824 C C . THR A 1 381 ? 27.781 1.029 -27.850 1.00 95.50 381 THR A C 1
ATOM 2826 O O . THR A 1 381 ? 28.190 -0.117 -27.680 1.00 95.50 381 THR A O 1
ATOM 2829 N N . LEU A 1 382 ? 28.298 2.075 -27.194 1.00 96.00 382 LEU A N 1
ATOM 2830 C CA . LEU A 1 382 ? 29.385 1.973 -26.205 1.00 96.00 382 LEU A CA 1
ATOM 2831 C C . LEU A 1 382 ? 29.055 2.715 -24.917 1.00 96.00 382 LEU A C 1
ATOM 2833 O O . LEU A 1 382 ? 28.856 3.929 -24.935 1.00 96.00 382 LEU A O 1
ATOM 2837 N N . SER A 1 383 ? 29.114 1.989 -23.807 1.00 95.69 383 SER A N 1
ATOM 2838 C CA . SER A 1 383 ? 29.117 2.543 -22.458 1.00 95.69 383 SER A CA 1
ATOM 2839 C C . SER A 1 383 ? 30.490 2.363 -21.810 1.00 95.69 383 SER A C 1
ATOM 2841 O O . SER A 1 383 ? 31.183 1.372 -22.042 1.00 95.69 383 SER A O 1
ATOM 2843 N N . THR A 1 384 ? 30.914 3.342 -21.015 1.00 93.88 384 THR A N 1
ATOM 2844 C CA . THR A 1 384 ? 32.238 3.372 -20.381 1.00 93.88 384 THR A CA 1
ATOM 2845 C C . THR A 1 384 ? 32.099 3.459 -18.861 1.00 93.88 384 THR A C 1
ATOM 2847 O O . THR A 1 384 ? 31.240 4.167 -18.337 1.00 93.88 384 THR A O 1
ATOM 2850 N N . VAL A 1 385 ? 32.940 2.722 -18.139 1.00 92.62 385 VAL A N 1
ATOM 2851 C CA . VAL A 1 385 ? 32.988 2.654 -16.677 1.00 92.62 385 VAL A CA 1
ATOM 2852 C C . VAL A 1 385 ? 34.403 3.011 -16.235 1.00 92.62 385 VAL A C 1
ATOM 2854 O O . VAL A 1 385 ? 35.353 2.276 -16.510 1.00 92.62 385 VAL A O 1
ATOM 2857 N N . GLY A 1 386 ? 34.543 4.158 -15.573 1.00 88.75 386 GLY A N 1
ATOM 2858 C CA . GLY A 1 386 ? 35.811 4.614 -15.008 1.00 88.75 386 GLY A CA 1
ATOM 2859 C C . GLY A 1 386 ? 36.001 4.058 -13.600 1.00 88.75 386 GLY A C 1
ATOM 2860 O O . GLY A 1 386 ? 35.199 4.364 -12.721 1.00 88.75 386 GLY A O 1
ATOM 2861 N N . ALA A 1 387 ? 37.040 3.256 -13.369 1.00 78.81 387 ALA A N 1
ATOM 2862 C CA . ALA A 1 387 ? 37.345 2.709 -12.046 1.00 78.81 387 ALA A CA 1
ATOM 2863 C C . ALA A 1 387 ? 38.364 3.591 -11.305 1.00 78.81 387 ALA A C 1
ATOM 2865 O O . ALA A 1 387 ? 39.493 3.724 -11.754 1.00 78.81 387 ALA A O 1
ATOM 2866 N N . GLY A 1 388 ? 38.015 4.146 -10.138 1.00 67.06 388 GLY A N 1
ATOM 2867 C CA . GLY A 1 388 ? 38.996 4.824 -9.266 1.00 67.06 388 GLY A CA 1
ATOM 2868 C C . GLY A 1 388 ? 38.719 6.285 -8.910 1.00 67.06 388 GLY A C 1
ATOM 2869 O O . GLY A 1 388 ? 39.542 6.875 -8.219 1.00 67.06 388 GLY A O 1
ATOM 2870 N N . GLY A 1 389 ? 37.565 6.831 -9.301 1.00 59.84 389 GLY A N 1
ATOM 2871 C CA . GLY A 1 389 ? 37.091 8.147 -8.869 1.00 59.84 389 GLY A CA 1
ATOM 2872 C C . GLY A 1 389 ? 37.780 9.315 -9.568 1.00 59.84 389 GLY A C 1
ATOM 2873 O O . GLY A 1 389 ? 38.973 9.561 -9.405 1.00 59.84 389 GLY A O 1
ATOM 2874 N N . GLY A 1 390 ? 36.987 10.070 -10.323 1.00 57.25 390 GLY A N 1
ATOM 2875 C CA . GLY A 1 390 ? 37.423 11.266 -11.028 1.00 57.25 390 GLY A CA 1
ATOM 2876 C C . GLY A 1 390 ? 36.764 11.327 -12.396 1.00 57.25 390 GLY A C 1
ATOM 2877 O O . GLY A 1 390 ? 36.895 10.397 -13.190 1.00 57.25 390 GLY A O 1
ATOM 2878 N N . SER A 1 391 ? 36.078 12.439 -12.680 1.00 55.53 391 SER A N 1
ATOM 2879 C CA . SER A 1 391 ? 35.528 12.699 -14.011 1.00 55.53 391 SER A CA 1
ATOM 2880 C C . SER A 1 391 ? 36.640 12.519 -15.042 1.00 55.53 391 SER A C 1
ATOM 2882 O O . SER A 1 391 ? 37.680 13.180 -14.975 1.00 55.53 391 SER A O 1
ATOM 2884 N N . ASN A 1 392 ? 36.424 11.583 -15.963 1.00 75.25 392 ASN A N 1
ATOM 2885 C CA . ASN A 1 392 ? 37.308 11.315 -17.080 1.00 75.25 392 ASN A CA 1
ATOM 2886 C C . ASN A 1 392 ? 36.609 11.824 -18.351 1.00 75.25 392 ASN A C 1
ATOM 2888 O O . ASN A 1 392 ? 35.830 11.078 -18.952 1.00 75.25 392 ASN A O 1
ATOM 2892 N N . PRO A 1 393 ? 36.853 13.084 -18.779 1.00 84.00 393 PRO A N 1
ATOM 2893 C CA . PRO A 1 393 ? 36.136 13.676 -19.907 1.00 84.00 393 PRO A CA 1
ATOM 2894 C C . PRO A 1 393 ? 36.368 12.923 -21.219 1.00 84.00 393 PRO A C 1
ATOM 2896 O O . PRO A 1 393 ? 35.561 13.022 -22.141 1.00 84.00 393 PRO A O 1
ATOM 2899 N N . PHE A 1 394 ? 37.461 12.157 -21.311 1.00 86.81 394 PHE A N 1
ATOM 2900 C CA . PHE A 1 394 ? 37.742 11.315 -22.464 1.00 86.81 394 PHE A CA 1
ATOM 2901 C C . PHE A 1 394 ? 36.789 10.113 -22.524 1.00 86.81 394 PHE A C 1
ATOM 2903 O O . PHE A 1 394 ? 36.138 9.915 -23.548 1.00 86.81 394 PHE A O 1
ATOM 2910 N N . LEU A 1 395 ? 36.636 9.354 -21.433 1.00 88.62 395 LEU A N 1
ATOM 2911 C CA . LEU A 1 395 ? 35.688 8.231 -21.370 1.00 88.62 395 LEU A CA 1
ATOM 2912 C C . LEU A 1 395 ? 34.235 8.693 -21.482 1.00 88.62 395 LEU A C 1
ATOM 2914 O O . LEU A 1 395 ? 33.432 8.026 -22.140 1.00 88.62 395 LEU A O 1
ATOM 2918 N N . GLU A 1 396 ? 33.912 9.840 -20.883 1.00 89.50 396 GLU A N 1
ATOM 2919 C CA . GLU A 1 396 ? 32.601 10.470 -21.021 1.00 89.50 396 GLU A CA 1
ATOM 2920 C C . GLU A 1 396 ? 32.319 10.859 -22.478 1.00 89.50 396 GLU A C 1
ATOM 2922 O O . GLU A 1 396 ? 31.255 10.548 -23.023 1.00 89.50 396 GLU A O 1
ATOM 2927 N N . GLY A 1 397 ? 33.303 11.473 -23.142 1.00 89.62 397 GLY A N 1
ATOM 2928 C CA . GLY A 1 397 ? 33.246 11.802 -24.561 1.00 89.62 397 GLY A CA 1
ATOM 2929 C C . GLY A 1 397 ? 33.052 10.567 -25.441 1.00 89.62 397 GLY A C 1
ATOM 2930 O O . GLY A 1 397 ? 32.179 10.579 -26.309 1.00 89.62 397 GLY A O 1
ATOM 2931 N N . LEU A 1 398 ? 33.805 9.492 -25.187 1.00 90.50 398 LEU A N 1
ATOM 2932 C CA . LEU A 1 398 ? 33.694 8.230 -25.923 1.00 90.50 398 LEU A CA 1
ATOM 2933 C C . LEU A 1 398 ? 32.308 7.594 -25.784 1.00 90.50 398 LEU A C 1
ATOM 2935 O O . LEU A 1 398 ? 31.716 7.228 -26.798 1.00 90.50 398 LEU A O 1
ATOM 2939 N N . ALA A 1 399 ? 31.762 7.499 -24.568 1.00 91.75 399 ALA A N 1
ATOM 2940 C CA . ALA A 1 399 ? 30.422 6.947 -24.363 1.00 91.75 399 ALA A CA 1
ATOM 2941 C C . ALA A 1 399 ? 29.351 7.779 -25.077 1.00 91.75 399 ALA A C 1
ATOM 2943 O O . ALA A 1 399 ? 28.501 7.241 -25.787 1.00 91.75 399 ALA A O 1
ATOM 2944 N N . LYS A 1 400 ? 29.423 9.110 -24.948 1.00 91.50 400 LYS A N 1
ATOM 2945 C CA . LYS A 1 400 ? 28.456 10.022 -25.567 1.00 91.50 400 LYS A CA 1
ATOM 2946 C C . LYS A 1 400 ? 28.488 9.942 -27.093 1.00 91.50 400 LYS A C 1
ATOM 2948 O O . LYS A 1 400 ? 27.437 9.901 -27.729 1.00 91.50 400 LYS A O 1
ATOM 2953 N N . GLN A 1 401 ? 29.679 9.915 -27.690 1.00 91.56 401 GLN A N 1
ATOM 2954 C CA . GLN A 1 401 ? 29.842 9.794 -29.141 1.00 91.56 401 GLN A CA 1
ATOM 2955 C C . GLN A 1 401 ? 29.488 8.388 -29.651 1.00 91.56 401 GLN A C 1
ATOM 2957 O O . GLN A 1 401 ? 28.931 8.256 -30.740 1.00 91.56 401 GLN A O 1
ATOM 2962 N N . GLY A 1 402 ? 29.754 7.355 -28.846 1.00 91.31 402 GLY A N 1
ATOM 2963 C CA . GLY A 1 402 ? 29.380 5.963 -29.091 1.00 91.31 402 GLY A CA 1
ATOM 2964 C C . GLY A 1 402 ? 27.911 5.634 -28.800 1.00 91.31 402 GLY A C 1
ATOM 2965 O O . GLY A 1 402 ? 27.524 4.474 -28.907 1.00 91.31 402 GLY A O 1
ATOM 2966 N N . GLY A 1 403 ? 27.084 6.619 -28.431 1.00 87.06 403 GLY A N 1
ATOM 2967 C CA . GLY A 1 403 ? 25.645 6.441 -28.217 1.00 87.06 403 GLY A CA 1
ATOM 2968 C C . GLY A 1 403 ? 25.259 5.649 -26.962 1.00 87.06 403 GLY A C 1
ATOM 2969 O O . GLY A 1 403 ? 24.141 5.142 -26.907 1.00 87.06 403 GLY A O 1
ATOM 2970 N N . GLY A 1 404 ? 26.156 5.523 -25.979 1.00 89.38 404 GLY A N 1
ATOM 2971 C CA . GLY A 1 404 ? 25.885 4.899 -24.681 1.00 89.38 404 GLY A CA 1
ATOM 2972 C C . GLY A 1 404 ? 26.086 5.859 -23.508 1.00 89.38 404 GLY A C 1
ATOM 2973 O O . GLY A 1 404 ? 25.822 7.060 -23.615 1.00 89.38 404 GLY A O 1
ATOM 2974 N N . ARG A 1 405 ? 26.486 5.322 -22.350 1.00 90.62 405 ARG A N 1
ATOM 2975 C CA . ARG A 1 405 ? 26.517 6.036 -21.062 1.00 90.62 405 ARG A CA 1
ATOM 2976 C C . ARG A 1 405 ? 27.885 5.957 -20.401 1.00 90.62 405 ARG A C 1
ATOM 2978 O O . ARG A 1 405 ? 28.583 4.956 -20.516 1.00 90.62 405 ARG A O 1
ATOM 2985 N N . PHE A 1 406 ? 28.242 7.014 -19.681 1.00 91.44 406 PHE A N 1
ATOM 2986 C CA . PHE A 1 406 ? 29.427 7.036 -18.832 1.00 91.44 406 PHE A CA 1
ATOM 2987 C C . PHE A 1 406 ? 29.041 6.823 -17.371 1.00 91.44 406 PHE A C 1
ATOM 2989 O O . PHE A 1 406 ? 28.087 7.432 -16.880 1.00 91.44 406 PHE A O 1
ATOM 2996 N N . TYR A 1 407 ? 29.804 5.979 -16.685 1.00 89.38 407 TYR A N 1
ATOM 2997 C CA . TYR A 1 407 ? 29.673 5.699 -15.264 1.00 89.38 407 TYR A CA 1
ATOM 2998 C C . TYR A 1 407 ? 30.991 6.008 -14.551 1.00 89.38 407 TYR A C 1
ATOM 3000 O O . TYR A 1 407 ? 31.996 5.329 -14.764 1.00 89.38 407 TYR A O 1
ATOM 3008 N N . ASP A 1 408 ? 30.975 7.011 -13.674 1.00 86.69 408 ASP A N 1
ATOM 3009 C CA . ASP A 1 408 ? 32.086 7.298 -12.761 1.00 86.69 408 ASP A CA 1
ATOM 3010 C C . ASP A 1 408 ? 31.960 6.408 -11.515 1.00 86.69 408 ASP A C 1
ATOM 3012 O O . ASP A 1 408 ? 31.166 6.676 -10.608 1.00 86.69 408 ASP A O 1
ATOM 3016 N N . ALA A 1 409 ? 32.701 5.298 -11.488 1.00 82.81 409 ALA A N 1
ATOM 3017 C CA . ALA A 1 409 ? 32.716 4.378 -10.360 1.00 82.81 409 ALA A CA 1
ATOM 3018 C C . ALA A 1 409 ? 33.771 4.824 -9.336 1.00 82.81 409 ALA A C 1
ATOM 3020 O O . ALA A 1 409 ? 34.842 4.225 -9.190 1.00 82.81 409 ALA A O 1
ATOM 3021 N N . ALA A 1 410 ? 33.432 5.884 -8.595 1.00 72.00 410 ALA A N 1
ATOM 3022 C CA . ALA A 1 410 ? 34.242 6.380 -7.482 1.00 72.00 410 ALA A CA 1
ATOM 3023 C C . ALA A 1 410 ? 34.427 5.333 -6.374 1.00 72.00 410 ALA A C 1
ATOM 3025 O O . ALA A 1 410 ? 35.488 5.260 -5.761 1.00 72.00 410 ALA A O 1
ATOM 3026 N N . ASN A 1 411 ? 33.412 4.490 -6.156 1.00 76.88 411 ASN A N 1
ATOM 3027 C CA . ASN A 1 411 ? 33.506 3.298 -5.323 1.00 76.88 411 ASN A CA 1
ATOM 3028 C C . ASN A 1 411 ? 33.565 2.051 -6.222 1.00 76.88 411 ASN A C 1
ATOM 3030 O O . ASN A 1 411 ? 32.532 1.667 -6.770 1.00 76.88 411 ASN A O 1
ATOM 3034 N N . PRO A 1 412 ? 34.720 1.375 -6.350 1.00 75.62 412 PRO A N 1
ATOM 3035 C CA . PRO A 1 412 ? 34.840 0.134 -7.109 1.00 75.62 412 PRO A CA 1
ATOM 3036 C C . PRO A 1 412 ? 33.824 -0.957 -6.738 1.00 75.62 412 PRO A C 1
ATOM 3038 O O . PRO A 1 412 ? 33.445 -1.740 -7.604 1.00 75.62 412 PRO A O 1
ATOM 3041 N N . ALA A 1 413 ? 33.309 -0.994 -5.504 1.00 78.50 413 ALA A N 1
ATOM 3042 C CA . ALA A 1 413 ? 32.290 -1.969 -5.108 1.00 78.50 413 ALA A CA 1
ATOM 3043 C C . ALA A 1 413 ? 30.953 -1.826 -5.868 1.00 78.50 413 ALA A C 1
ATOM 3045 O O . ALA A 1 413 ? 30.179 -2.778 -5.890 1.00 78.50 413 ALA A O 1
ATOM 3046 N N . SER A 1 414 ? 30.678 -0.681 -6.510 1.00 81.12 414 SER A N 1
ATOM 3047 C CA . SER A 1 414 ? 29.459 -0.475 -7.309 1.00 81.12 414 SER A CA 1
ATOM 3048 C C . SER A 1 414 ? 29.579 -0.941 -8.766 1.00 81.12 414 SER A C 1
ATOM 3050 O O . SER A 1 414 ? 28.566 -1.028 -9.462 1.00 81.12 414 SER A O 1
ATOM 3052 N N . ILE A 1 415 ? 30.790 -1.264 -9.243 1.00 87.62 415 ILE A N 1
ATOM 3053 C CA . ILE A 1 415 ? 31.043 -1.662 -10.640 1.00 87.62 415 ILE A CA 1
ATOM 3054 C C . ILE A 1 415 ? 30.180 -2.867 -11.065 1.00 87.62 415 ILE A C 1
ATOM 3056 O O . ILE A 1 415 ? 29.582 -2.799 -12.143 1.00 87.62 415 ILE A O 1
ATOM 3060 N N . PRO A 1 416 ? 30.027 -3.938 -10.258 1.00 88.19 416 PRO A N 1
ATOM 3061 C CA . PRO A 1 416 ? 29.179 -5.063 -10.648 1.00 88.19 416 PRO A CA 1
ATOM 3062 C C . PRO A 1 416 ? 27.702 -4.693 -10.844 1.00 88.19 416 PRO A C 1
ATOM 3064 O O . PRO A 1 416 ? 27.059 -5.195 -11.766 1.00 88.19 416 PRO A O 1
ATOM 3067 N N . ASP A 1 417 ? 27.162 -3.792 -10.019 1.00 81.19 417 ASP A N 1
ATOM 3068 C CA . ASP A 1 417 ? 25.777 -3.319 -10.146 1.00 81.19 417 ASP A CA 1
ATOM 3069 C C . ASP A 1 417 ? 25.597 -2.414 -11.373 1.00 81.19 417 ASP A C 1
ATOM 3071 O O . ASP A 1 417 ? 24.563 -2.468 -12.041 1.00 81.19 417 ASP A O 1
ATOM 3075 N N . ILE A 1 418 ? 26.616 -1.614 -11.711 1.00 86.38 418 ILE A N 1
ATOM 3076 C CA . ILE A 1 418 ? 26.638 -0.802 -12.936 1.00 86.38 418 ILE A CA 1
ATOM 3077 C C . ILE A 1 418 ? 26.566 -1.700 -14.174 1.00 86.38 418 ILE A C 1
ATOM 3079 O O . ILE A 1 418 ? 25.755 -1.446 -15.064 1.00 86.38 418 ILE A O 1
ATOM 3083 N N . PHE A 1 419 ? 27.366 -2.768 -14.214 1.00 91.62 419 PHE A N 1
ATOM 3084 C CA . PHE A 1 419 ? 27.372 -3.734 -15.316 1.00 91.62 419 PHE A CA 1
ATOM 3085 C C . PHE A 1 419 ? 26.031 -4.448 -15.471 1.00 91.62 419 PHE A C 1
ATOM 3087 O O . PHE A 1 419 ? 25.519 -4.563 -16.587 1.00 91.62 419 PHE A O 1
ATOM 3094 N N . LEU A 1 420 ? 25.439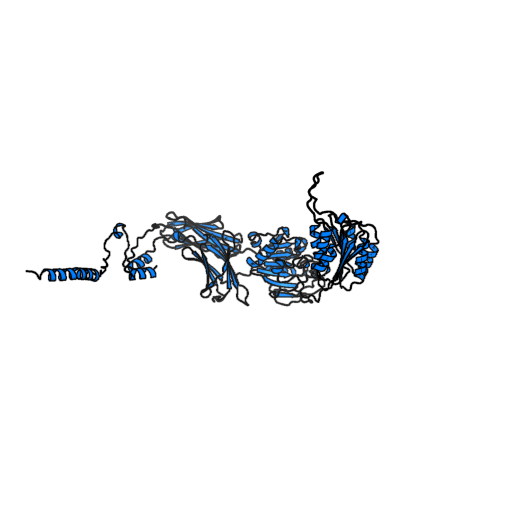 -4.884 -14.355 1.00 83.94 420 LEU A N 1
ATOM 3095 C CA . LEU A 1 420 ? 24.104 -5.477 -14.341 1.00 83.94 420 LEU A CA 1
ATOM 3096 C C . LEU A 1 420 ? 23.073 -4.513 -14.942 1.00 83.94 420 LEU A C 1
ATOM 3098 O O . LEU A 1 420 ? 22.334 -4.875 -15.856 1.00 83.94 420 LEU A O 1
ATOM 3102 N N . LYS A 1 421 ? 23.068 -3.267 -14.458 1.00 80.31 421 LYS A N 1
ATOM 3103 C CA . LYS A 1 421 ? 22.142 -2.223 -14.899 1.00 80.31 421 LYS A CA 1
ATOM 3104 C C . LYS A 1 421 ? 22.298 -1.902 -16.383 1.00 80.31 421 LYS A C 1
ATOM 3106 O O . LYS A 1 421 ? 21.297 -1.844 -17.092 1.00 80.31 421 LYS A O 1
ATOM 3111 N N . GLU A 1 422 ? 23.523 -1.682 -16.857 1.00 86.81 422 GLU A N 1
ATOM 3112 C CA . GLU A 1 422 ? 23.762 -1.351 -18.266 1.00 86.81 422 GLU A CA 1
ATOM 3113 C C . GLU A 1 422 ? 23.341 -2.507 -19.176 1.00 86.81 422 GLU A C 1
ATOM 3115 O O . GLU A 1 422 ? 22.638 -2.291 -20.162 1.00 86.81 422 GLU A O 1
ATOM 3120 N N . THR A 1 423 ? 23.660 -3.745 -18.791 1.00 85.81 423 THR A N 1
ATOM 3121 C CA . THR A 1 423 ? 23.253 -4.939 -19.543 1.00 85.81 423 THR A CA 1
ATOM 3122 C C . THR A 1 423 ? 21.729 -5.050 -19.642 1.00 85.81 423 THR A C 1
ATOM 3124 O O . THR A 1 423 ? 21.193 -5.247 -20.732 1.00 85.81 423 THR A O 1
ATOM 3127 N N . GLN A 1 424 ? 21.006 -4.839 -18.537 1.00 75.56 424 GLN A N 1
ATOM 3128 C CA . GLN A 1 424 ? 19.537 -4.830 -18.523 1.00 75.56 424 GLN A CA 1
ATOM 3129 C C . GLN A 1 424 ? 18.944 -3.715 -19.397 1.00 75.56 424 GLN A C 1
ATOM 3131 O O . GLN A 1 424 ? 17.957 -3.930 -20.106 1.00 75.56 424 GLN A O 1
ATOM 3136 N N . GLN A 1 425 ? 19.553 -2.525 -19.387 1.00 74.12 425 GLN A N 1
ATOM 3137 C CA . GLN A 1 425 ? 19.113 -1.403 -20.217 1.00 74.12 425 GLN A CA 1
ATOM 3138 C C . GLN A 1 425 ? 19.314 -1.680 -21.710 1.00 74.12 425 GLN A C 1
ATOM 3140 O O . GLN A 1 425 ? 18.429 -1.401 -22.524 1.00 74.12 425 GLN A O 1
ATOM 3145 N N . VAL A 1 426 ? 20.456 -2.260 -22.074 1.00 76.94 426 VAL A N 1
ATOM 3146 C CA . VAL A 1 426 ? 20.800 -2.617 -23.454 1.00 76.94 426 VAL A CA 1
ATOM 3147 C C . VAL A 1 426 ? 19.919 -3.745 -23.970 1.00 76.94 426 VAL A C 1
ATOM 3149 O O . VAL A 1 426 ? 19.436 -3.649 -25.098 1.00 76.94 426 VAL A O 1
ATOM 3152 N N . ALA A 1 427 ? 19.613 -4.744 -23.141 1.00 68.44 427 ALA A N 1
ATOM 3153 C CA . ALA A 1 427 ? 18.660 -5.803 -23.471 1.00 68.44 427 ALA A CA 1
ATOM 3154 C C . ALA A 1 427 ? 17.240 -5.290 -23.750 1.00 68.44 427 ALA A C 1
ATOM 3156 O O . ALA A 1 427 ? 16.421 -6.004 -24.323 1.00 68.44 427 ALA A O 1
ATOM 3157 N N . GLY A 1 428 ? 16.943 -4.025 -23.426 1.00 57.38 428 GLY A N 1
ATOM 3158 C CA . GLY A 1 428 ? 15.722 -3.359 -23.873 1.00 57.38 428 GLY A CA 1
ATOM 3159 C C . GLY A 1 428 ? 14.448 -3.920 -23.270 1.00 57.38 428 GLY A C 1
ATOM 3160 O O . GLY A 1 428 ? 13.380 -3.737 -23.842 1.00 57.38 428 GLY A O 1
ATOM 3161 N N . GLN A 1 429 ? 14.541 -4.601 -22.133 1.00 53.69 429 GLN A N 1
ATOM 3162 C CA . GLN A 1 429 ? 13.445 -5.422 -21.627 1.00 53.69 429 GLN A CA 1
ATOM 3163 C C . GLN A 1 429 ? 12.404 -4.646 -20.798 1.00 53.69 429 GLN A C 1
ATOM 3165 O O . GLN A 1 429 ? 11.596 -5.281 -20.130 1.00 53.69 429 GLN A O 1
ATOM 3170 N N . GLN A 1 430 ? 12.434 -3.302 -20.754 1.00 64.62 430 GLN A N 1
ATOM 3171 C CA . GLN A 1 430 ? 11.710 -2.563 -19.700 1.00 64.62 430 GLN A CA 1
ATOM 3172 C C . GLN A 1 430 ? 11.084 -1.209 -20.089 1.00 64.62 430 GLN A C 1
ATOM 3174 O O . GLN A 1 430 ? 10.261 -0.711 -19.323 1.00 64.62 430 GLN A O 1
ATOM 3179 N N . ILE A 1 431 ? 11.421 -0.599 -21.235 1.00 80.69 431 ILE A N 1
ATOM 3180 C CA . ILE A 1 431 ? 10.838 0.683 -21.689 1.00 80.69 431 ILE A CA 1
ATOM 3181 C C . ILE A 1 431 ? 10.516 0.599 -23.182 1.00 80.69 431 ILE A C 1
ATOM 3183 O O . ILE A 1 431 ? 11.383 0.255 -23.986 1.00 80.69 431 ILE A O 1
ATOM 3187 N N . ILE A 1 432 ? 9.285 0.953 -23.542 1.00 85.25 432 ILE A N 1
ATOM 3188 C CA . ILE A 1 432 ? 8.805 1.047 -24.918 1.00 85.25 432 ILE A CA 1
ATOM 3189 C C . ILE A 1 432 ? 8.460 2.516 -25.170 1.00 85.25 432 ILE A C 1
ATOM 3191 O O . ILE A 1 432 ? 7.650 3.076 -24.442 1.00 85.25 432 ILE A O 1
ATOM 3195 N N . GLU A 1 433 ? 9.069 3.147 -26.177 1.00 85.62 433 GLU A N 1
ATOM 3196 C CA . GLU A 1 433 ? 8.789 4.537 -26.575 1.00 85.62 433 GLU A CA 1
ATOM 3197 C C . GLU A 1 433 ? 8.200 4.562 -27.991 1.00 85.62 433 GLU A C 1
ATOM 3199 O O . GLU A 1 433 ? 8.896 4.766 -28.984 1.00 85.62 433 GLU A O 1
ATOM 3204 N N . GLU A 1 434 ? 6.898 4.303 -28.081 1.00 85.50 434 GLU A N 1
ATOM 3205 C CA . GLU A 1 434 ? 6.117 4.391 -29.313 1.00 85.50 434 GLU A CA 1
ATOM 3206 C C . GLU A 1 434 ? 4.820 5.156 -29.058 1.00 85.50 434 GLU A C 1
ATOM 3208 O O . GLU A 1 434 ? 4.391 5.299 -27.916 1.00 85.50 434 GLU A O 1
ATOM 3213 N N . THR A 1 435 ? 4.201 5.682 -30.116 1.00 92.12 435 THR A N 1
ATOM 3214 C CA . THR A 1 435 ? 2.900 6.351 -29.988 1.00 92.12 435 THR A CA 1
ATOM 3215 C C . THR A 1 435 ? 1.777 5.323 -30.057 1.00 92.12 435 THR A C 1
ATOM 3217 O O . THR A 1 435 ? 1.710 4.559 -31.018 1.00 92.12 435 THR A O 1
ATOM 3220 N N . PHE A 1 436 ? 0.894 5.307 -29.061 1.00 93.62 436 PHE A N 1
ATOM 3221 C CA . PHE A 1 436 ? -0.230 4.372 -28.984 1.00 93.62 436 PHE A CA 1
ATOM 3222 C C . PHE A 1 436 ? -1.430 4.989 -28.260 1.00 93.62 436 PHE A C 1
ATOM 3224 O O . PHE A 1 436 ? -1.296 5.961 -27.517 1.00 93.62 436 PHE A O 1
ATOM 3231 N N . PHE A 1 437 ? -2.607 4.394 -28.455 1.00 95.25 437 PHE A N 1
ATOM 3232 C CA . PHE A 1 437 ? -3.806 4.698 -27.675 1.00 95.25 437 PHE A CA 1
ATOM 3233 C C . PHE A 1 437 ? -4.028 3.616 -26.610 1.00 95.25 437 PHE A C 1
ATOM 3235 O O . PHE A 1 437 ? -3.828 2.435 -26.910 1.00 95.25 437 PHE A O 1
ATOM 3242 N N . PRO A 1 438 ? -4.456 3.981 -25.389 1.00 96.50 438 PRO A N 1
ATOM 3243 C CA . PRO A 1 438 ? -4.915 3.012 -24.398 1.00 96.50 438 PRO A CA 1
ATOM 3244 C C . PRO A 1 438 ? -6.093 2.187 -24.928 1.00 96.50 438 PRO A C 1
ATOM 3246 O O . PRO A 1 438 ? -7.060 2.745 -25.447 1.00 96.50 438 PRO A O 1
ATOM 3249 N N . ILE A 1 439 ? -6.039 0.866 -24.758 1.00 95.56 439 ILE A N 1
ATOM 3250 C CA . ILE A 1 439 ? -7.132 -0.048 -25.109 1.00 95.56 439 ILE A CA 1
ATOM 3251 C C . ILE A 1 439 ? -7.837 -0.465 -23.818 1.00 95.56 439 ILE A C 1
ATOM 3253 O O . ILE A 1 439 ? -7.217 -1.056 -22.936 1.00 95.56 439 ILE A O 1
ATOM 3257 N N . LEU A 1 440 ? -9.126 -0.144 -23.694 1.00 94.88 440 LEU A N 1
ATOM 3258 C CA . LEU A 1 440 ? -9.940 -0.480 -22.523 1.00 94.88 440 LEU A CA 1
ATOM 3259 C C . LEU A 1 440 ? -10.321 -1.967 -22.531 1.00 94.88 440 LEU A C 1
ATOM 3261 O O . LEU A 1 440 ? -10.987 -2.427 -23.456 1.00 94.88 440 LEU A O 1
ATOM 3265 N N . THR A 1 441 ? -9.949 -2.699 -21.481 1.00 89.94 441 THR A N 1
ATOM 3266 C CA . THR A 1 441 ? -10.230 -4.142 -21.338 1.00 89.94 441 THR A CA 1
ATOM 3267 C C . THR A 1 441 ? -11.221 -4.462 -20.227 1.00 89.94 441 THR A C 1
ATOM 3269 O O . THR A 1 441 ? -11.882 -5.497 -20.275 1.00 89.94 441 THR A O 1
ATOM 3272 N N . SER A 1 442 ? -11.356 -3.595 -19.220 1.00 83.62 442 SER A N 1
ATOM 3273 C CA . SER A 1 442 ? -12.335 -3.774 -18.144 1.00 83.62 442 SER A CA 1
ATOM 3274 C C . SER A 1 442 ? -12.820 -2.440 -17.577 1.00 83.62 442 SER A C 1
ATOM 3276 O O . SER A 1 442 ? -12.124 -1.430 -17.642 1.00 83.62 442 SER A O 1
ATOM 3278 N N . SER A 1 443 ? -14.027 -2.419 -17.008 1.00 80.38 443 SER A N 1
ATOM 3279 C CA . SER A 1 443 ? -14.568 -1.228 -16.345 1.00 80.38 443 SER A CA 1
ATOM 3280 C C . SER A 1 443 ? -13.902 -0.999 -14.987 1.00 80.38 443 SER A C 1
ATOM 3282 O O . SER A 1 443 ? -13.770 -1.939 -14.199 1.00 80.38 443 SER A O 1
ATOM 3284 N N . SER A 1 444 ? -13.577 0.253 -14.663 1.00 85.00 444 SER A N 1
ATOM 3285 C CA . SER A 1 444 ? -13.066 0.639 -13.344 1.00 85.00 444 SER A CA 1
ATOM 3286 C C . SER A 1 444 ? -13.700 1.948 -12.860 1.00 85.00 444 SER A C 1
ATOM 3288 O O . SER A 1 444 ? -13.908 2.851 -13.675 1.00 85.00 444 SER A O 1
ATOM 3290 N N . PRO A 1 445 ? -13.963 2.105 -11.543 1.00 81.88 445 PRO A N 1
ATOM 3291 C CA . PRO A 1 445 ? -14.343 3.392 -10.964 1.00 81.88 445 PRO A CA 1
ATOM 3292 C C . PRO A 1 445 ? -13.335 4.517 -11.237 1.00 81.88 445 PRO A C 1
ATOM 3294 O O . PRO A 1 445 ? -13.745 5.671 -11.214 1.00 81.88 445 PRO A O 1
ATOM 3297 N N . ILE A 1 446 ? -12.068 4.183 -11.532 1.00 89.75 446 ILE A N 1
ATOM 3298 C CA . ILE A 1 446 ? -11.007 5.134 -11.915 1.00 89.75 446 ILE A CA 1
ATOM 3299 C C . ILE A 1 446 ? -11.363 5.915 -13.194 1.00 89.75 446 ILE A C 1
ATOM 3301 O O . ILE A 1 446 ? -10.856 7.007 -13.424 1.00 89.75 446 ILE A O 1
ATOM 3305 N N . LEU A 1 447 ? -12.228 5.356 -14.047 1.00 90.00 447 LEU A N 1
ATOM 3306 C CA . LEU A 1 447 ? -12.593 5.941 -15.339 1.00 90.00 447 LEU A CA 1
ATOM 3307 C C . LEU A 1 447 ? -13.956 6.646 -15.318 1.00 90.00 447 LEU A C 1
ATOM 3309 O O . LEU A 1 447 ? -14.532 6.928 -16.370 1.00 90.00 447 LEU A O 1
ATOM 3313 N N . ARG A 1 448 ? -14.536 6.904 -14.140 1.00 83.31 448 ARG A N 1
ATOM 3314 C CA . ARG A 1 448 ? -15.920 7.380 -14.043 1.00 83.31 448 ARG A CA 1
ATOM 3315 C C . ARG A 1 448 ? -16.070 8.772 -14.663 1.00 83.31 448 ARG A C 1
ATOM 3317 O O . ARG A 1 448 ? -15.585 9.777 -14.135 1.00 83.31 448 ARG A O 1
ATOM 3324 N N . GLY A 1 449 ? -16.839 8.834 -15.751 1.00 86.19 449 GLY A N 1
ATOM 3325 C CA . GLY A 1 449 ? -17.076 10.055 -16.519 1.00 86.19 449 GLY A CA 1
ATOM 3326 C C . GLY A 1 449 ? -15.836 10.535 -17.276 1.00 86.19 449 GLY A C 1
ATOM 3327 O O . GLY A 1 449 ? -15.615 11.745 -17.332 1.00 86.19 449 GLY A O 1
ATOM 3328 N N . LEU A 1 450 ? -15.016 9.597 -17.764 1.00 91.88 450 LEU A N 1
ATOM 3329 C CA . LEU A 1 450 ? -13.929 9.793 -18.725 1.00 91.88 450 LEU A CA 1
ATOM 3330 C C . LEU A 1 450 ? -14.208 8.885 -19.935 1.00 91.88 450 LEU A C 1
ATOM 3332 O O . LEU A 1 450 ? -14.349 7.677 -19.765 1.00 91.88 450 LEU A O 1
ATOM 3336 N N . GLU A 1 451 ? -14.310 9.454 -21.139 1.00 82.38 451 GLU A N 1
ATOM 3337 C CA . GLU A 1 451 ? -14.753 8.711 -22.339 1.00 82.38 451 GLU A CA 1
ATOM 3338 C C . GLU A 1 451 ? -13.767 8.777 -23.518 1.00 82.38 451 GLU A C 1
ATOM 3340 O O . GLU A 1 451 ? -13.810 7.923 -24.400 1.00 82.38 451 GLU A O 1
ATOM 3345 N N . ALA A 1 452 ? -12.846 9.746 -23.527 1.00 86.62 452 ALA A N 1
ATOM 3346 C CA . ALA A 1 452 ? -11.845 9.913 -24.578 1.00 86.62 452 ALA A CA 1
ATOM 3347 C C . ALA A 1 452 ? -10.443 10.013 -23.967 1.00 86.62 452 ALA A C 1
ATOM 3349 O O . ALA A 1 452 ? -10.174 10.934 -23.199 1.00 86.62 452 ALA A O 1
ATOM 3350 N N . PHE A 1 453 ? -9.560 9.075 -24.321 1.00 94.44 453 PHE A N 1
ATOM 3351 C CA . PHE A 1 453 ? -8.201 8.986 -23.783 1.00 94.44 453 PHE A CA 1
ATOM 3352 C C . PHE A 1 453 ? -7.179 9.389 -24.857 1.00 94.44 453 PHE A C 1
ATOM 3354 O O . PHE A 1 453 ? -7.143 8.752 -25.916 1.00 94.44 453 PHE A O 1
ATOM 3361 N N . PRO A 1 454 ? -6.357 10.433 -24.628 1.00 96.25 454 PRO A N 1
ATOM 3362 C CA . PRO A 1 454 ? -5.329 10.843 -25.580 1.00 96.25 454 PRO A CA 1
ATOM 3363 C C . PRO A 1 454 ? -4.263 9.762 -25.801 1.00 96.25 454 PRO A C 1
ATOM 3365 O O . PRO A 1 454 ? -4.112 8.824 -25.013 1.00 96.25 454 PRO A O 1
ATOM 3368 N N . GLN A 1 455 ? -3.477 9.920 -26.864 1.00 96.00 455 GLN A N 1
ATOM 3369 C CA . GLN A 1 455 ? -2.334 9.046 -27.124 1.00 96.00 455 GLN A CA 1
ATOM 3370 C C . GLN A 1 455 ? -1.235 9.211 -26.059 1.00 96.00 455 GLN A C 1
ATOM 3372 O O . GLN A 1 455 ? -1.045 10.287 -25.487 1.00 96.00 455 GLN A O 1
ATOM 3377 N N . LEU A 1 456 ? -0.472 8.146 -25.847 1.00 97.00 456 LEU A N 1
ATOM 3378 C CA . LEU A 1 456 ? 0.748 8.121 -25.042 1.00 97.00 456 LEU A CA 1
ATOM 3379 C C . LEU A 1 456 ? 1.948 7.820 -25.937 1.00 97.00 456 LEU A C 1
ATOM 3381 O O . LEU A 1 456 ? 1.791 7.306 -27.043 1.00 97.00 456 LEU A O 1
ATOM 3385 N N . ARG A 1 457 ? 3.148 8.171 -25.468 1.00 95.88 457 ARG A N 1
ATOM 3386 C CA . ARG A 1 457 ? 4.406 8.070 -26.237 1.00 95.88 457 ARG A CA 1
ATOM 3387 C C . ARG A 1 457 ? 5.414 7.085 -25.654 1.00 95.88 457 ARG A C 1
ATOM 3389 O O . ARG A 1 457 ? 6.518 6.957 -26.179 1.00 95.88 457 ARG A O 1
ATOM 3396 N N . GLY A 1 458 ? 5.059 6.424 -24.562 1.00 92.44 458 GLY A N 1
ATOM 3397 C CA . GLY A 1 458 ? 5.872 5.375 -23.982 1.00 92.44 458 GLY A CA 1
ATOM 3398 C C . GLY A 1 458 ? 5.298 4.818 -22.691 1.00 92.44 458 GLY A C 1
ATOM 3399 O O . GLY A 1 458 ? 4.334 5.350 -22.148 1.00 92.44 458 GLY A O 1
ATOM 3400 N N . TYR A 1 459 ? 5.867 3.706 -22.244 1.00 93.75 459 TYR A N 1
ATOM 3401 C CA . TYR A 1 459 ? 5.485 3.020 -21.015 1.00 93.75 459 TYR A CA 1
ATOM 3402 C C . TYR A 1 459 ? 6.580 2.043 -20.574 1.00 93.75 459 TYR A C 1
ATOM 3404 O O . TYR A 1 459 ? 7.460 1.649 -21.349 1.00 93.75 459 TYR A O 1
ATOM 3412 N N . ASN A 1 460 ? 6.516 1.629 -19.312 1.00 92.12 460 ASN A N 1
ATOM 3413 C CA . ASN A 1 460 ? 7.329 0.551 -18.777 1.00 92.12 460 ASN A CA 1
ATOM 3414 C C . ASN A 1 460 ? 6.720 -0.813 -19.136 1.00 92.12 460 ASN A C 1
ATOM 3416 O O . ASN A 1 460 ? 5.583 -1.112 -18.770 1.00 92.12 460 ASN A O 1
ATOM 3420 N N . GLY A 1 461 ? 7.493 -1.662 -19.813 1.00 87.62 461 GLY A N 1
ATOM 3421 C CA . GLY A 1 461 ? 7.076 -3.025 -20.147 1.00 87.62 461 GLY A CA 1
ATOM 3422 C C . GLY A 1 461 ? 6.933 -3.877 -18.886 1.00 87.62 461 GLY A C 1
ATOM 3423 O O . GLY A 1 461 ? 7.883 -4.011 -18.116 1.00 87.62 461 GLY A O 1
ATOM 3424 N N . THR A 1 462 ? 5.746 -4.438 -18.666 1.00 89.75 462 THR A N 1
ATOM 3425 C CA . THR A 1 462 ? 5.422 -5.286 -17.508 1.00 89.75 462 THR A CA 1
ATOM 3426 C C . THR A 1 462 ? 4.450 -6.392 -17.928 1.00 89.75 462 THR A C 1
ATOM 3428 O O . THR A 1 462 ? 4.017 -6.448 -19.076 1.00 89.75 462 THR A O 1
ATOM 3431 N N . THR A 1 463 ? 4.116 -7.314 -17.031 1.00 90.31 463 THR A N 1
ATOM 3432 C CA . THR A 1 463 ? 3.117 -8.362 -17.280 1.00 90.31 463 THR A CA 1
ATOM 3433 C C . THR A 1 463 ? 2.110 -8.385 -16.138 1.00 90.31 463 THR A C 1
ATOM 3435 O O . THR A 1 463 ? 2.497 -8.298 -14.979 1.00 90.31 463 THR A O 1
ATOM 3438 N N . ALA A 1 464 ? 0.814 -8.495 -16.429 1.00 91.75 464 ALA A N 1
ATOM 3439 C CA . ALA A 1 464 ? -0.206 -8.513 -15.382 1.00 91.75 464 ALA A CA 1
ATOM 3440 C C . ALA A 1 464 ? -0.096 -9.781 -14.521 1.00 91.75 464 ALA A C 1
ATOM 3442 O O . ALA A 1 464 ? 0.106 -10.887 -15.034 1.00 91.75 464 ALA A O 1
ATOM 3443 N N . LYS A 1 465 ? -0.258 -9.636 -13.203 1.00 93.44 465 LYS A N 1
ATOM 3444 C CA . LYS A 1 465 ? -0.363 -10.792 -12.308 1.00 93.44 465 LYS A CA 1
ATOM 3445 C C . LYS A 1 465 ? -1.727 -11.474 -12.467 1.00 93.44 465 LYS A C 1
ATOM 3447 O O . LYS A 1 465 ? -2.708 -10.795 -12.757 1.00 93.44 465 LYS A O 1
ATOM 3452 N N . PRO A 1 466 ? -1.846 -12.791 -12.204 1.00 86.75 466 PRO A N 1
ATOM 3453 C CA . PRO A 1 466 ? -3.095 -13.526 -12.439 1.00 86.75 466 PRO A CA 1
ATOM 3454 C C . PRO A 1 466 ? -4.327 -12.985 -11.695 1.00 86.75 466 PRO A C 1
ATOM 3456 O O . PRO A 1 466 ? -5.437 -13.101 -12.197 1.00 86.75 466 PRO A O 1
ATOM 3459 N N . ALA A 1 467 ? -4.139 -12.412 -10.503 1.00 85.38 467 ALA A N 1
ATOM 3460 C CA . ALA A 1 467 ? -5.220 -11.839 -9.697 1.00 85.38 467 ALA A CA 1
ATOM 3461 C C . ALA A 1 467 ? -5.484 -10.350 -9.995 1.00 85.38 467 ALA A C 1
ATOM 3463 O O . ALA A 1 467 ? -6.345 -9.744 -9.359 1.00 85.38 467 ALA A O 1
ATOM 3464 N N . ALA A 1 468 ? -4.723 -9.742 -10.908 1.00 92.81 468 ALA A N 1
ATOM 3465 C CA . ALA A 1 468 ? -4.866 -8.334 -11.229 1.00 92.81 468 ALA A CA 1
ATOM 3466 C C . ALA A 1 468 ? -5.992 -8.086 -12.230 1.00 92.81 468 ALA A C 1
ATOM 3468 O O . ALA A 1 468 ? -6.165 -8.819 -13.203 1.00 92.81 468 ALA A O 1
ATOM 3469 N N . GLN A 1 469 ? -6.726 -6.998 -12.015 1.00 92.62 469 GLN A N 1
ATOM 3470 C CA . GLN A 1 469 ? -7.644 -6.468 -13.005 1.00 92.62 469 GLN A CA 1
ATOM 3471 C C . GLN A 1 469 ? -6.892 -5.473 -13.892 1.00 92.62 469 GLN A C 1
ATOM 3473 O O . GLN A 1 469 ? -6.529 -4.379 -13.454 1.00 92.62 469 GLN A O 1
ATOM 3478 N N . THR A 1 470 ? -6.697 -5.828 -15.158 1.00 95.44 470 THR A N 1
ATOM 3479 C CA . THR A 1 470 ? -6.141 -4.913 -16.160 1.00 95.44 470 THR A CA 1
ATOM 3480 C C . THR A 1 470 ? -7.260 -4.068 -16.764 1.00 95.44 470 THR A C 1
ATOM 3482 O O . THR A 1 470 ? -8.219 -4.590 -17.342 1.00 95.44 470 THR A O 1
ATOM 3485 N N . VAL A 1 471 ? -7.166 -2.752 -16.585 1.00 94.56 471 VAL A N 1
ATOM 3486 C CA . VAL A 1 471 ? -8.142 -1.757 -17.054 1.00 94.56 471 VAL A CA 1
ATOM 3487 C C . VAL A 1 471 ? -7.755 -1.252 -18.438 1.00 94.56 471 VAL A C 1
ATOM 3489 O O . VAL A 1 471 ? -8.592 -1.261 -19.338 1.00 94.56 471 VAL A O 1
ATOM 3492 N N . PHE A 1 472 ? -6.489 -0.868 -18.617 1.00 97.81 472 PHE A N 1
ATOM 3493 C CA . PHE A 1 472 ? -5.934 -0.518 -19.922 1.00 97.81 472 PHE A CA 1
ATOM 3494 C C . PHE A 1 472 ? -4.794 -1.451 -20.303 1.00 97.81 472 PHE A C 1
ATOM 3496 O O . PHE A 1 472 ? -3.935 -1.741 -19.468 1.00 97.81 472 PHE A O 1
ATOM 3503 N N . VAL A 1 473 ? -4.746 -1.822 -21.580 1.00 95.88 473 VAL A N 1
ATOM 3504 C CA . VAL A 1 473 ? -3.604 -2.483 -22.225 1.00 95.88 473 VAL A CA 1
ATOM 3505 C C . VAL A 1 473 ? -3.097 -1.667 -23.410 1.00 95.88 473 VAL A C 1
ATOM 3507 O O . VAL A 1 473 ? -3.770 -0.755 -23.901 1.00 95.88 473 VAL A O 1
ATOM 3510 N N . THR A 1 474 ? -1.900 -1.999 -23.879 1.00 92.88 474 THR A N 1
ATOM 3511 C CA . THR A 1 474 ? -1.361 -1.525 -25.158 1.00 92.88 474 THR A CA 1
ATOM 3512 C C . THR A 1 474 ? -1.703 -2.503 -26.286 1.00 92.88 474 THR A C 1
ATOM 3514 O O . THR A 1 474 ? -2.167 -3.617 -26.050 1.00 92.88 474 THR A O 1
ATOM 3517 N N . ALA A 1 475 ? -1.416 -2.131 -27.537 1.00 86.38 475 ALA A N 1
ATOM 3518 C CA . ALA A 1 475 ? -1.565 -3.033 -28.686 1.00 86.38 475 ALA A CA 1
ATOM 3519 C C . ALA A 1 475 ? -0.677 -4.296 -28.603 1.00 86.38 475 ALA A C 1
ATOM 3521 O O . ALA A 1 475 ? -0.890 -5.249 -29.351 1.00 86.38 475 ALA A O 1
ATOM 3522 N N . ARG A 1 476 ? 0.319 -4.309 -27.704 1.00 85.00 476 ARG A N 1
ATOM 3523 C CA . ARG A 1 476 ? 1.189 -5.464 -27.442 1.00 85.00 476 ARG A CA 1
ATOM 3524 C C . ARG A 1 476 ? 0.635 -6.416 -26.378 1.00 85.00 476 ARG A C 1
ATOM 3526 O O . ARG A 1 476 ? 1.279 -7.437 -26.137 1.00 85.00 476 ARG A O 1
ATOM 3533 N N . ASP A 1 477 ? -0.536 -6.098 -25.816 1.00 86.00 477 ASP A N 1
ATOM 3534 C CA . ASP A 1 477 ? -1.160 -6.738 -24.647 1.00 86.00 477 ASP A CA 1
ATOM 3535 C C . ASP A 1 477 ? -0.405 -6.489 -23.324 1.00 86.00 477 ASP A C 1
ATOM 3537 O O . ASP A 1 477 ? -0.596 -7.181 -22.326 1.00 86.00 477 ASP A O 1
ATOM 3541 N N . ASP A 1 478 ? 0.453 -5.461 -23.295 1.00 89.88 478 ASP A N 1
ATOM 3542 C CA . ASP A 1 478 ? 1.132 -5.043 -22.068 1.00 89.88 478 ASP A CA 1
ATOM 3543 C C . ASP A 1 478 ? 0.163 -4.220 -21.195 1.00 89.88 478 ASP A C 1
ATOM 3545 O O . ASP A 1 478 ? -0.548 -3.356 -21.723 1.00 89.88 478 ASP A O 1
ATOM 3549 N N . PRO A 1 479 ? 0.127 -4.417 -19.863 1.00 94.31 479 PRO A N 1
ATOM 3550 C CA . PRO A 1 479 ? -0.746 -3.653 -18.984 1.00 94.31 479 PRO A CA 1
ATOM 3551 C C . PRO A 1 479 ? -0.275 -2.196 -18.875 1.00 94.31 479 PRO A C 1
ATOM 3553 O O . PRO A 1 479 ? 0.871 -1.903 -18.523 1.00 94.31 479 PRO A O 1
ATOM 3556 N N . LEU A 1 480 ? -1.196 -1.274 -19.144 1.00 96.62 480 LEU A N 1
ATOM 3557 C CA . LEU A 1 480 ? -0.997 0.167 -19.010 1.00 96.62 480 LEU A CA 1
ATOM 3558 C C . LEU A 1 480 ? -1.540 0.692 -17.675 1.00 96.62 480 LEU A C 1
ATOM 3560 O O . LEU A 1 480 ? -0.868 1.445 -16.972 1.00 96.62 480 LEU A O 1
ATOM 3564 N N . LEU A 1 481 ? -2.752 0.262 -17.321 1.00 98.25 481 LEU A N 1
ATOM 3565 C CA . LEU A 1 481 ? -3.383 0.509 -16.028 1.00 98.25 481 LEU A CA 1
ATOM 3566 C C . LEU A 1 481 ? -3.854 -0.826 -15.469 1.00 98.25 481 LEU A C 1
ATOM 3568 O O . LEU A 1 481 ? -4.769 -1.439 -16.023 1.00 98.25 481 LEU A O 1
ATOM 3572 N N . ALA A 1 482 ? -3.252 -1.258 -14.369 1.00 97.62 482 ALA A N 1
ATOM 3573 C CA . ALA A 1 482 ? -3.654 -2.458 -13.649 1.00 97.62 482 ALA A CA 1
ATOM 3574 C C . ALA A 1 482 ? -3.940 -2.120 -12.188 1.00 97.62 482 ALA A C 1
ATOM 3576 O O . ALA A 1 482 ? -3.252 -1.297 -11.584 1.00 97.62 482 ALA A O 1
ATOM 3577 N N . GLN A 1 483 ? -4.951 -2.765 -11.619 1.00 95.44 483 GLN A N 1
ATOM 3578 C CA . GLN A 1 483 ? -5.395 -2.548 -10.247 1.00 95.44 483 GLN A CA 1
ATOM 3579 C C . GLN A 1 483 ? -5.687 -3.889 -9.576 1.00 95.44 483 GLN A C 1
ATOM 3581 O O . GLN A 1 483 ? -6.180 -4.815 -10.224 1.00 95.44 483 GLN A O 1
ATOM 3586 N N . TRP A 1 484 ? -5.395 -4.017 -8.284 1.00 92.44 484 TRP A N 1
ATOM 3587 C CA . TRP A 1 484 ? -5.758 -5.216 -7.525 1.00 92.44 484 TRP A CA 1
ATOM 3588 C C . TRP A 1 484 ? -5.832 -4.965 -6.017 1.00 92.44 484 TRP A C 1
ATOM 3590 O O . TRP A 1 484 ? -5.469 -3.895 -5.519 1.00 92.44 484 TRP A O 1
ATOM 3600 N N . GLN A 1 485 ? -6.317 -5.975 -5.302 1.00 86.19 485 GLN A N 1
ATOM 3601 C CA . GLN A 1 485 ? -6.267 -6.053 -3.849 1.00 86.19 485 GLN A CA 1
ATOM 3602 C C . GLN A 1 485 ? -4.980 -6.785 -3.446 1.00 86.19 485 GLN A C 1
ATOM 3604 O O . GLN A 1 485 ? -4.755 -7.913 -3.888 1.00 86.19 485 GLN A O 1
ATOM 3609 N N . TYR A 1 486 ? -4.170 -6.172 -2.584 1.00 86.00 486 TYR A N 1
ATOM 3610 C CA . TYR A 1 486 ? -2.967 -6.788 -2.026 1.00 86.00 486 TYR A CA 1
ATOM 3611 C C . TYR A 1 486 ? -3.063 -6.822 -0.501 1.00 86.00 486 TYR A C 1
ATOM 3613 O O . TYR A 1 486 ? -2.970 -5.795 0.169 1.00 86.00 486 TYR A O 1
ATOM 3621 N N . GLY A 1 487 ? -3.293 -8.014 0.054 1.00 83.00 487 GLY A N 1
ATOM 3622 C CA . GLY A 1 487 ? -3.665 -8.159 1.461 1.00 83.00 487 GLY A CA 1
ATOM 3623 C C . GLY A 1 487 ? -4.943 -7.380 1.781 1.00 83.00 487 GLY A C 1
ATOM 3624 O O . GLY A 1 487 ? -5.969 -7.542 1.115 1.00 83.00 487 GLY A O 1
ATOM 3625 N N . LEU A 1 488 ? -4.883 -6.529 2.800 1.00 74.56 488 LEU A N 1
ATOM 3626 C CA . LEU A 1 488 ? -5.985 -5.669 3.226 1.00 74.56 488 LEU A CA 1
ATOM 3627 C C . LEU A 1 488 ? -6.115 -4.395 2.381 1.00 74.56 488 LEU A C 1
ATOM 3629 O O . LEU A 1 488 ? -7.175 -3.767 2.400 1.00 74.56 488 LEU A O 1
ATOM 3633 N N . GLY A 1 489 ? -5.061 -4.009 1.661 1.00 85.12 489 GLY A N 1
ATOM 3634 C CA . GLY A 1 489 ? -4.979 -2.753 0.927 1.00 85.12 489 GLY A CA 1
ATOM 3635 C C . GLY A 1 489 ? -5.233 -2.906 -0.562 1.00 85.12 489 GLY A C 1
ATOM 3636 O O . GLY A 1 489 ? -5.466 -3.997 -1.094 1.00 85.12 489 GLY A O 1
ATOM 3637 N N . ARG A 1 490 ? -5.165 -1.774 -1.254 1.00 91.75 490 ARG A N 1
ATOM 3638 C CA . ARG A 1 490 ? -5.336 -1.691 -2.703 1.00 91.75 490 ARG A CA 1
ATOM 3639 C C . ARG A 1 490 ? -4.093 -1.119 -3.335 1.00 91.75 490 ARG A C 1
ATOM 3641 O O . ARG A 1 490 ? -3.490 -0.192 -2.797 1.00 91.75 490 ARG A O 1
ATOM 3648 N N . SER A 1 491 ? -3.757 -1.623 -4.516 1.00 96.56 491 SER A N 1
ATOM 3649 C CA . SER A 1 491 ? -2.671 -1.032 -5.278 1.00 96.56 491 SER A CA 1
ATOM 3650 C C . SER A 1 491 ? -2.937 -0.936 -6.768 1.00 96.56 491 SER A C 1
ATOM 3652 O O . SER A 1 491 ? -3.617 -1.779 -7.359 1.00 96.56 491 SER A O 1
ATOM 3654 N N . VAL A 1 492 ? -2.335 0.083 -7.371 1.00 98.25 492 VAL A N 1
ATOM 3655 C CA . VAL A 1 492 ? -2.451 0.413 -8.790 1.00 98.25 492 VAL A CA 1
ATOM 3656 C C . VAL A 1 492 ? -1.065 0.567 -9.403 1.00 98.25 492 VAL A C 1
ATOM 3658 O O . VAL A 1 492 ? -0.174 1.184 -8.818 1.00 98.25 492 VAL A O 1
ATOM 3661 N N . ALA A 1 493 ? -0.902 0.032 -10.610 1.00 98.31 493 ALA A N 1
ATOM 3662 C CA . ALA A 1 493 ? 0.223 0.320 -11.484 1.00 98.31 493 ALA A CA 1
ATOM 3663 C C . ALA A 1 493 ? -0.277 1.113 -12.698 1.00 98.31 493 ALA A C 1
ATOM 3665 O O . ALA A 1 493 ? -1.101 0.616 -13.468 1.00 98.31 493 ALA A O 1
ATOM 3666 N N . TRP A 1 494 ? 0.247 2.326 -12.867 1.00 98.19 494 TRP A N 1
ATOM 3667 C CA . TRP A 1 494 ? 0.167 3.101 -14.103 1.00 98.19 494 TRP A CA 1
ATOM 3668 C C . TRP A 1 494 ? 1.546 3.063 -14.753 1.00 98.19 494 TRP A C 1
ATOM 3670 O O . TRP A 1 494 ? 2.493 3.642 -14.226 1.00 98.19 494 TRP A O 1
ATOM 3680 N N . THR A 1 495 ? 1.694 2.319 -15.848 1.00 96.75 495 THR A N 1
ATOM 3681 C CA . THR A 1 495 ? 3.021 2.014 -16.412 1.00 96.75 495 THR A CA 1
ATOM 3682 C C . THR A 1 495 ? 3.542 3.096 -17.355 1.00 96.75 495 THR A C 1
ATOM 3684 O O . THR A 1 495 ? 4.717 3.074 -17.716 1.00 96.75 495 THR A O 1
ATOM 3687 N N . SER A 1 496 ? 2.711 4.077 -17.715 1.00 96.62 496 SER A N 1
ATOM 3688 C CA . SER A 1 496 ? 3.159 5.329 -18.333 1.00 96.62 496 SER A CA 1
ATOM 3689 C C . SER A 1 496 ? 3.541 6.358 -17.261 1.00 96.62 496 SER A C 1
ATOM 3691 O O . SER A 1 496 ? 3.331 6.148 -16.069 1.00 96.62 496 SER A O 1
ATOM 3693 N N . ASP A 1 497 ? 4.130 7.475 -17.675 1.00 94.62 497 ASP A N 1
ATOM 3694 C CA . ASP A 1 497 ? 4.473 8.566 -16.771 1.00 94.62 497 ASP A CA 1
ATOM 3695 C C . ASP A 1 497 ? 3.277 9.502 -16.515 1.00 94.62 497 ASP A C 1
ATOM 3697 O O . ASP A 1 497 ? 2.178 9.330 -17.055 1.00 94.62 497 ASP A O 1
ATOM 3701 N N . SER A 1 498 ? 3.505 10.491 -15.653 1.00 93.50 498 SER A N 1
ATOM 3702 C CA . SER A 1 498 ? 2.609 11.621 -15.388 1.00 93.50 498 SER A CA 1
ATOM 3703 C C . SER A 1 498 ? 3.217 12.944 -15.872 1.00 93.50 498 SER A C 1
ATOM 3705 O O . SER A 1 498 ? 2.950 13.992 -15.290 1.00 93.50 498 SER A O 1
ATOM 3707 N N . THR A 1 499 ? 4.099 12.903 -16.880 1.00 91.31 499 THR A N 1
ATOM 3708 C CA . THR A 1 499 ? 4.883 14.069 -17.322 1.00 91.31 499 THR A CA 1
ATOM 3709 C C . THR A 1 499 ? 4.749 14.329 -18.818 1.00 91.31 499 THR A C 1
ATOM 3711 O O . THR A 1 499 ? 4.199 13.535 -19.576 1.00 91.31 499 THR A O 1
ATOM 3714 N N . GLY A 1 500 ? 5.330 15.436 -19.286 1.00 86.94 500 GLY A N 1
ATOM 3715 C CA . GLY A 1 500 ? 5.390 15.765 -20.709 1.00 86.94 500 GLY A CA 1
ATOM 3716 C C . GLY A 1 500 ? 6.254 14.835 -21.580 1.00 86.94 500 GLY A C 1
ATOM 3717 O O . GLY A 1 500 ? 6.372 15.104 -22.777 1.00 86.94 500 GLY A O 1
ATOM 3718 N N . ARG A 1 501 ? 6.886 13.782 -21.031 1.00 90.50 501 ARG A N 1
ATOM 3719 C CA . ARG A 1 501 ? 7.718 12.844 -21.803 1.00 90.50 501 ARG A CA 1
ATOM 3720 C C . ARG A 1 501 ? 6.870 11.778 -22.498 1.00 90.50 501 ARG A C 1
ATOM 3722 O O . ARG A 1 501 ? 6.882 11.729 -23.728 1.00 90.50 501 ARG A O 1
ATOM 3729 N N . TRP A 1 502 ? 6.141 10.946 -21.752 1.00 94.81 502 TRP A N 1
ATOM 3730 C CA . TRP A 1 502 ? 5.257 9.929 -22.339 1.00 94.81 502 TRP A CA 1
ATOM 3731 C C . TRP A 1 502 ? 3.794 10.379 -22.376 1.00 94.81 502 TRP A C 1
ATOM 3733 O O . TRP A 1 502 ? 3.113 10.148 -23.375 1.00 94.81 502 TRP A O 1
ATOM 3743 N N . ALA A 1 503 ? 3.346 11.110 -21.359 1.00 95.31 503 ALA A N 1
ATOM 3744 C CA . ALA A 1 503 ? 1.993 11.623 -21.179 1.00 95.31 503 ALA A CA 1
ATOM 3745 C C . ALA A 1 503 ? 1.820 13.071 -21.681 1.00 95.31 503 ALA A C 1
ATOM 3747 O O . ALA A 1 503 ? 0.969 13.813 -21.199 1.00 95.31 503 ALA A O 1
ATOM 3748 N N . LYS A 1 504 ? 2.586 13.490 -22.699 1.00 94.31 504 LYS A N 1
ATOM 3749 C CA . LYS A 1 504 ? 2.527 14.854 -23.265 1.00 94.31 504 LYS A CA 1
ATOM 3750 C C . LYS A 1 504 ? 1.110 15.314 -23.618 1.00 94.31 504 LYS A C 1
ATOM 3752 O O . LYS A 1 504 ? 0.725 16.426 -23.274 1.00 94.31 504 LYS A O 1
ATOM 3757 N N . ASP A 1 505 ? 0.359 14.460 -24.307 1.00 94.56 505 ASP A N 1
ATOM 3758 C CA . ASP A 1 505 ? -0.996 14.774 -24.774 1.00 94.56 505 ASP A CA 1
ATOM 3759 C C . ASP A 1 505 ? -2.046 14.581 -23.657 1.00 94.56 505 ASP A C 1
ATOM 3761 O O . ASP A 1 505 ? -3.198 14.975 -23.810 1.00 94.56 505 ASP A O 1
ATOM 3765 N N . TRP A 1 506 ? -1.635 14.013 -22.519 1.00 95.38 506 TRP A N 1
ATOM 3766 C CA . TRP A 1 506 ? -2.443 13.851 -21.313 1.00 95.38 506 TRP A CA 1
ATOM 3767 C C . TRP A 1 506 ? -2.312 15.040 -20.363 1.00 95.38 506 TRP A C 1
ATOM 3769 O O . TRP A 1 506 ? -3.323 15.462 -19.831 1.00 95.38 506 TRP A O 1
ATOM 3779 N N . VAL A 1 507 ? -1.123 15.620 -20.164 1.00 93.19 507 VAL A N 1
ATOM 3780 C CA . VAL A 1 507 ? -0.942 16.764 -19.238 1.00 93.19 507 VAL A CA 1
ATOM 3781 C C . VAL A 1 507 ? -1.847 17.951 -19.610 1.00 93.19 507 VAL A C 1
ATOM 3783 O O . VAL A 1 507 ? -2.367 18.634 -18.736 1.00 93.19 507 VAL A O 1
ATOM 3786 N N . GLY A 1 508 ? -2.090 18.171 -20.908 1.00 87.50 508 GLY A N 1
ATOM 3787 C CA . GLY A 1 508 ? -3.001 19.213 -21.402 1.00 87.50 508 GLY A CA 1
ATOM 3788 C C . GLY A 1 508 ? -4.466 18.786 -21.566 1.00 87.50 508 GLY A C 1
ATOM 3789 O O . GLY A 1 508 ? -5.250 19.559 -22.107 1.00 87.50 508 GLY A O 1
ATOM 3790 N N . TRP A 1 509 ? -4.835 17.563 -21.182 1.00 95.38 509 TRP A N 1
ATOM 3791 C CA . TRP A 1 509 ? -6.190 17.034 -21.344 1.00 95.38 509 TRP A CA 1
ATOM 3792 C C . TRP A 1 509 ? -7.058 17.333 -20.119 1.00 95.38 509 TRP A C 1
ATOM 3794 O O . TRP A 1 509 ? -6.663 17.049 -18.990 1.00 95.38 509 TRP A O 1
ATOM 3804 N N . ASP A 1 510 ? -8.286 17.809 -20.343 1.00 92.31 510 ASP A N 1
ATOM 3805 C CA . ASP A 1 510 ? -9.244 18.172 -19.284 1.00 92.31 510 ASP A CA 1
ATOM 3806 C C . ASP A 1 510 ? -9.517 17.039 -18.276 1.00 92.31 510 ASP A C 1
ATOM 3808 O O . ASP A 1 510 ? -9.863 17.280 -17.119 1.00 92.31 510 ASP A O 1
ATOM 3812 N N . GLY A 1 511 ? -9.358 15.781 -18.699 1.00 94.19 511 GLY A N 1
ATOM 3813 C CA . GLY A 1 511 ? -9.536 14.615 -17.839 1.00 94.19 511 GLY A CA 1
ATOM 3814 C C . GLY A 1 511 ? -8.328 14.250 -16.974 1.00 94.19 511 GLY A C 1
ATOM 3815 O O . GLY A 1 511 ? -8.477 13.382 -16.119 1.00 94.19 511 GLY A O 1
ATOM 3816 N N . PHE A 1 512 ? -7.163 14.886 -17.136 1.00 96.06 512 PHE A N 1
ATOM 3817 C CA . PHE A 1 512 ? -5.917 14.516 -16.448 1.00 96.06 512 PHE A CA 1
ATOM 3818 C C . PHE A 1 512 ? -6.045 14.556 -14.926 1.00 96.06 512 PHE A C 1
ATOM 3820 O O . PHE A 1 512 ? -5.798 13.556 -14.249 1.00 96.06 512 PHE A O 1
ATOM 3827 N N . ALA A 1 513 ? -6.498 15.695 -14.393 1.00 95.56 513 ALA A N 1
ATOM 3828 C CA . ALA A 1 513 ? -6.648 15.876 -12.954 1.00 95.56 513 ALA A CA 1
ATOM 3829 C C . ALA A 1 513 ? -7.662 14.892 -12.361 1.00 95.56 513 ALA A C 1
ATOM 3831 O O . ALA A 1 513 ? -7.413 14.269 -11.332 1.00 95.56 513 ALA A O 1
ATOM 3832 N N . LYS A 1 514 ? -8.782 14.696 -13.064 1.00 94.62 514 LYS A N 1
ATOM 3833 C CA . LYS A 1 514 ? -9.836 13.756 -12.679 1.00 94.62 514 LYS A CA 1
ATOM 3834 C C . LYS A 1 514 ? -9.366 12.300 -12.741 1.00 94.62 514 LYS A C 1
ATOM 3836 O O . LYS A 1 514 ? -9.726 11.517 -11.871 1.00 94.62 514 LYS A O 1
ATOM 3841 N N . PHE A 1 515 ? -8.570 11.933 -13.741 1.00 96.44 515 PHE A N 1
ATOM 3842 C CA . PHE A 1 515 ? -8.019 10.588 -13.879 1.00 96.44 515 PHE A CA 1
ATOM 3843 C C . PHE A 1 515 ? -7.090 10.256 -12.713 1.00 96.44 515 PHE A C 1
ATOM 3845 O O . PHE A 1 515 ? -7.306 9.258 -12.030 1.00 96.44 515 PHE A O 1
ATOM 3852 N N . PHE A 1 516 ? -6.093 11.103 -12.443 1.00 97.12 516 PHE A N 1
ATOM 3853 C CA . PHE A 1 516 ? -5.126 10.831 -11.381 1.00 97.12 516 PHE A CA 1
ATOM 3854 C C . PHE A 1 516 ? -5.741 10.921 -9.979 1.00 97.12 516 PHE A C 1
ATOM 3856 O O . PHE A 1 516 ? -5.416 10.089 -9.132 1.00 97.12 516 PHE A O 1
ATOM 3863 N N . SER A 1 517 ? -6.683 11.840 -9.740 1.00 94.00 517 SER A N 1
ATOM 3864 C CA . SER A 1 517 ? -7.381 11.899 -8.450 1.00 94.00 517 SER A CA 1
ATOM 3865 C C . SER A 1 517 ? -8.266 10.680 -8.207 1.00 94.00 517 SER A C 1
ATOM 3867 O O . SER A 1 517 ? -8.290 10.168 -7.090 1.00 94.00 517 SER A O 1
ATOM 3869 N N . GLN A 1 518 ? -8.950 10.162 -9.234 1.00 93.19 518 GLN A N 1
ATOM 3870 C CA . GLN A 1 518 ? -9.728 8.924 -9.128 1.00 93.19 518 GLN A CA 1
ATOM 3871 C C . GLN A 1 518 ? -8.831 7.691 -9.006 1.00 93.19 518 GLN A C 1
ATOM 3873 O O . GLN A 1 518 ? -9.191 6.750 -8.301 1.00 93.19 518 GLN A O 1
ATOM 3878 N N . LEU A 1 519 ? -7.663 7.703 -9.651 1.00 95.38 519 LEU A N 1
ATOM 3879 C CA . LEU A 1 519 ? -6.664 6.643 -9.561 1.00 95.38 519 LEU A CA 1
ATOM 3880 C C . LEU A 1 519 ? -6.142 6.499 -8.126 1.00 95.38 519 LEU A C 1
ATOM 3882 O O . LEU A 1 519 ? -6.174 5.397 -7.581 1.00 95.38 519 LEU A O 1
ATOM 3886 N N . VAL A 1 520 ? -5.733 7.606 -7.498 1.00 95.81 520 VAL A N 1
ATOM 3887 C CA . VAL A 1 520 ? -5.323 7.636 -6.082 1.00 95.81 520 VAL A CA 1
ATOM 3888 C C . VAL A 1 520 ? -6.527 7.433 -5.155 1.00 95.81 520 VAL A C 1
ATOM 3890 O O . VAL A 1 520 ? -6.460 6.704 -4.175 1.00 95.81 520 VAL A O 1
ATOM 3893 N N . GLY A 1 521 ? -7.683 8.010 -5.479 1.00 89.06 521 GLY A N 1
ATOM 3894 C CA . GLY A 1 521 ? -8.894 7.862 -4.672 1.00 89.06 521 GLY A CA 1
ATOM 3895 C C . GLY A 1 521 ? -9.399 6.420 -4.595 1.00 89.06 521 GLY A C 1
ATOM 3896 O O . GLY A 1 521 ? -9.955 6.009 -3.580 1.00 89.06 521 GLY A O 1
ATOM 3897 N N . TRP A 1 522 ? -9.180 5.621 -5.642 1.00 90.44 522 TRP A N 1
ATOM 3898 C CA . TRP A 1 522 ? -9.546 4.205 -5.658 1.00 90.44 522 TRP A CA 1
ATOM 3899 C C . TRP A 1 522 ? -8.720 3.362 -4.676 1.00 90.44 522 TRP A C 1
ATOM 3901 O O . TRP A 1 522 ? -9.225 2.339 -4.191 1.00 90.44 522 TRP A O 1
ATOM 3911 N N . THR A 1 523 ? -7.482 3.779 -4.376 1.00 92.31 523 THR A N 1
ATOM 3912 C CA . THR A 1 523 ? -6.593 3.086 -3.433 1.00 92.31 523 THR A CA 1
ATOM 3913 C C . THR A 1 523 ? -6.839 3.465 -1.980 1.00 92.31 523 THR A C 1
ATOM 3915 O O . THR A 1 523 ? -6.363 2.743 -1.105 1.00 92.31 523 THR A O 1
ATOM 3918 N N . PHE A 1 524 ? -7.597 4.531 -1.701 1.00 87.19 524 PHE A N 1
ATOM 3919 C CA . PHE A 1 524 ? -7.988 4.845 -0.331 1.00 87.19 524 PHE A CA 1
ATOM 3920 C C . PHE A 1 524 ? -8.701 3.652 0.316 1.00 87.19 524 PHE A C 1
ATOM 3922 O O . PHE A 1 524 ? -9.398 2.898 -0.380 1.00 87.19 524 PHE A O 1
ATOM 3929 N N . PRO A 1 525 ? -8.533 3.465 1.640 1.00 69.69 525 PRO A N 1
ATOM 3930 C CA . PRO A 1 525 ? -9.234 2.424 2.372 1.00 69.69 525 PRO A CA 1
ATOM 3931 C C . PRO A 1 525 ? -10.718 2.466 2.006 1.00 69.69 525 PRO A C 1
ATOM 3933 O O . PRO A 1 525 ? -11.347 3.523 2.074 1.00 69.69 525 PRO A O 1
ATOM 3936 N N . GLY A 1 526 ? -11.255 1.334 1.541 1.00 57.22 526 GLY A N 1
ATOM 3937 C CA . GLY A 1 526 ? -12.647 1.263 1.102 1.00 57.22 526 GLY A CA 1
ATOM 3938 C C . GLY A 1 526 ? -13.599 1.741 2.198 1.00 57.22 526 GLY A C 1
ATOM 3939 O O . GLY A 1 526 ? -13.263 1.658 3.382 1.00 57.22 526 GLY A O 1
ATOM 3940 N N . GLU A 1 527 ? -14.786 2.220 1.809 1.00 53.50 527 GLU A N 1
ATOM 3941 C CA . GLU A 1 527 ? -15.854 2.497 2.772 1.00 53.50 527 GLU A CA 1
ATOM 3942 C C . GLU A 1 527 ? -15.994 1.292 3.703 1.00 53.50 527 GLU A C 1
ATOM 3944 O O . GLU A 1 527 ? -16.180 0.157 3.252 1.00 53.50 527 GLU A O 1
ATOM 3949 N N . GLU A 1 528 ? -15.813 1.535 5.002 1.00 60.59 528 GLU A N 1
ATOM 3950 C CA . GLU A 1 528 ? -15.937 0.482 5.997 1.00 60.59 528 GLU A CA 1
ATOM 3951 C C . GLU A 1 528 ? -17.288 -0.189 5.831 1.00 60.59 528 GLU A C 1
ATOM 3953 O O . GLU A 1 528 ? -18.327 0.472 5.750 1.00 60.59 528 GLU A O 1
ATOM 3958 N N . THR A 1 529 ? -17.273 -1.513 5.732 1.00 59.31 529 THR A N 1
ATOM 3959 C CA . THR A 1 529 ? -18.505 -2.230 5.454 1.00 59.31 529 THR A CA 1
ATOM 3960 C C . THR A 1 529 ? -19.406 -2.136 6.679 1.00 59.31 529 THR A C 1
ATOM 3962 O O . THR A 1 529 ? -19.085 -2.671 7.742 1.00 59.31 529 THR A O 1
ATOM 3965 N N . GLY A 1 530 ? -20.550 -1.469 6.516 1.00 62.19 530 GLY A N 1
ATOM 3966 C CA . GLY A 1 530 ? -21.597 -1.430 7.528 1.00 62.19 530 GLY A CA 1
ATOM 3967 C C . GLY A 1 530 ? -22.042 -2.835 7.955 1.00 62.19 530 GLY A C 1
ATOM 3968 O O . GLY A 1 530 ? -21.893 -3.820 7.215 1.00 62.19 530 GLY A O 1
ATOM 3969 N N . GLY A 1 531 ? -22.571 -2.913 9.174 1.00 73.94 531 GLY A N 1
ATOM 3970 C CA . GLY A 1 531 ? -23.086 -4.147 9.765 1.00 73.94 531 GLY A CA 1
ATOM 3971 C C . GLY A 1 531 ? -22.040 -5.046 10.428 1.00 73.94 531 GLY A C 1
ATOM 3972 O O . GLY A 1 531 ? -22.415 -6.114 10.877 1.00 73.94 531 GLY A O 1
ATOM 3973 N N . ILE A 1 532 ? -20.760 -4.655 10.500 1.00 85.38 532 ILE A N 1
ATOM 3974 C CA . ILE A 1 532 ? -19.748 -5.344 11.328 1.00 85.38 532 ILE A CA 1
ATOM 3975 C C . ILE A 1 532 ? -19.599 -4.576 12.638 1.00 85.38 532 ILE A C 1
ATOM 3977 O O . ILE A 1 532 ? -19.133 -3.450 12.599 1.00 85.38 532 ILE A O 1
ATOM 3981 N N . GLU A 1 533 ? -19.940 -5.134 13.786 1.00 84.69 533 GLU A N 1
ATOM 3982 C CA . GLU A 1 533 ? -19.708 -4.535 15.104 1.00 84.69 533 GLU A CA 1
ATOM 3983 C C . GLU A 1 533 ? -18.797 -5.435 15.928 1.00 84.69 533 GLU A C 1
ATOM 3985 O O . GLU A 1 533 ? -18.767 -6.645 15.719 1.00 84.69 533 GLU A O 1
ATOM 3990 N N . ALA A 1 534 ? -18.025 -4.862 16.849 1.00 88.19 534 ALA A N 1
ATOM 3991 C CA . ALA A 1 534 ? -17.222 -5.654 17.768 1.00 88.19 534 ALA A CA 1
ATOM 3992 C C . ALA A 1 534 ? -17.293 -5.091 19.180 1.00 88.19 534 ALA A C 1
ATOM 3994 O O . ALA A 1 534 ? -17.475 -3.892 19.371 1.00 88.19 534 ALA A O 1
ATOM 3995 N N . THR A 1 535 ? -17.148 -5.970 20.163 1.00 87.25 535 THR A N 1
ATOM 3996 C CA . THR A 1 535 ? -17.129 -5.634 21.585 1.00 87.25 535 THR A CA 1
ATOM 3997 C C . THR A 1 535 ? -16.176 -6.562 22.329 1.00 87.25 535 THR A C 1
ATOM 3999 O O . THR A 1 535 ? -15.972 -7.715 21.939 1.00 87.25 535 THR A O 1
ATOM 4002 N N . PHE A 1 536 ? -15.594 -6.061 23.418 1.00 88.50 536 PHE A N 1
ATOM 4003 C CA . PHE A 1 536 ? -14.930 -6.912 24.397 1.00 88.50 536 PHE A CA 1
ATOM 4004 C C . PHE A 1 536 ? -15.949 -7.423 25.409 1.00 88.50 536 PHE A C 1
ATOM 4006 O O . PHE A 1 536 ? -16.705 -6.645 25.994 1.00 88.50 536 PHE A O 1
ATOM 4013 N N . VAL A 1 537 ? -15.957 -8.736 25.619 1.00 86.38 537 VAL A N 1
ATOM 4014 C CA . VAL A 1 537 ? -16.831 -9.410 26.574 1.00 86.38 537 VAL A CA 1
ATOM 4015 C C . VAL A 1 537 ? -15.966 -9.945 27.717 1.00 86.38 537 VAL A C 1
ATOM 4017 O O . VAL A 1 537 ? -15.151 -10.841 27.494 1.00 86.38 537 VAL A O 1
ATOM 4020 N N . PRO A 1 538 ? -16.094 -9.397 28.938 1.00 80.19 538 PRO A N 1
ATOM 4021 C CA . PRO A 1 538 ? -15.397 -9.935 30.097 1.00 80.19 538 PRO A CA 1
ATOM 4022 C C . PRO A 1 538 ? -16.032 -11.263 30.534 1.00 80.19 538 PRO A C 1
ATOM 4024 O O . PRO A 1 538 ? -17.230 -11.344 30.807 1.00 80.19 538 PRO A O 1
ATOM 4027 N N . GLU A 1 539 ? -15.206 -12.295 30.642 1.00 77.50 539 GLU A N 1
ATOM 4028 C CA . GLU A 1 539 ? -15.532 -13.647 31.091 1.00 77.50 539 GLU A CA 1
ATOM 4029 C C . GLU A 1 539 ? -14.685 -13.973 32.331 1.00 77.50 539 GLU A C 1
ATOM 4031 O O . GLU A 1 539 ? -13.612 -14.583 32.264 1.00 77.50 539 GLU A O 1
ATOM 4036 N N . GLY A 1 540 ? -15.157 -13.514 33.495 1.00 73.88 540 GLY A N 1
ATOM 4037 C CA . GLY A 1 540 ? -14.428 -13.648 34.757 1.00 73.88 540 GLY A CA 1
ATOM 4038 C C . GLY A 1 540 ? -13.133 -12.830 34.750 1.00 73.88 540 GLY A C 1
ATOM 4039 O O . GLY A 1 540 ? -13.191 -11.607 34.666 1.00 73.88 540 GLY A O 1
ATOM 4040 N N . GLY A 1 541 ? -11.987 -13.511 34.858 1.00 70.88 541 GLY A N 1
ATOM 4041 C CA . GLY A 1 541 ? -10.651 -12.905 34.764 1.00 70.88 541 GLY A CA 1
ATOM 4042 C C . GLY A 1 541 ? -10.102 -12.791 33.337 1.00 70.88 541 GLY A C 1
ATOM 4043 O O . GLY A 1 541 ? -9.027 -12.246 33.150 1.00 70.88 541 GLY A O 1
ATOM 4044 N N . SER A 1 542 ? -10.817 -13.292 32.327 1.00 83.12 542 SER A N 1
ATOM 4045 C CA . SER A 1 542 ? -10.385 -13.246 30.923 1.00 83.12 542 SER A CA 1
ATOM 4046 C C . SER A 1 542 ? -11.319 -12.386 30.077 1.00 83.12 542 SER A C 1
ATOM 4048 O O . SER A 1 542 ? -12.468 -12.163 30.448 1.00 83.12 542 SER A O 1
ATOM 4050 N N . THR A 1 543 ? -10.848 -11.905 28.931 1.00 87.56 543 THR A N 1
ATOM 4051 C CA . THR A 1 543 ? -11.641 -11.142 27.963 1.00 87.56 543 THR A CA 1
ATOM 4052 C C . THR A 1 543 ? -11.718 -11.897 26.643 1.00 87.56 543 THR A C 1
ATOM 4054 O O . THR A 1 543 ? -10.738 -12.496 26.196 1.00 87.56 543 THR A O 1
ATOM 4057 N N . SER A 1 544 ? -12.879 -11.863 25.994 1.00 92.62 544 SER A N 1
ATOM 4058 C CA . SER A 1 544 ? -13.060 -12.346 24.628 1.00 92.62 544 SER A CA 1
ATOM 4059 C C . SER A 1 544 ? -13.454 -11.202 23.690 1.00 92.62 544 SER A C 1
ATOM 4061 O O . SER A 1 544 ? -14.126 -10.247 24.081 1.00 92.62 544 SER A O 1
ATOM 4063 N N . LEU A 1 545 ? -13.002 -11.271 22.438 1.00 94.44 545 LEU A N 1
ATOM 4064 C CA . LEU A 1 545 ? -13.442 -10.391 21.361 1.00 94.44 545 LEU A CA 1
ATOM 4065 C C . LEU A 1 545 ? -14.649 -11.031 20.684 1.00 94.44 545 LEU A C 1
ATOM 4067 O O . LEU A 1 545 ? -14.528 -12.114 20.108 1.00 94.44 545 LEU A O 1
ATOM 4071 N N . ARG A 1 546 ? -15.793 -10.351 20.727 1.00 94.56 546 ARG A N 1
ATOM 4072 C CA . ARG A 1 546 ? -17.019 -10.743 20.032 1.00 94.56 546 ARG A CA 1
ATOM 4073 C C . ARG A 1 546 ? -17.256 -9.804 18.858 1.00 94.56 546 ARG A C 1
ATOM 4075 O O . ARG A 1 546 ? -17.240 -8.591 19.031 1.00 94.56 546 ARG A O 1
ATOM 4082 N N . VAL A 1 547 ? -17.496 -10.366 17.680 1.00 94.94 547 VAL A N 1
ATOM 4083 C CA . VAL A 1 547 ? -17.783 -9.649 16.435 1.00 94.94 547 VAL A CA 1
ATOM 4084 C C . VAL A 1 547 ? -19.143 -10.089 15.916 1.00 94.94 547 VAL A C 1
ATOM 4086 O O . VAL A 1 547 ? -19.360 -11.274 15.677 1.00 94.94 547 VAL A O 1
ATOM 4089 N N . GLU A 1 548 ? -20.043 -9.140 15.705 1.00 92.12 548 GLU A N 1
ATOM 4090 C CA . GLU A 1 548 ? -21.350 -9.363 15.090 1.00 92.12 548 GLU A CA 1
ATOM 4091 C C . GLU A 1 548 ? -21.324 -8.815 13.666 1.00 92.12 548 GLU A C 1
ATOM 4093 O O . GLU A 1 548 ? -20.833 -7.719 13.422 1.00 92.12 548 GLU A O 1
ATOM 4098 N N . SER A 1 549 ? -21.786 -9.599 12.697 1.00 92.62 549 SER A N 1
ATOM 4099 C CA . SER A 1 549 ? -21.707 -9.257 11.283 1.00 92.62 549 SER A CA 1
ATOM 4100 C C . SER A 1 549 ? -23.005 -9.574 10.555 1.00 92.62 549 SER A C 1
ATOM 4102 O O . SER A 1 549 ? -23.404 -10.735 10.426 1.00 92.62 549 SER A O 1
ATOM 4104 N N . VAL A 1 550 ? -23.634 -8.524 10.036 1.00 90.25 550 VAL A N 1
ATOM 4105 C CA . VAL A 1 550 ? -24.874 -8.560 9.260 1.00 90.25 550 VAL A CA 1
ATOM 4106 C C . VAL A 1 550 ? -24.703 -7.837 7.928 1.00 90.25 550 VAL A C 1
ATOM 4108 O O . VAL A 1 550 ? -23.870 -6.940 7.779 1.00 90.25 550 VAL A O 1
ATOM 4111 N N . ASP A 1 551 ? -25.468 -8.248 6.924 1.00 83.81 551 ASP A N 1
ATOM 4112 C CA . ASP A 1 551 ? -25.540 -7.554 5.644 1.00 83.81 551 ASP A CA 1
ATOM 4113 C C . ASP A 1 551 ? -26.494 -6.346 5.679 1.00 83.81 551 ASP A C 1
ATOM 4115 O O . ASP A 1 551 ? -27.093 -6.022 6.702 1.00 83.81 551 ASP A O 1
ATOM 4119 N N . ALA A 1 552 ? -26.630 -5.651 4.546 1.00 77.12 552 ALA A N 1
ATOM 4120 C CA . ALA A 1 552 ? -27.486 -4.468 4.443 1.00 77.12 552 ALA A CA 1
ATOM 4121 C C . ALA A 1 552 ? -28.986 -4.763 4.647 1.00 77.12 552 ALA A C 1
ATOM 4123 O O . ALA A 1 552 ? -29.751 -3.842 4.914 1.00 77.12 552 ALA A O 1
ATOM 4124 N N . SER A 1 553 ? -29.413 -6.024 4.521 1.00 80.88 553 SER A N 1
ATOM 4125 C CA . SER A 1 553 ? -30.784 -6.465 4.800 1.00 80.88 553 SER A CA 1
ATOM 4126 C C . SER A 1 553 ? -30.998 -6.879 6.261 1.00 80.88 553 SER A C 1
ATOM 4128 O O . SER A 1 553 ? -32.119 -7.204 6.648 1.00 80.88 553 SER A O 1
ATOM 4130 N N . GLY A 1 554 ? -29.935 -6.859 7.076 1.00 80.81 554 GLY A N 1
ATOM 4131 C CA . GLY A 1 554 ? -29.936 -7.339 8.456 1.00 80.81 554 GLY A CA 1
ATOM 4132 C C . GLY A 1 554 ? -29.761 -8.855 8.582 1.00 80.81 554 GLY A C 1
ATOM 4133 O O . GLY A 1 554 ? -29.840 -9.380 9.691 1.00 80.81 554 GLY A O 1
ATOM 4134 N N . ALA A 1 555 ? -29.518 -9.574 7.481 1.00 88.94 555 ALA A N 1
ATOM 4135 C CA . ALA A 1 555 ? -29.275 -11.010 7.527 1.00 88.94 555 ALA A CA 1
ATOM 4136 C C . ALA A 1 555 ? -27.841 -11.309 8.014 1.00 88.94 555 ALA A C 1
ATOM 4138 O O . ALA A 1 555 ? -26.908 -10.571 7.677 1.00 88.94 555 ALA A O 1
ATOM 4139 N N . PRO A 1 556 ? -27.631 -12.382 8.798 1.00 91.25 556 PRO A N 1
ATOM 4140 C CA . PRO A 1 556 ? -26.318 -12.723 9.334 1.00 91.25 556 PRO A CA 1
ATOM 4141 C C . PRO A 1 556 ? -25.324 -13.107 8.228 1.00 91.25 556 PRO A C 1
ATOM 4143 O O . PRO A 1 556 ? -25.624 -13.888 7.322 1.00 91.25 556 PRO A O 1
ATOM 4146 N N . ARG A 1 557 ? -24.095 -12.588 8.318 1.00 91.06 557 ARG A N 1
ATOM 4147 C CA . ARG A 1 557 ? -22.986 -12.966 7.430 1.00 91.06 557 ARG A CA 1
ATOM 4148 C C . ARG A 1 557 ? -22.289 -14.217 7.961 1.00 91.06 557 ARG A C 1
ATOM 4150 O O . ARG A 1 557 ? -21.265 -14.128 8.635 1.00 91.06 557 ARG A O 1
ATOM 4157 N N . ASP A 1 558 ? -22.826 -15.383 7.624 1.00 91.06 558 ASP A N 1
ATOM 4158 C CA . ASP A 1 558 ? -22.308 -16.683 8.081 1.00 91.06 558 ASP A CA 1
ATOM 4159 C C . ASP A 1 558 ? -21.119 -17.201 7.260 1.00 91.06 558 ASP A C 1
ATOM 4161 O O . ASP A 1 558 ? -20.960 -16.857 6.091 1.00 91.06 558 ASP A O 1
ATOM 4165 N N . PHE A 1 559 ? -20.290 -18.070 7.841 1.00 89.69 559 PHE A N 1
ATOM 4166 C CA . PHE A 1 559 ? -19.205 -18.784 7.151 1.00 89.69 559 PHE A CA 1
ATOM 4167 C C . PHE A 1 559 ? -18.171 -17.885 6.446 1.00 89.69 559 PHE A C 1
ATOM 4169 O O . PHE A 1 559 ? -17.541 -18.299 5.469 1.00 89.69 559 PHE A O 1
ATOM 4176 N N . TYR A 1 560 ? -17.985 -16.649 6.913 1.00 92.06 560 TYR A N 1
ATOM 4177 C CA . TYR A 1 560 ? -16.860 -15.819 6.490 1.00 92.06 560 TYR A CA 1
ATOM 4178 C C . TYR A 1 560 ? -15.605 -16.233 7.258 1.00 92.06 560 TYR A C 1
ATOM 4180 O O . TYR A 1 560 ? -15.645 -16.458 8.469 1.00 92.06 560 TYR A O 1
ATOM 4188 N N . SER A 1 561 ? -14.465 -16.282 6.569 1.00 92.19 561 SER A N 1
ATOM 4189 C CA . SER A 1 561 ? -13.176 -16.326 7.252 1.00 92.19 561 SER A CA 1
ATOM 4190 C C . SER A 1 561 ? -12.945 -14.957 7.887 1.00 92.19 561 SER A C 1
ATOM 4192 O O . SER A 1 561 ? -12.742 -13.967 7.178 1.00 92.19 561 SER A O 1
ATOM 4194 N N . THR A 1 562 ? -13.056 -14.914 9.216 1.00 93.44 562 THR A N 1
ATOM 4195 C CA . THR A 1 562 ? -13.002 -13.689 10.017 1.00 93.44 562 THR A CA 1
ATOM 4196 C C . THR A 1 562 ? -11.686 -13.633 10.787 1.00 93.44 562 THR A C 1
ATOM 4198 O O . THR A 1 562 ? -11.352 -14.551 11.536 1.00 93.44 562 THR A O 1
ATOM 4201 N N . ARG A 1 563 ? -10.941 -12.544 10.605 1.00 92.94 563 ARG A N 1
ATOM 4202 C CA . ARG A 1 563 ? -9.718 -12.226 11.354 1.00 92.94 563 ARG A CA 1
ATOM 4203 C C . ARG A 1 563 ? -9.824 -10.830 11.947 1.00 92.94 563 ARG A C 1
ATOM 4205 O O . ARG A 1 563 ? -10.401 -9.945 11.314 1.00 92.94 563 ARG A O 1
ATOM 4212 N N . ALA A 1 564 ? -9.258 -10.637 13.131 1.00 91.31 564 ALA A N 1
ATOM 4213 C CA . ALA A 1 564 ? -9.091 -9.327 13.736 1.00 91.31 564 ALA A CA 1
ATOM 4214 C C . ALA A 1 564 ? -7.610 -9.052 13.980 1.00 91.31 564 ALA A C 1
ATOM 4216 O O . ALA A 1 564 ? -6.916 -9.894 14.532 1.00 91.31 564 ALA A O 1
ATOM 4217 N N . VAL A 1 565 ? -7.139 -7.868 13.602 1.00 87.75 565 VAL A N 1
ATOM 4218 C CA . VAL A 1 565 ? -5.845 -7.355 14.061 1.00 87.75 565 VAL A CA 1
ATOM 4219 C C . VAL A 1 565 ? -6.128 -6.402 15.211 1.00 87.75 565 VAL A C 1
ATOM 4221 O O . VAL A 1 565 ? -6.829 -5.405 15.024 1.00 87.75 565 VAL A O 1
ATOM 4224 N N . VAL A 1 566 ? -5.636 -6.743 16.398 1.00 86.69 566 VAL A N 1
ATOM 4225 C CA . VAL A 1 566 ? -5.816 -5.978 17.635 1.00 86.69 566 VAL A CA 1
ATOM 4226 C C . VAL A 1 566 ? -4.520 -5.232 17.925 1.00 86.69 566 VAL A C 1
ATOM 4228 O O . VAL A 1 566 ? -3.465 -5.852 17.987 1.00 86.69 566 VAL A O 1
ATOM 4231 N N . VAL A 1 567 ? -4.597 -3.914 18.090 1.00 76.50 567 VAL A N 1
ATOM 4232 C CA . VAL A 1 567 ? -3.467 -3.062 18.483 1.00 76.50 567 VAL A CA 1
ATOM 4233 C C . VAL A 1 567 ? -3.800 -2.440 19.832 1.00 76.50 567 VAL A C 1
ATOM 4235 O O . VAL A 1 567 ? -4.808 -1.732 19.948 1.00 76.50 567 VAL A O 1
ATOM 4238 N N . GLY A 1 568 ? -2.995 -2.757 20.844 1.00 76.06 568 GLY A N 1
ATOM 4239 C CA . GLY A 1 568 ? -3.151 -2.259 22.208 1.00 76.06 568 GLY A CA 1
ATOM 4240 C C . GLY A 1 568 ? -2.319 -1.006 22.508 1.00 76.06 568 GLY A C 1
ATOM 4241 O O . GLY A 1 568 ? -1.725 -0.415 21.601 1.00 76.06 568 GLY A O 1
ATOM 4242 N N . PRO A 1 569 ? -2.263 -0.595 23.789 1.00 61.66 569 PRO A N 1
ATOM 4243 C CA . PRO A 1 569 ? -1.458 0.542 24.251 1.00 61.66 569 PRO A CA 1
ATOM 4244 C C . PRO A 1 569 ? 0.054 0.398 24.007 1.00 61.66 569 PRO A C 1
ATOM 4246 O O . PRO A 1 569 ? 0.767 1.397 23.951 1.00 61.66 569 PRO A O 1
ATOM 4249 N N . ASP A 1 570 ? 0.538 -0.834 23.863 1.00 72.38 570 ASP A N 1
ATOM 4250 C CA . ASP A 1 570 ? 1.921 -1.190 23.524 1.00 72.38 570 ASP A CA 1
ATOM 4251 C C . ASP A 1 570 ? 2.263 -0.988 22.037 1.00 72.38 570 ASP A C 1
ATOM 4253 O O . ASP A 1 570 ? 3.431 -1.065 21.659 1.00 72.38 570 ASP A O 1
ATOM 4257 N N . LEU A 1 571 ? 1.259 -0.677 21.206 1.00 63.06 571 LEU A N 1
ATOM 4258 C CA . LEU A 1 571 ? 1.358 -0.492 19.757 1.00 63.06 571 LEU A CA 1
ATOM 4259 C C . LEU A 1 571 ? 1.829 -1.742 18.995 1.00 63.06 571 LEU A C 1
ATOM 4261 O O . LEU A 1 571 ? 2.189 -1.638 17.817 1.00 63.06 571 LEU A O 1
ATOM 4265 N N . GLU A 1 572 ? 1.784 -2.922 19.615 1.00 72.81 572 GLU A N 1
ATOM 4266 C CA . GLU A 1 572 ? 2.108 -4.179 18.945 1.00 72.81 572 GLU A CA 1
ATOM 4267 C C . GLU A 1 572 ? 0.838 -4.815 18.347 1.00 72.81 572 GLU A C 1
ATOM 4269 O O . GLU A 1 572 ? -0.151 -5.034 19.051 1.00 72.81 572 GLU A O 1
ATOM 4274 N N . PRO A 1 573 ? 0.809 -5.099 17.030 1.00 75.00 573 PRO A N 1
ATOM 4275 C CA . PRO A 1 573 ? -0.343 -5.732 16.404 1.00 75.00 573 PRO A CA 1
ATOM 4276 C C . PRO A 1 573 ? -0.368 -7.239 16.677 1.00 75.00 573 PRO A C 1
ATOM 4278 O O . PRO A 1 573 ? 0.587 -7.958 16.381 1.00 75.00 573 PRO A O 1
ATOM 4281 N N . VAL A 1 574 ? -1.515 -7.735 17.136 1.00 85.06 574 VAL A N 1
ATOM 4282 C CA . VAL A 1 574 ? -1.784 -9.162 17.346 1.00 85.06 574 VAL A CA 1
ATOM 4283 C C . VAL A 1 574 ? -2.864 -9.627 16.368 1.00 85.06 574 VAL A C 1
ATOM 4285 O O . VAL A 1 574 ? -3.971 -9.087 16.355 1.00 85.06 574 VAL A O 1
ATOM 4288 N N . ASP A 1 575 ? -2.559 -10.632 15.539 1.00 87.44 575 ASP A N 1
ATOM 4289 C CA . ASP A 1 575 ? -3.547 -11.285 14.663 1.00 87.44 575 ASP A CA 1
ATOM 4290 C C . ASP A 1 575 ? -4.334 -12.331 15.465 1.00 87.44 575 ASP A C 1
ATOM 4292 O O . ASP A 1 575 ? -3.771 -13.262 16.046 1.00 87.44 575 ASP A O 1
ATOM 4296 N N . VAL A 1 576 ? -5.651 -12.156 15.500 1.00 94.12 576 VAL A N 1
ATOM 4297 C CA . VAL A 1 576 ? -6.603 -12.973 16.242 1.00 94.12 576 VAL A CA 1
ATOM 4298 C C . VAL A 1 576 ? -7.597 -13.587 15.250 1.00 94.12 576 VAL A C 1
ATOM 4300 O O . VAL A 1 576 ? -8.488 -12.892 14.743 1.00 94.12 576 VAL A O 1
ATOM 4303 N N . PRO A 1 577 ? -7.500 -14.893 14.951 1.00 95.00 577 PRO A N 1
ATOM 4304 C CA . PRO A 1 577 ? -8.511 -15.581 14.160 1.00 95.00 577 PRO A CA 1
ATOM 4305 C C . PRO A 1 577 ? -9.794 -15.761 14.981 1.00 95.00 577 PRO A C 1
ATOM 4307 O O . PRO A 1 577 ? -9.743 -16.220 16.121 1.00 95.00 577 PRO A O 1
ATOM 4310 N N . LEU A 1 578 ? -10.953 -15.442 14.395 1.00 96.75 578 LEU A N 1
ATOM 4311 C CA . LEU A 1 578 ? -12.249 -15.607 15.058 1.00 96.75 578 LEU A CA 1
ATOM 4312 C C . LEU A 1 578 ? -13.022 -16.784 14.474 1.00 96.75 578 LEU A C 1
ATOM 4314 O O . LEU A 1 578 ? -13.104 -16.957 13.256 1.00 96.75 578 LEU A O 1
ATOM 4318 N N . VAL A 1 579 ? -13.645 -17.562 15.357 1.00 96.25 579 VAL A N 1
ATOM 4319 C CA . VAL A 1 579 ? -14.515 -18.679 14.978 1.00 96.25 579 VAL A CA 1
ATOM 4320 C C . VAL A 1 579 ? -15.974 -18.272 15.095 1.00 96.25 579 VAL A C 1
ATOM 4322 O O . VAL A 1 579 ? -16.349 -17.517 15.989 1.00 96.25 579 VAL A O 1
ATOM 4325 N N . GLN A 1 580 ? -16.809 -18.767 14.187 1.00 96.69 580 GLN A N 1
ATOM 4326 C CA . GLN A 1 580 ? -18.242 -18.516 14.256 1.00 96.69 580 GLN A CA 1
ATOM 4327 C C . GLN A 1 580 ? -18.868 -19.333 15.397 1.00 96.69 580 GLN A C 1
ATOM 4329 O O . GLN A 1 580 ? -18.737 -20.555 15.418 1.00 96.69 580 GLN A O 1
ATOM 4334 N N . VAL A 1 581 ? -19.562 -18.663 16.322 1.00 95.88 581 VAL A N 1
ATOM 4335 C CA . VAL A 1 581 ? -20.224 -19.283 17.490 1.00 95.88 581 VAL A CA 1
ATOM 4336 C C . VAL A 1 581 ? -21.752 -19.217 17.421 1.00 95.88 581 VAL A C 1
ATOM 4338 O O . VAL A 1 581 ? -22.435 -20.016 18.056 1.00 95.88 581 VAL A O 1
ATOM 4341 N N . ALA A 1 582 ? -22.297 -18.293 16.628 1.00 93.94 582 ALA A N 1
ATOM 4342 C CA . ALA A 1 582 ? -23.726 -18.160 16.343 1.00 93.94 582 ALA A CA 1
ATOM 4343 C C . ALA A 1 582 ? -23.930 -17.566 14.932 1.00 93.94 582 ALA A C 1
ATOM 4345 O O . ALA A 1 582 ? -22.963 -17.078 14.338 1.00 93.94 582 ALA A O 1
ATOM 4346 N N . PRO A 1 583 ? -25.154 -17.583 14.368 1.00 95.06 583 PRO A N 1
ATOM 4347 C CA . PRO A 1 583 ? -25.444 -16.897 13.108 1.00 95.06 583 PRO A CA 1
ATOM 4348 C C . PRO A 1 583 ? -24.999 -15.429 13.161 1.00 95.06 583 PRO A C 1
ATOM 4350 O O . PRO A 1 583 ? -25.431 -14.684 14.036 1.00 95.06 583 PRO A O 1
ATOM 4353 N N . GLY A 1 584 ? -24.084 -15.035 12.276 1.00 91.75 584 GLY A N 1
ATOM 4354 C CA . GLY A 1 584 ? -23.487 -13.699 12.222 1.00 91.75 584 GLY A CA 1
ATOM 4355 C C . GLY A 1 584 ? -22.541 -13.345 13.377 1.00 91.75 584 GLY A C 1
ATOM 4356 O O . GLY A 1 584 ? -21.991 -12.252 13.361 1.00 91.75 584 GLY A O 1
ATOM 4357 N N . VAL A 1 585 ? -22.309 -14.227 14.355 1.00 95.62 585 VAL A N 1
ATOM 4358 C CA . VAL A 1 585 ? -21.490 -13.938 15.547 1.00 95.62 585 VAL A CA 1
ATOM 4359 C C . VAL A 1 585 ? -20.201 -14.753 15.536 1.00 95.62 585 VAL A C 1
ATOM 4361 O O . VAL A 1 585 ? -20.225 -15.987 15.512 1.00 95.62 585 VAL A O 1
ATOM 4364 N N . TYR A 1 586 ? -19.074 -14.053 15.617 1.00 97.00 586 TYR A N 1
ATOM 4365 C CA . TYR A 1 586 ? -17.723 -14.599 15.659 1.00 97.00 586 TYR A CA 1
ATOM 4366 C C . TYR A 1 586 ? -17.055 -14.233 16.983 1.00 97.00 586 TYR A C 1
ATOM 4368 O O . TYR A 1 586 ? -17.238 -13.124 17.478 1.00 97.00 586 TYR A O 1
ATOM 4376 N N . GLN A 1 587 ? -16.282 -15.146 17.565 1.00 96.38 587 GLN A N 1
ATOM 4377 C CA . GLN A 1 587 ? -15.661 -14.925 18.867 1.00 96.38 587 GLN A CA 1
ATOM 4378 C C . GLN A 1 587 ? -14.252 -15.522 18.939 1.00 96.38 587 GLN A C 1
ATOM 4380 O O . GLN A 1 587 ? -13.970 -16.552 18.321 1.00 96.38 587 GLN A O 1
ATOM 4385 N N . ALA A 1 588 ? -13.371 -14.868 19.697 1.00 95.75 588 ALA A N 1
ATOM 4386 C CA . ALA A 1 588 ? -12.049 -15.371 20.061 1.00 95.75 588 ALA A CA 1
ATOM 4387 C C . ALA A 1 588 ? -11.686 -14.953 21.493 1.00 95.75 588 ALA A C 1
ATOM 4389 O O . ALA A 1 588 ? -11.973 -13.831 21.906 1.00 95.75 588 ALA A O 1
ATOM 4390 N N . GLY A 1 589 ? -11.055 -15.849 22.253 1.00 92.19 589 GLY A N 1
ATOM 4391 C CA . GLY A 1 589 ? -10.521 -15.526 23.578 1.00 92.19 589 GLY A CA 1
ATOM 4392 C C . GLY A 1 589 ? -9.213 -14.744 23.462 1.00 92.19 589 GLY A C 1
ATOM 4393 O O . GLY A 1 589 ? -8.332 -15.154 22.711 1.00 92.19 589 GLY A O 1
ATOM 4394 N N . LEU A 1 590 ? -9.090 -13.645 24.207 1.00 90.69 590 LEU A N 1
ATOM 4395 C CA . LEU A 1 590 ? -7.874 -12.826 24.283 1.00 90.69 590 LEU A CA 1
ATOM 4396 C C . LEU A 1 590 ? -7.066 -13.076 25.565 1.00 90.69 590 LEU A C 1
ATOM 4398 O O . LEU A 1 590 ? -5.904 -12.698 25.629 1.00 90.69 590 LEU A O 1
ATOM 4402 N N . GLY A 1 591 ? -7.655 -13.735 26.568 1.00 88.19 591 GLY A N 1
ATOM 4403 C CA . GLY A 1 591 ? -7.014 -13.933 27.870 1.00 88.19 591 GLY A CA 1
ATOM 4404 C C . GLY A 1 591 ? -7.091 -12.676 28.737 1.00 88.19 591 GLY A C 1
ATOM 4405 O O . GLY A 1 591 ? -8.081 -11.946 28.679 1.00 88.19 591 GLY A O 1
ATOM 4406 N N . GLU A 1 592 ? -6.082 -12.448 29.571 1.00 85.31 592 GLU A N 1
ATOM 4407 C CA . GLU A 1 592 ? -5.939 -11.200 30.327 1.00 85.31 592 GLU A CA 1
ATOM 4408 C C . GLU A 1 592 ? -5.384 -10.114 29.400 1.00 85.31 592 GLU A C 1
ATOM 4410 O O . GLU A 1 592 ? -4.340 -10.300 28.779 1.00 85.31 592 GLU A O 1
ATOM 4415 N N . ILE A 1 593 ? -6.107 -9.000 29.288 1.00 83.56 593 ILE A N 1
ATOM 4416 C CA . ILE A 1 593 ? -5.684 -7.822 28.528 1.00 83.56 593 ILE A CA 1
ATOM 4417 C C . ILE A 1 593 ? -5.621 -6.628 29.474 1.00 83.56 593 ILE A C 1
ATOM 4419 O O . ILE A 1 593 ? -6.448 -6.518 30.386 1.00 83.56 593 ILE A O 1
ATOM 4423 N N . ASP A 1 594 ? -4.653 -5.743 29.254 1.00 78.25 594 ASP A N 1
ATOM 4424 C CA . ASP A 1 594 ? -4.534 -4.512 30.028 1.00 78.25 594 ASP A CA 1
ATOM 4425 C C . ASP A 1 594 ? -5.780 -3.637 29.854 1.00 78.25 594 ASP A C 1
ATOM 4427 O O . ASP A 1 594 ? -6.408 -3.590 28.792 1.00 78.25 594 ASP A O 1
ATOM 4431 N N . SER A 1 595 ? -6.164 -2.919 30.910 1.00 73.44 595 SER A N 1
ATOM 4432 C CA . SER A 1 595 ? -7.228 -1.930 30.785 1.00 73.44 595 SER A CA 1
ATOM 4433 C C . SER A 1 595 ? -6.750 -0.778 29.904 1.00 73.44 595 SER A C 1
ATOM 4435 O O . SER A 1 595 ? -5.657 -0.239 30.079 1.00 73.44 595 SER A O 1
ATOM 4437 N N . GLY A 1 596 ? -7.580 -0.377 28.945 1.00 68.25 596 GLY A N 1
ATOM 4438 C CA . GLY A 1 596 ? -7.201 0.682 28.024 1.00 68.25 596 GLY A CA 1
ATOM 4439 C C . GLY A 1 596 ? -7.899 0.616 26.680 1.00 68.25 596 GLY A C 1
ATOM 4440 O O . GLY A 1 596 ? -8.820 -0.167 26.443 1.00 68.25 596 GLY A O 1
ATOM 4441 N N . ALA A 1 597 ? -7.457 1.508 25.808 1.00 66.19 597 ALA A N 1
ATOM 4442 C CA . ALA A 1 597 ? -7.962 1.670 24.464 1.00 66.19 597 ALA A CA 1
ATOM 4443 C C . ALA A 1 597 ? -7.299 0.681 23.495 1.00 66.19 597 ALA A C 1
ATOM 4445 O O . ALA A 1 597 ? -6.084 0.507 23.514 1.00 66.19 597 ALA A O 1
ATOM 4446 N N . TYR A 1 598 ? -8.104 0.081 22.620 1.00 77.44 598 TYR A N 1
ATOM 4447 C CA . TYR A 1 598 ? -7.654 -0.844 21.585 1.00 77.44 598 TYR A CA 1
ATOM 4448 C C . TYR A 1 598 ? -8.222 -0.435 20.229 1.00 77.44 598 TYR A C 1
ATOM 4450 O O . TYR A 1 598 ? -9.413 -0.138 20.106 1.00 77.44 598 TYR A O 1
ATOM 4458 N N . ALA A 1 599 ? -7.390 -0.478 19.193 1.00 73.19 599 ALA A N 1
ATOM 4459 C CA . ALA A 1 599 ? -7.847 -0.407 17.812 1.00 73.19 599 ALA A CA 1
ATOM 4460 C C . ALA A 1 599 ? -7.975 -1.830 17.261 1.00 73.19 599 ALA A C 1
ATOM 4462 O O . ALA A 1 599 ? -7.013 -2.596 17.262 1.00 73.19 599 ALA A O 1
ATOM 4463 N N . VAL A 1 600 ? -9.167 -2.192 16.789 1.00 84.00 600 VAL A N 1
ATOM 4464 C CA . VAL A 1 600 ? -9.448 -3.531 16.266 1.00 84.00 600 VAL A CA 1
ATOM 4465 C C . VAL A 1 600 ? -9.871 -3.427 14.810 1.00 84.00 600 VAL A C 1
ATOM 4467 O O . VAL A 1 600 ? -10.924 -2.875 14.489 1.00 84.00 600 VAL A O 1
ATOM 4470 N N . ARG A 1 601 ? -9.054 -3.976 13.908 1.00 85.00 601 ARG A N 1
ATOM 4471 C CA . ARG A 1 601 ? -9.386 -4.108 12.487 1.00 85.00 601 ARG A CA 1
ATOM 4472 C C . ARG A 1 601 ? -9.977 -5.483 12.231 1.00 85.00 601 ARG A C 1
ATOM 4474 O O . ARG A 1 601 ? -9.247 -6.467 12.220 1.00 85.00 601 ARG A O 1
ATOM 4481 N N . ILE A 1 602 ? -11.272 -5.548 11.950 1.00 89.81 602 ILE A N 1
ATOM 4482 C CA . ILE A 1 602 ? -11.953 -6.778 11.546 1.00 89.81 602 ILE A CA 1
ATOM 4483 C C . ILE A 1 602 ? -11.911 -6.894 10.026 1.00 89.81 602 ILE A C 1
ATOM 4485 O O . ILE A 1 602 ? -12.252 -5.947 9.315 1.00 89.81 602 ILE A O 1
ATOM 4489 N N . THR A 1 603 ? -11.540 -8.074 9.535 1.00 87.00 603 THR A N 1
ATOM 4490 C CA . THR A 1 603 ? -11.599 -8.437 8.119 1.00 87.00 603 THR A CA 1
ATOM 4491 C C . THR A 1 603 ? -12.390 -9.723 7.948 1.00 87.00 603 THR A C 1
ATOM 4493 O O . THR A 1 603 ? -12.133 -10.717 8.627 1.00 87.00 603 THR A O 1
ATOM 4496 N N . GLN A 1 604 ? -13.331 -9.714 7.009 1.00 88.44 604 GLN A N 1
ATOM 4497 C CA . GLN A 1 604 ? -14.124 -10.876 6.637 1.00 88.44 604 GLN A CA 1
ATOM 4498 C C . GLN A 1 604 ? -13.954 -11.178 5.156 1.00 88.44 604 GLN A C 1
ATOM 4500 O O . GLN A 1 604 ? -14.154 -10.324 4.295 1.00 88.44 604 GLN A O 1
ATOM 4505 N N . THR A 1 605 ? -13.602 -12.422 4.851 1.00 85.38 605 THR A N 1
ATOM 4506 C CA . THR A 1 605 ? -13.393 -12.890 3.478 1.00 85.38 605 THR A CA 1
ATOM 4507 C C . THR A 1 605 ? -14.264 -14.098 3.181 1.00 85.38 605 THR A C 1
ATOM 4509 O O . THR A 1 605 ? -14.430 -14.989 4.014 1.00 85.38 605 THR A O 1
ATOM 4512 N N . ARG A 1 606 ? -14.816 -14.138 1.968 1.00 83.75 606 ARG A N 1
ATOM 4513 C CA . ARG A 1 606 ? -15.498 -15.307 1.415 1.00 83.75 606 ARG A CA 1
ATOM 4514 C C . ARG A 1 606 ? -15.068 -15.471 -0.050 1.00 83.75 606 ARG A C 1
ATOM 4516 O O . ARG A 1 606 ? -15.008 -14.464 -0.764 1.00 83.75 606 ARG A O 1
ATOM 4523 N N . PRO A 1 607 ? -14.757 -16.697 -0.510 1.00 73.75 607 PRO A N 1
ATOM 4524 C CA . PRO A 1 607 ? -14.362 -16.941 -1.896 1.00 73.75 607 PRO A CA 1
ATOM 4525 C C . PRO A 1 607 ? -15.362 -16.349 -2.898 1.00 73.75 607 PRO A C 1
ATOM 4527 O O . PRO A 1 607 ? -16.569 -16.520 -2.744 1.00 73.75 607 PRO A O 1
ATOM 4530 N N . GLY A 1 608 ? -14.858 -15.648 -3.916 1.00 67.19 608 GLY A N 1
ATOM 4531 C CA . GLY A 1 608 ? -15.677 -15.045 -4.976 1.00 67.19 608 GLY A CA 1
ATOM 4532 C C . GLY A 1 608 ? -16.347 -13.710 -4.624 1.00 67.19 608 GLY A C 1
ATOM 4533 O O . GLY A 1 608 ? -17.014 -13.137 -5.480 1.00 67.19 608 GLY A O 1
ATOM 4534 N N . THR A 1 609 ? -16.161 -13.186 -3.409 1.00 69.25 609 THR A N 1
ATOM 4535 C CA . THR A 1 609 ? -16.674 -11.865 -2.998 1.00 69.25 609 THR A CA 1
ATOM 4536 C C . THR A 1 609 ? -15.545 -10.937 -2.564 1.00 69.25 609 THR A C 1
ATOM 4538 O O . THR A 1 609 ? -14.495 -11.403 -2.120 1.00 69.25 609 THR A O 1
ATOM 4541 N N . ALA A 1 610 ? -15.758 -9.623 -2.677 1.00 61.41 610 ALA A N 1
ATOM 4542 C CA . ALA A 1 610 ? -14.809 -8.644 -2.162 1.00 61.41 610 ALA A CA 1
ATOM 4543 C C . ALA A 1 610 ? -14.655 -8.784 -0.631 1.00 61.41 610 ALA A C 1
ATOM 4545 O O . ALA A 1 610 ? -15.659 -9.000 0.056 1.00 61.41 610 ALA A O 1
ATOM 4546 N N . PRO A 1 611 ? -13.428 -8.664 -0.090 1.00 68.88 611 PRO A N 1
ATOM 4547 C CA . PRO A 1 611 ? -13.204 -8.640 1.350 1.00 68.88 611 PRO A CA 1
ATOM 4548 C C . PRO A 1 611 ? -13.963 -7.476 1.989 1.00 68.88 611 PRO A C 1
ATOM 4550 O O . PRO A 1 611 ? -13.961 -6.359 1.471 1.00 68.88 611 PRO A O 1
ATOM 4553 N N . LEU A 1 612 ? -14.590 -7.748 3.128 1.00 80.38 612 LEU A N 1
ATOM 4554 C CA . LEU A 1 612 ? -15.245 -6.751 3.964 1.00 80.38 612 LEU A CA 1
ATOM 4555 C C . LEU A 1 612 ? -14.301 -6.385 5.104 1.00 80.38 612 LEU A C 1
ATOM 4557 O O . LEU A 1 612 ? -13.572 -7.242 5.610 1.00 80.38 612 LEU A O 1
ATOM 4561 N N . GLY A 1 613 ? -14.326 -5.129 5.532 1.00 78.00 613 GLY A N 1
ATOM 4562 C CA . GLY A 1 613 ? -13.482 -4.694 6.634 1.00 78.00 613 GLY A CA 1
ATOM 4563 C C . GLY A 1 613 ? -14.020 -3.469 7.347 1.00 78.00 613 GLY A C 1
ATOM 4564 O O . GLY A 1 613 ? -14.618 -2.588 6.725 1.00 78.00 613 GLY A O 1
ATOM 4565 N N . ARG A 1 614 ? -13.789 -3.422 8.658 1.00 79.00 614 ARG A N 1
ATOM 4566 C CA . ARG A 1 614 ? -14.118 -2.284 9.521 1.00 79.00 614 ARG A CA 1
ATOM 4567 C C . ARG A 1 614 ? -13.069 -2.164 10.616 1.00 79.00 614 ARG A C 1
ATOM 4569 O O . ARG A 1 614 ? -12.648 -3.175 11.176 1.00 79.00 614 ARG A O 1
ATOM 4576 N N . THR A 1 615 ? -12.655 -0.941 10.916 1.00 75.38 615 THR A N 1
ATOM 4577 C CA . THR A 1 615 ? -11.865 -0.637 12.105 1.00 75.38 615 THR A CA 1
ATOM 4578 C C . THR A 1 615 ? -12.793 -0.082 13.176 1.00 75.38 615 THR A C 1
ATOM 4580 O O . THR A 1 615 ? -13.605 0.801 12.912 1.00 75.38 615 THR A O 1
ATOM 4583 N N . VAL A 1 616 ? -12.684 -0.599 14.394 1.00 75.25 616 VAL A N 1
ATOM 4584 C CA . VAL A 1 616 ? -13.436 -0.106 15.549 1.00 75.25 616 VAL A CA 1
ATOM 4585 C C . VAL A 1 616 ? -12.485 0.168 16.706 1.00 75.25 616 VAL A C 1
ATOM 4587 O O . VAL A 1 616 ? -11.525 -0.572 16.919 1.00 75.25 616 VAL A O 1
ATOM 4590 N N . GLY A 1 617 ? -12.742 1.248 17.439 1.00 68.62 617 GLY A N 1
ATOM 4591 C CA . GLY A 1 617 ? -12.108 1.495 18.729 1.00 68.62 617 GLY A CA 1
ATOM 4592 C C . GLY A 1 617 ? -12.884 0.770 19.820 1.00 68.62 617 GLY A C 1
ATOM 4593 O O . GLY A 1 617 ? -14.088 0.981 19.947 1.00 68.62 617 GLY A O 1
ATOM 4594 N N . LEU A 1 618 ? -12.210 -0.077 20.594 1.00 78.38 618 LEU A N 1
ATOM 4595 C CA . LEU A 1 618 ? -12.774 -0.759 21.758 1.00 78.38 618 LEU A CA 1
ATOM 4596 C C . LEU A 1 618 ? -12.063 -0.291 23.030 1.00 78.38 618 LEU A C 1
ATOM 4598 O O . LEU A 1 618 ? -10.926 0.176 22.981 1.00 78.38 618 LEU A O 1
ATOM 4602 N N . VAL A 1 619 ? -12.738 -0.417 24.170 1.00 74.75 619 VAL A N 1
ATOM 4603 C CA . VAL A 1 619 ? -12.159 -0.159 25.493 1.00 74.75 619 VAL A CA 1
ATOM 4604 C C . VAL A 1 619 ? -12.215 -1.451 26.289 1.00 74.75 619 VAL A C 1
ATOM 4606 O O . VAL A 1 619 ? -13.295 -2.010 26.494 1.00 74.75 619 VAL A O 1
ATOM 4609 N N . ALA A 1 620 ? -11.052 -1.935 26.719 1.00 76.38 620 ALA A N 1
ATOM 4610 C CA . ALA A 1 620 ? -10.970 -3.040 27.657 1.00 76.38 620 ALA A CA 1
ATOM 4611 C C . ALA A 1 620 ? -11.462 -2.551 29.031 1.00 76.38 620 ALA A C 1
ATOM 4613 O O . ALA A 1 620 ? -10.930 -1.566 29.556 1.00 76.38 620 ALA A O 1
ATOM 4614 N N . PRO A 1 621 ? -12.506 -3.172 29.603 1.00 66.06 621 PRO A N 1
ATOM 4615 C CA . PRO A 1 621 ? -13.156 -2.641 30.790 1.00 66.06 621 PRO A CA 1
ATOM 4616 C C . PRO A 1 621 ? -12.310 -2.852 32.057 1.00 66.06 621 PRO A C 1
ATOM 4618 O O . PRO A 1 621 ? -11.615 -3.855 32.189 1.00 66.06 621 PRO A O 1
ATOM 4621 N N . THR A 1 622 ? -12.432 -1.945 33.033 1.00 63.41 622 THR A N 1
ATOM 4622 C CA . THR A 1 622 ? -11.800 -2.059 34.363 1.00 63.41 622 THR A CA 1
ATOM 4623 C C . THR A 1 622 ? -12.233 -3.345 35.082 1.00 63.41 622 THR A C 1
ATOM 4625 O O . THR A 1 622 ? -13.339 -3.849 34.838 1.00 63.41 622 THR A O 1
ATOM 4628 N N . SER A 1 623 ? -11.391 -3.883 35.975 1.00 62.91 623 SER A N 1
ATOM 4629 C CA . SER A 1 623 ? -11.645 -5.168 36.649 1.00 62.91 623 SER A CA 1
ATOM 4630 C C . SER A 1 623 ? -13.050 -5.241 37.275 1.00 62.91 623 SER A C 1
ATOM 4632 O O . SER A 1 623 ? -13.610 -4.249 37.753 1.00 62.91 623 SER A O 1
ATOM 4634 N N . ALA A 1 624 ? -13.662 -6.429 37.232 1.00 59.72 624 ALA A N 1
ATOM 4635 C CA . ALA A 1 624 ? -15.040 -6.634 37.685 1.00 59.72 624 ALA A CA 1
ATOM 4636 C C . ALA A 1 624 ? -15.243 -6.346 39.188 1.00 59.72 624 ALA A C 1
ATOM 4638 O O . ALA A 1 624 ? -16.364 -6.041 39.601 1.00 59.72 624 ALA A O 1
ATOM 4639 N N . GLU A 1 625 ? -14.171 -6.397 39.985 1.00 59.72 625 GLU A N 1
ATOM 4640 C CA . GLU A 1 625 ? -14.183 -6.187 41.439 1.00 59.72 625 GLU A CA 1
ATOM 4641 C C . GLU A 1 625 ? -14.670 -4.789 41.842 1.00 59.72 625 GLU A C 1
ATOM 4643 O O . GLU A 1 625 ? -15.334 -4.657 42.865 1.00 59.72 625 GLU A O 1
ATOM 4648 N N . TYR A 1 626 ? -14.434 -3.768 41.010 1.00 61.03 626 TYR A N 1
ATOM 4649 C CA . TYR A 1 626 ? -14.869 -2.391 41.282 1.00 61.03 626 TYR A CA 1
ATOM 4650 C C . TYR A 1 626 ? -16.269 -2.056 40.731 1.00 61.03 626 TYR A C 1
ATOM 4652 O O . TYR A 1 626 ? -16.811 -0.994 41.028 1.00 61.03 626 TYR A O 1
ATOM 4660 N N . ARG A 1 627 ? -16.873 -2.943 39.921 1.00 62.25 627 ARG A N 1
ATOM 4661 C CA . ARG A 1 627 ? -18.209 -2.747 39.304 1.00 62.25 627 ARG A CA 1
ATOM 4662 C C . ARG A 1 627 ? -19.333 -3.482 40.040 1.00 62.25 627 ARG A C 1
ATOM 4664 O O . ARG A 1 627 ? -20.500 -3.069 39.983 1.00 62.25 627 ARG A O 1
ATOM 4671 N N . LEU A 1 628 ? -19.000 -4.591 40.700 1.00 59.00 628 LEU A N 1
ATOM 4672 C CA . LEU A 1 628 ? -19.926 -5.385 41.504 1.00 59.00 628 LEU A CA 1
ATOM 4673 C C . LEU A 1 628 ? -20.040 -4.786 42.907 1.00 59.00 628 LEU A C 1
ATOM 4675 O O . LEU A 1 628 ? -19.317 -5.155 43.827 1.00 59.00 628 LEU A O 1
ATOM 4679 N N . LEU A 1 629 ? -20.990 -3.867 43.061 1.00 58.66 629 LEU A N 1
ATOM 4680 C CA . LEU A 1 629 ? -21.348 -3.329 44.366 1.00 58.66 629 LEU A CA 1
ATOM 4681 C C . LEU A 1 629 ? -22.112 -4.383 45.171 1.00 58.66 629 LEU A C 1
ATOM 4683 O O . LEU A 1 629 ? -23.255 -4.726 44.861 1.00 58.66 629 LEU A O 1
ATOM 4687 N N . GLY A 1 630 ? -21.472 -4.883 46.223 1.00 62.09 630 GLY A N 1
ATOM 4688 C CA . GLY A 1 630 ? -22.113 -5.710 47.236 1.00 62.09 630 GLY A CA 1
ATOM 4689 C C . GLY A 1 630 ? -22.168 -7.209 46.932 1.00 62.09 630 GLY A C 1
ATOM 4690 O O . GLY A 1 630 ? -21.602 -7.739 45.979 1.00 62.09 630 GLY A O 1
ATOM 4691 N N . THR A 1 631 ? -22.825 -7.936 47.833 1.00 67.38 631 THR A N 1
ATOM 4692 C CA . THR A 1 631 ? -22.883 -9.400 47.803 1.00 67.38 631 THR A CA 1
ATOM 4693 C C . THR A 1 631 ? -24.077 -9.892 46.980 1.00 67.38 631 THR A C 1
ATOM 4695 O O . THR A 1 631 ? -25.196 -9.424 47.182 1.00 67.38 631 THR A O 1
ATOM 4698 N N . ASN A 1 632 ? -23.877 -10.886 46.102 1.00 73.94 632 ASN A N 1
ATOM 4699 C CA . ASN A 1 632 ? -24.950 -11.524 45.321 1.00 73.94 632 ASN A CA 1
ATOM 4700 C C . ASN A 1 632 ? -25.857 -12.402 46.211 1.00 73.94 632 ASN A C 1
ATOM 4702 O O . ASN A 1 632 ? -25.780 -13.633 46.216 1.00 73.94 632 ASN A O 1
ATOM 4706 N N . GLU A 1 633 ? -26.707 -11.747 47.000 1.00 80.31 633 GLU A N 1
ATOM 4707 C CA . GLU A 1 633 ? -27.602 -12.381 47.967 1.00 80.31 633 GLU A CA 1
ATOM 4708 C C . GLU A 1 633 ? -28.588 -13.377 47.332 1.00 80.31 633 GLU A C 1
ATOM 4710 O O . GLU A 1 633 ? -28.741 -14.458 47.903 1.00 80.31 633 GLU A O 1
ATOM 4715 N N . PRO A 1 634 ? -29.195 -13.117 46.152 1.00 80.31 634 PRO A N 1
ATOM 4716 C CA . PRO A 1 634 ? -30.058 -14.097 45.490 1.00 80.31 634 PRO A CA 1
ATOM 4717 C C . PRO A 1 634 ? -29.339 -15.418 45.189 1.00 80.31 634 PRO A C 1
ATOM 4719 O O . PRO A 1 634 ? -29.884 -16.495 45.436 1.00 80.31 634 PRO A O 1
ATOM 4722 N N . PHE A 1 635 ? -28.091 -15.354 44.713 1.00 81.94 635 PHE A N 1
ATOM 4723 C CA . PHE A 1 635 ? -27.285 -16.548 44.464 1.00 81.94 635 PHE A CA 1
ATOM 4724 C C . PHE A 1 635 ? -26.936 -17.283 45.765 1.00 81.94 635 PHE A C 1
ATOM 4726 O O . PHE A 1 635 ? -27.119 -18.499 45.856 1.00 81.94 635 PHE A O 1
ATOM 4733 N N . LEU A 1 636 ? -26.497 -16.556 46.800 1.00 85.69 636 LEU A N 1
ATOM 4734 C CA . LEU A 1 636 ? -26.218 -17.151 48.110 1.00 85.69 636 LEU A CA 1
ATOM 4735 C C . LEU A 1 636 ? -27.474 -17.774 48.737 1.00 85.69 636 LEU A C 1
ATOM 4737 O O . LEU A 1 636 ? -27.380 -18.793 49.419 1.00 85.69 636 LEU A O 1
ATOM 4741 N N . ALA A 1 637 ? -28.646 -17.166 48.548 1.00 85.00 637 ALA A N 1
ATOM 4742 C CA . ALA A 1 637 ? -29.921 -17.677 49.045 1.00 85.00 637 ALA A CA 1
ATOM 4743 C C . ALA A 1 637 ? -30.316 -18.970 48.325 1.00 85.00 637 ALA A C 1
ATOM 4745 O O . ALA A 1 637 ? -30.715 -19.933 48.978 1.00 85.00 637 ALA A O 1
ATOM 4746 N N . ALA A 1 638 ? -30.120 -19.034 47.005 1.00 85.44 638 ALA A N 1
ATOM 4747 C CA . ALA A 1 638 ? -30.336 -20.252 46.229 1.00 85.44 638 ALA A CA 1
ATOM 4748 C C . ALA A 1 638 ? -29.417 -21.402 46.687 1.00 85.44 638 ALA A C 1
ATOM 4750 O O . ALA A 1 638 ? -29.881 -22.531 46.846 1.00 85.44 638 ALA A O 1
ATOM 4751 N N . LEU A 1 639 ? -28.137 -21.121 46.974 1.00 85.94 639 LEU A N 1
ATOM 4752 C CA . LEU A 1 639 ? -27.200 -22.114 47.522 1.00 85.94 639 LEU A CA 1
ATOM 4753 C C . LEU A 1 639 ? -27.669 -22.664 48.876 1.00 85.94 639 LEU A C 1
ATOM 4755 O O . LEU A 1 639 ? -27.750 -23.884 49.051 1.00 85.94 639 LEU A O 1
ATOM 4759 N N . ARG A 1 640 ? -28.037 -21.774 49.806 1.00 88.69 640 ARG A N 1
ATOM 4760 C CA . ARG A 1 640 ? -28.575 -22.139 51.127 1.00 88.69 640 ARG A CA 1
ATOM 4761 C C . ARG A 1 640 ? -29.826 -23.006 51.000 1.00 88.69 640 ARG A C 1
ATOM 4763 O O . ARG A 1 640 ? -29.869 -24.100 51.557 1.00 88.69 640 ARG A O 1
ATOM 4770 N N . ALA A 1 641 ? -30.796 -22.564 50.198 1.00 85.50 641 ALA A N 1
ATOM 4771 C CA . ALA A 1 641 ? -32.048 -23.280 49.975 1.00 85.50 641 ALA A CA 1
ATOM 4772 C C . ALA A 1 641 ? -31.824 -24.677 49.374 1.00 85.50 641 ALA A C 1
ATOM 4774 O O . ALA A 1 641 ? -32.447 -25.640 49.810 1.00 85.50 641 ALA A O 1
ATOM 4775 N N . SER A 1 642 ? -30.901 -24.803 48.414 1.00 85.44 642 SER A N 1
ATOM 4776 C CA . SER A 1 642 ? -30.621 -26.083 47.749 1.00 85.44 642 SER A CA 1
ATOM 4777 C C . SER A 1 642 ? -29.936 -27.117 48.646 1.00 85.44 642 SER A C 1
ATOM 4779 O O . SER A 1 642 ? -30.109 -28.312 48.431 1.00 85.44 642 SER A O 1
ATOM 4781 N N . THR A 1 643 ? -29.184 -26.681 49.660 1.00 86.19 643 THR A N 1
ATOM 4782 C CA . THR A 1 643 ? -28.374 -27.564 50.520 1.00 86.19 643 THR A CA 1
ATOM 4783 C C . THR A 1 643 ? -28.904 -27.695 51.947 1.00 86.19 643 THR A C 1
ATOM 4785 O O . THR A 1 643 ? -28.300 -28.393 52.760 1.00 86.19 643 THR A O 1
ATOM 4788 N N . GLY A 1 644 ? -30.015 -27.026 52.277 1.00 83.44 644 GLY A N 1
ATOM 4789 C CA . GLY A 1 644 ? -30.532 -26.941 53.647 1.00 83.44 644 GLY A CA 1
ATOM 4790 C C . GLY A 1 644 ? -29.635 -26.129 54.589 1.00 83.44 644 GLY A C 1
ATOM 4791 O O . GLY A 1 644 ? -29.672 -26.332 55.802 1.00 83.44 644 GLY A O 1
ATOM 4792 N N . GLY A 1 645 ? -28.785 -25.260 54.036 1.00 85.06 645 GLY A N 1
ATOM 4793 C CA . GLY A 1 645 ? -27.939 -24.339 54.790 1.00 85.06 645 GLY A CA 1
ATOM 4794 C C . GLY A 1 645 ? -28.656 -23.034 55.149 1.00 85.06 645 GLY A C 1
ATOM 4795 O O . GLY A 1 645 ? -29.800 -22.796 54.759 1.00 85.06 645 GLY A O 1
ATOM 4796 N N . ARG A 1 646 ? -27.972 -22.156 55.888 1.00 86.50 646 ARG A N 1
ATOM 4797 C CA . ARG A 1 646 ? -28.520 -20.877 56.378 1.00 86.50 646 ARG A CA 1
ATOM 4798 C C . ARG A 1 646 ? -27.524 -19.725 56.265 1.00 86.50 646 ARG A C 1
ATOM 4800 O O . ARG A 1 646 ? -26.347 -19.924 55.963 1.00 86.50 646 ARG A O 1
ATOM 4807 N N . ALA A 1 647 ? -28.022 -18.507 56.476 1.00 86.25 647 ALA A N 1
ATOM 4808 C CA . ALA A 1 647 ? -27.176 -17.324 56.590 1.00 86.25 647 ALA A CA 1
ATOM 4809 C C . ALA A 1 647 ? -26.462 -17.331 57.946 1.00 86.25 647 ALA A C 1
ATOM 4811 O O . ALA A 1 647 ? -27.104 -17.550 58.973 1.00 86.25 647 ALA A O 1
ATOM 4812 N N . VAL A 1 648 ? -25.157 -17.070 57.943 1.00 85.69 648 VAL A N 1
ATOM 4813 C CA . VAL A 1 648 ? -24.371 -16.857 59.161 1.00 85.69 648 VAL A CA 1
ATOM 4814 C C . VAL A 1 648 ? -24.277 -15.356 59.397 1.00 85.69 648 VAL A C 1
ATOM 4816 O O . VAL A 1 648 ? -23.539 -14.656 58.702 1.00 85.69 648 VAL A O 1
ATOM 4819 N N . GLU A 1 649 ? -25.030 -14.862 60.372 1.00 82.25 64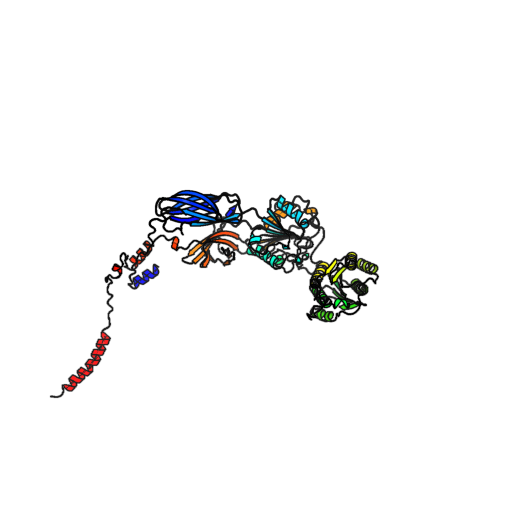9 GLU A N 1
ATOM 4820 C CA . GLU A 1 649 ? -25.049 -13.444 60.749 1.00 82.25 649 GLU A CA 1
ATOM 4821 C C . GLU A 1 649 ? -24.045 -13.140 61.860 1.00 82.25 649 GLU A C 1
ATOM 4823 O O . GLU A 1 649 ? -23.416 -12.083 61.866 1.00 82.25 649 GLU A O 1
ATOM 4828 N N . THR A 1 650 ? -23.828 -14.091 62.774 1.00 79.31 650 THR A N 1
ATOM 4829 C CA . THR A 1 650 ? -22.862 -13.946 63.870 1.00 79.31 650 THR A CA 1
ATOM 4830 C C . THR A 1 650 ? -21.841 -15.086 63.864 1.00 79.31 650 THR A C 1
ATOM 4832 O O . THR A 1 650 ? -22.202 -16.227 63.574 1.00 79.31 650 THR A O 1
ATOM 4835 N N . PRO A 1 651 ? -20.562 -14.836 64.216 1.00 75.00 651 PRO A N 1
ATOM 4836 C CA . PRO A 1 651 ? -19.525 -15.876 64.211 1.00 75.00 651 PRO A CA 1
ATOM 4837 C C . PRO A 1 651 ? -19.850 -17.101 65.080 1.00 75.00 651 PRO A C 1
ATOM 4839 O O . PRO A 1 651 ? -19.404 -18.204 64.781 1.00 75.00 651 PRO A O 1
ATOM 4842 N N . LEU A 1 652 ? -20.643 -16.920 66.141 1.00 78.19 652 LEU A N 1
ATOM 4843 C CA . LEU A 1 652 ? -21.035 -17.992 67.060 1.00 78.19 652 LEU A CA 1
ATOM 4844 C C . LEU A 1 652 ? -21.984 -19.015 66.424 1.00 78.19 652 LEU A C 1
ATOM 4846 O O . LEU A 1 652 ? -22.013 -20.163 66.856 1.00 78.19 652 LEU A O 1
ATOM 4850 N N . GLN A 1 653 ? -22.727 -18.631 65.382 1.00 80.00 653 GLN A N 1
ATOM 4851 C CA . GLN A 1 653 ? -23.676 -19.522 64.718 1.00 80.00 653 GLN A CA 1
ATOM 4852 C C . GLN A 1 653 ? -22.993 -20.717 64.048 1.00 80.00 653 GLN A C 1
ATOM 4854 O O . GLN A 1 653 ? -23.580 -21.791 64.058 1.00 80.00 653 GLN A O 1
ATOM 4859 N N . VAL A 1 654 ? -21.761 -20.570 63.551 1.00 75.75 654 VAL A N 1
ATOM 4860 C CA . VAL A 1 654 ? -20.994 -21.668 62.922 1.00 75.75 654 VAL A CA 1
ATOM 4861 C C . VAL A 1 654 ? -20.687 -22.796 63.919 1.00 75.75 654 VAL A C 1
ATOM 4863 O O . VAL A 1 654 ? -20.490 -23.943 63.534 1.00 75.75 654 VAL A O 1
ATOM 4866 N N . TRP A 1 655 ? -20.674 -22.480 65.216 1.00 76.50 655 TRP A N 1
ATOM 4867 C CA . TRP A 1 655 ? -20.390 -23.426 66.297 1.00 76.50 655 TRP A CA 1
ATOM 4868 C C . TRP A 1 655 ? -21.656 -24.025 66.925 1.00 76.50 655 TRP A C 1
ATOM 4870 O O . TRP A 1 655 ? -21.573 -24.733 67.933 1.00 76.50 655 TRP A O 1
ATOM 4880 N N . ALA A 1 656 ? -22.838 -23.751 66.364 1.00 73.31 656 ALA A N 1
ATOM 4881 C CA . ALA A 1 656 ? -24.060 -24.425 66.777 1.00 73.31 656 ALA A CA 1
ATOM 4882 C C . ALA A 1 656 ? -23.952 -25.914 66.408 1.00 73.31 656 ALA A C 1
ATOM 4884 O O . ALA A 1 656 ? -23.830 -26.275 65.243 1.00 73.31 656 ALA A O 1
ATOM 4885 N N . HIS A 1 657 ? -23.969 -26.798 67.406 1.00 64.19 657 HIS A N 1
ATOM 4886 C CA . HIS A 1 657 ? -23.901 -28.249 67.204 1.00 64.19 657 HIS A CA 1
ATOM 4887 C C . HIS A 1 657 ? -25.290 -28.815 66.843 1.00 64.19 657 HIS A C 1
ATOM 4889 O O . HIS A 1 657 ? -25.771 -29.758 67.464 1.00 64.19 657 HIS A O 1
ATOM 4895 N N . ASP A 1 658 ? -25.961 -28.207 65.866 1.00 70.69 658 ASP A N 1
ATOM 4896 C CA . ASP A 1 658 ? -27.303 -28.570 65.382 1.00 70.69 658 ASP A CA 1
ATOM 4897 C C . ASP A 1 658 ? -27.254 -29.475 64.136 1.00 70.69 658 ASP A C 1
ATOM 4899 O O . ASP A 1 658 ? -28.265 -29.752 63.475 1.00 70.69 658 ASP A O 1
ATOM 4903 N N . LEU A 1 659 ? -26.059 -29.969 63.797 1.00 65.50 659 LEU A N 1
ATOM 4904 C CA . LEU A 1 659 ? -25.897 -30.891 62.696 1.00 65.50 659 LEU A CA 1
ATOM 4905 C C . LEU A 1 659 ? -26.501 -32.254 63.074 1.00 65.50 659 LEU A C 1
ATOM 4907 O O . LEU A 1 659 ? -26.012 -32.928 63.976 1.00 65.50 659 LEU A O 1
ATOM 4911 N N . THR A 1 660 ? -27.548 -32.690 62.364 1.00 63.00 660 THR A N 1
ATOM 4912 C CA . THR A 1 660 ? -28.075 -34.063 62.446 1.00 63.00 660 THR A CA 1
ATOM 4913 C C . THR A 1 660 ? -26.950 -35.094 62.344 1.00 63.00 660 THR A C 1
ATOM 4915 O O . THR A 1 660 ? -26.347 -35.258 61.280 1.00 63.00 660 THR A O 1
ATOM 4918 N N . ALA A 1 661 ? -26.675 -35.791 63.446 1.00 60.31 661 ALA A N 1
ATOM 4919 C CA . ALA A 1 661 ? -25.701 -36.868 63.480 1.00 60.31 661 ALA A CA 1
ATOM 4920 C C . ALA A 1 661 ? -26.163 -37.999 62.552 1.00 60.31 661 ALA A C 1
ATOM 4922 O O . ALA A 1 661 ? -27.159 -38.673 62.813 1.00 60.31 661 ALA A O 1
ATOM 4923 N N . THR A 1 662 ? -25.445 -38.219 61.454 1.00 60.56 662 THR A N 1
ATOM 4924 C CA . THR A 1 662 ? -25.644 -39.406 60.625 1.00 60.56 662 THR A CA 1
ATOM 4925 C C . THR A 1 662 ? -25.011 -40.594 61.339 1.00 60.56 662 THR A C 1
ATOM 4927 O O . THR A 1 662 ? -23.786 -40.709 61.404 1.00 60.56 662 THR A O 1
ATOM 4930 N N . GLY A 1 663 ? -25.844 -41.466 61.905 1.00 62.97 663 GLY A N 1
ATOM 4931 C CA . GLY A 1 663 ? -25.388 -42.725 62.482 1.00 62.97 663 GLY A CA 1
ATOM 4932 C C . GLY A 1 663 ? -24.800 -43.618 61.392 1.00 62.97 663 GLY A C 1
ATOM 4933 O O . GLY A 1 663 ? -25.485 -43.978 60.438 1.00 62.97 663 GLY A O 1
ATOM 4934 N N . ARG A 1 664 ? -23.524 -43.979 61.525 1.00 64.12 664 ARG A N 1
ATOM 4935 C CA . ARG A 1 664 ? -22.913 -45.034 60.716 1.00 64.12 664 ARG A CA 1
ATOM 4936 C C . ARG A 1 664 ? -23.123 -46.349 61.454 1.00 64.12 664 ARG A C 1
ATOM 4938 O O . ARG A 1 664 ? -22.629 -46.501 62.567 1.00 64.12 664 ARG A O 1
ATOM 4945 N N . PHE A 1 665 ? -23.840 -47.290 60.848 1.00 71.19 665 PHE A N 1
ATOM 4946 C CA . PHE A 1 665 ? -23.876 -48.656 61.360 1.00 71.19 665 PHE A CA 1
ATOM 4947 C C . PHE A 1 665 ? -22.474 -49.251 61.218 1.00 71.19 665 PHE A C 1
ATOM 4949 O O . PHE A 1 665 ? -21.939 -49.361 60.114 1.00 71.19 665 PHE A O 1
ATOM 4956 N N . THR A 1 666 ? -21.843 -49.562 62.344 1.00 76.88 666 THR A N 1
ATOM 4957 C CA . THR A 1 666 ? -20.646 -50.394 62.384 1.00 76.88 666 THR A CA 1
ATOM 4958 C C . THR A 1 666 ? -21.088 -51.840 62.496 1.00 76.88 666 THR A C 1
ATOM 4960 O O . THR A 1 666 ? -21.772 -52.224 63.444 1.00 76.88 666 THR A O 1
ATOM 4963 N N . ASP A 1 667 ? -20.690 -52.649 61.522 1.00 80.25 667 ASP A N 1
ATOM 4964 C CA . ASP A 1 667 ? -20.903 -54.086 61.572 1.00 80.25 667 ASP A CA 1
ATOM 4965 C C . ASP A 1 667 ? -20.174 -54.659 62.793 1.00 80.25 667 ASP A C 1
ATOM 4967 O O . ASP A 1 667 ? -18.947 -54.723 62.835 1.00 80.25 667 ASP A O 1
ATOM 4971 N N . LEU A 1 668 ? -20.937 -55.061 63.813 1.00 86.44 668 LEU A N 1
ATOM 4972 C CA . LEU A 1 668 ? -20.400 -55.708 65.014 1.00 86.44 668 LEU A CA 1
ATOM 4973 C C . LEU A 1 668 ? -20.118 -57.196 64.792 1.00 86.44 668 LEU A C 1
ATOM 4975 O O . LEU A 1 668 ? -19.388 -57.808 65.571 1.00 86.44 668 LEU A O 1
ATOM 4979 N N . TRP A 1 669 ? -20.669 -57.783 63.726 1.00 86.88 669 TRP A N 1
ATOM 4980 C CA . TRP A 1 669 ? -20.531 -59.207 63.444 1.00 86.88 669 TRP A CA 1
ATOM 4981 C C . TRP A 1 669 ? -19.071 -59.687 63.355 1.00 86.88 669 TRP A C 1
ATOM 4983 O O . TRP A 1 669 ? -18.831 -60.764 63.891 1.00 86.88 669 TRP A O 1
ATOM 4993 N N . PRO A 1 670 ? -18.072 -58.948 62.813 1.00 88.75 670 PRO A N 1
ATOM 4994 C CA . PRO A 1 670 ? -16.686 -59.421 62.775 1.00 88.75 670 PRO A CA 1
ATOM 4995 C C . PRO A 1 670 ? -16.096 -59.556 64.182 1.00 88.75 670 PRO A C 1
ATOM 4997 O O . PRO A 1 670 ? -15.435 -60.545 64.491 1.00 88.75 670 PRO A O 1
ATOM 5000 N N . TYR A 1 671 ? -16.391 -58.596 65.064 1.00 91.12 671 TYR A N 1
ATOM 5001 C CA . TYR A 1 671 ? -15.962 -58.626 66.463 1.00 91.12 671 TYR A CA 1
ATOM 5002 C C . TYR A 1 671 ? -16.661 -59.743 67.244 1.00 91.12 671 TYR A C 1
ATOM 5004 O O . TYR A 1 671 ? -16.020 -60.441 68.028 1.00 91.12 671 TYR A O 1
ATOM 5012 N N . LEU A 1 672 ? -17.955 -59.962 66.992 1.00 91.06 672 LEU A N 1
ATOM 5013 C CA . LEU A 1 672 ? -18.712 -61.066 67.588 1.00 91.06 672 LEU A CA 1
ATOM 5014 C C . LEU A 1 672 ? -18.229 -62.436 67.086 1.00 91.06 672 LEU A C 1
ATOM 5016 O O . LEU A 1 672 ? -18.208 -63.387 67.862 1.00 91.06 672 LEU A O 1
ATOM 5020 N N . LEU A 1 673 ? -17.794 -62.542 65.827 1.00 91.00 673 LEU A N 1
ATOM 5021 C CA . LEU A 1 673 ? -17.243 -63.776 65.263 1.00 91.00 673 LEU A CA 1
ATOM 5022 C C . LEU A 1 673 ? -15.872 -64.102 65.859 1.00 91.00 673 LEU A C 1
ATOM 5024 O O . LEU A 1 673 ? -15.630 -65.250 66.222 1.00 91.00 673 LEU A O 1
ATOM 5028 N N . ILE A 1 674 ? -15.008 -63.096 66.040 1.00 91.50 674 ILE A N 1
ATOM 5029 C CA . ILE A 1 674 ? -13.740 -63.256 66.769 1.00 91.50 674 ILE A CA 1
ATOM 5030 C C . ILE A 1 674 ? -14.011 -63.691 68.214 1.00 91.50 674 ILE A C 1
ATOM 5032 O O . ILE A 1 674 ? -13.385 -64.633 68.695 1.00 91.50 674 ILE A O 1
ATOM 5036 N N . LEU A 1 675 ? -14.973 -63.061 68.896 1.00 92.69 675 LEU A N 1
ATOM 5037 C CA . LEU A 1 675 ? -15.357 -63.439 70.257 1.00 92.69 675 LEU A CA 1
ATOM 5038 C C . LEU A 1 675 ? -15.861 -64.890 70.320 1.00 92.69 675 LEU A C 1
ATOM 5040 O O . LEU A 1 675 ? -15.429 -65.645 71.186 1.00 92.69 675 LEU A O 1
ATOM 5044 N N . ALA A 1 676 ? -16.721 -65.308 69.389 1.00 89.69 676 ALA A N 1
ATOM 5045 C CA . ALA A 1 676 ? -17.204 -66.686 69.306 1.00 89.69 676 ALA A CA 1
ATOM 5046 C C . ALA A 1 676 ? -16.058 -67.682 69.057 1.00 89.69 676 ALA A C 1
ATOM 5048 O O . ALA A 1 676 ? -16.012 -68.743 69.680 1.00 89.69 676 ALA A O 1
ATOM 5049 N N . LEU A 1 677 ? -15.096 -67.319 68.203 1.00 90.44 677 LEU A N 1
ATOM 5050 C CA . LEU A 1 677 ? -13.925 -68.139 67.894 1.00 90.44 677 LEU A CA 1
ATOM 5051 C C . LEU A 1 677 ? -12.961 -68.260 69.084 1.00 90.44 677 LEU A C 1
ATOM 5053 O O . LEU A 1 677 ? -12.326 -69.297 69.238 1.00 90.44 677 LEU A O 1
ATOM 5057 N N . LEU A 1 678 ? -12.887 -67.245 69.952 1.00 90.00 678 LEU A N 1
ATOM 5058 C CA . LEU A 1 678 ? -12.136 -67.288 71.213 1.00 90.00 678 LEU A CA 1
ATOM 5059 C C . LEU A 1 678 ? -12.871 -68.059 72.320 1.00 90.00 678 LEU A C 1
ATOM 5061 O O . LEU A 1 678 ? -12.237 -68.744 73.123 1.00 90.00 678 LEU A O 1
ATOM 5065 N N . LEU A 1 679 ? -14.203 -67.974 72.365 1.00 90.69 679 LEU A N 1
ATOM 5066 C CA . LEU A 1 679 ? -15.026 -68.695 73.340 1.00 90.69 679 LEU A CA 1
ATOM 5067 C C . LEU A 1 679 ? -15.142 -70.189 73.023 1.00 90.69 679 LEU A C 1
ATOM 5069 O O . LEU A 1 679 ? -15.328 -70.985 73.938 1.00 90.69 679 LEU A O 1
ATOM 5073 N N . TRP A 1 680 ? -15.000 -70.594 71.761 1.00 87.69 680 TRP A N 1
ATOM 5074 C CA . TRP A 1 680 ? -15.105 -72.000 71.368 1.00 87.69 680 TRP A CA 1
ATOM 5075 C C . TRP A 1 680 ? -14.013 -72.902 71.993 1.00 87.69 680 TRP A C 1
ATOM 5077 O O . TRP A 1 680 ? -14.364 -73.919 72.595 1.00 87.69 680 TRP A O 1
ATOM 5087 N N . PRO A 1 681 ? -12.714 -72.536 71.990 1.00 85.06 681 PRO A N 1
ATOM 5088 C CA . PRO A 1 681 ? -11.685 -73.235 72.760 1.00 85.06 681 PRO A CA 1
ATOM 5089 C C . PRO A 1 681 ? -11.939 -73.223 74.268 1.00 85.06 681 PRO A C 1
ATOM 5091 O O . PRO A 1 681 ? -11.637 -74.209 74.936 1.00 85.06 681 PRO A O 1
ATOM 5094 N N . LEU A 1 682 ? -12.490 -72.128 74.807 1.00 84.81 682 LEU A N 1
ATOM 5095 C CA . LEU A 1 682 ? -12.804 -72.007 76.231 1.00 84.81 682 LEU A CA 1
ATOM 5096 C C . LEU A 1 682 ? -13.930 -72.971 76.637 1.00 84.81 682 LEU A C 1
ATOM 5098 O O . LEU A 1 682 ? -13.810 -73.644 77.657 1.00 84.81 682 LEU A O 1
ATOM 5102 N N . ASP A 1 683 ? -14.983 -73.093 75.823 1.00 85.31 683 ASP A N 1
ATOM 5103 C CA . ASP A 1 683 ? -16.058 -74.075 76.018 1.00 85.31 683 ASP A CA 1
ATOM 5104 C C . ASP A 1 683 ? -15.512 -75.509 75.934 1.00 85.31 683 ASP A C 1
ATOM 5106 O O . ASP A 1 683 ? -15.798 -76.334 76.801 1.00 85.31 683 ASP A O 1
ATOM 5110 N N . ILE A 1 684 ? -14.636 -75.801 74.964 1.00 82.06 684 ILE A N 1
ATOM 5111 C CA . ILE A 1 684 ? -13.962 -77.106 74.866 1.00 82.06 684 ILE A CA 1
ATOM 5112 C C . ILE A 1 684 ? -13.086 -77.375 76.098 1.00 82.06 684 ILE A C 1
ATOM 5114 O O . ILE A 1 684 ? -13.100 -78.491 76.621 1.00 82.06 684 ILE A O 1
ATOM 5118 N N . ALA A 1 685 ? -12.336 -76.382 76.580 1.00 80.94 685 ALA A N 1
ATOM 5119 C CA . ALA A 1 685 ? -11.500 -76.505 77.770 1.00 80.94 685 ALA A CA 1
ATOM 5120 C C . ALA A 1 685 ? -12.348 -76.751 79.025 1.00 80.94 685 ALA A C 1
ATOM 5122 O O . ALA A 1 685 ? -12.070 -77.694 79.761 1.00 80.94 685 ALA A O 1
ATOM 5123 N N . LEU A 1 686 ? -13.426 -75.990 79.234 1.00 80.44 686 LEU A N 1
ATOM 5124 C CA . LEU A 1 686 ? -14.355 -76.191 80.350 1.00 80.44 686 LEU A CA 1
ATOM 5125 C C . LEU A 1 686 ? -15.030 -77.570 80.290 1.00 80.44 686 LEU A C 1
ATOM 5127 O O . LEU A 1 686 ? -15.120 -78.250 81.312 1.00 80.44 686 LEU A O 1
ATOM 5131 N N . ARG A 1 687 ? -15.437 -78.040 79.104 1.00 78.56 687 ARG A N 1
ATOM 5132 C CA . ARG A 1 687 ? -16.013 -79.385 78.915 1.00 78.56 687 ARG A CA 1
ATOM 5133 C C . ARG A 1 687 ? -14.999 -80.510 79.114 1.00 78.56 687 ARG A C 1
ATOM 5135 O O . ARG A 1 687 ? -15.373 -81.572 79.597 1.00 78.56 687 ARG A O 1
ATOM 5142 N N . ARG A 1 688 ? -13.724 -80.308 78.761 1.00 73.56 688 ARG A N 1
ATOM 5143 C CA . ARG A 1 688 ? -12.664 -81.308 78.986 1.00 73.56 688 ARG A CA 1
ATOM 5144 C C . ARG A 1 688 ? -12.155 -81.330 80.424 1.00 73.56 688 ARG A C 1
ATOM 5146 O O . ARG A 1 688 ? -11.815 -82.402 80.907 1.00 73.56 688 ARG A O 1
ATOM 5153 N N . VAL A 1 689 ? -12.120 -80.188 81.109 1.00 65.50 689 VAL A N 1
ATOM 5154 C CA . VAL A 1 689 ? -11.676 -80.086 82.510 1.00 65.50 689 VAL A CA 1
ATOM 5155 C C . VAL A 1 689 ? -12.787 -80.498 83.492 1.00 65.50 689 VAL A C 1
ATOM 5157 O O . VAL A 1 689 ? -12.486 -80.910 84.605 1.00 65.50 689 VAL A O 1
ATOM 5160 N N . SER A 1 690 ? -14.062 -80.496 83.077 1.00 59.97 690 SER A N 1
ATOM 5161 C CA . SER A 1 690 ? -15.198 -80.978 83.891 1.00 59.97 690 SER A CA 1
ATOM 5162 C C . SER A 1 690 ? -15.507 -82.482 83.769 1.00 59.97 690 SER A C 1
ATOM 5164 O O . SER A 1 690 ? -16.475 -82.956 84.362 1.00 59.97 690 SER A O 1
ATOM 5166 N N . VAL A 1 691 ? -14.660 -83.269 83.091 1.00 57.97 691 VAL A N 1
ATOM 5167 C CA . VAL A 1 691 ? -14.663 -84.743 83.189 1.00 57.97 691 VAL A CA 1
ATOM 5168 C C . VAL A 1 691 ? -13.498 -85.180 84.078 1.00 57.97 691 VAL A C 1
ATOM 5170 O O . VAL A 1 691 ? -12.480 -85.694 83.624 1.00 57.97 691 VAL A O 1
ATOM 5173 N N . GLY A 1 692 ? -13.663 -84.933 85.371 1.00 52.59 692 GLY A N 1
ATOM 5174 C CA . GLY A 1 692 ? -12.772 -85.363 86.440 1.00 52.59 692 GLY A CA 1
ATOM 5175 C C . GLY A 1 692 ? -13.394 -84.952 87.766 1.00 52.59 692 GLY A C 1
ATOM 5176 O O . GLY A 1 692 ? -13.380 -83.776 88.107 1.00 52.59 692 GLY A O 1
ATOM 5177 N N . ARG A 1 693 ? -14.025 -85.918 88.436 1.00 48.94 693 ARG A N 1
ATOM 5178 C CA . ARG A 1 693 ? -14.413 -85.821 89.848 1.00 48.94 693 ARG A CA 1
ATOM 5179 C C . ARG A 1 693 ? -13.216 -85.499 90.729 1.00 48.94 693 ARG A C 1
ATOM 5181 O O . ARG A 1 693 ? -12.129 -86.035 90.414 1.00 48.94 693 ARG A O 1
#